Protein AF-A0A5N6X4D8-F1 (afdb_monomer)

Secondary structure (DSSP, 8-state):
---PPPEEPPHHHHHHHHHHHHHHHHH--STTTEE--HHHHHHHHHHHHHHHSTTSPPTT--SEEEEEEEEEEETTTEEEEEEEEEE-EES-S---SPPPPEEEEEPPTTS-HHHHHHHHHHS-SS-HHHHHHHHHHHHHHHHHHHHHHHHTT-SS--PPPEEEEEEES-B--HHHHHHHHHHGGGGT-EEEEE-BSSEEEEEEE-HHHHHHHHHHIIIIITTTS-GGG---EEEEEE-SS-----SSEEE-TTTSS---SSS--TT-HHHHHHHHHTTT-HHHHHHHHHHHHHHHHHS----HHHHHHHHHHHHH---HHHHHHHHHHHHHHHHHHHHHHHHHHT--EETTEE-HHHHH-HHHHHHHHHHHHHHHHHHGGGSS-THHHHHHHHHHHHHHHHHHHHHHHHHHT-PPPHHHHHHHHHHHHHHHHHHHHHHHHHTSS-----HHHHHHHHHHHHHHHHHHHHH-HHHHHHT-TTHHHHHT---HHHHHHHHHSTT--HHHHHHHHT---HHHHHHHHHHHHHTTHHHHHHHHHHHHHHHHHHHHHHHHHHHS--HHHHHHHHHHS----

Sequence (577 aa):
MAQRQPTLLPPDIMESQLSMIDLLTAMFPSPGEVEIPASTAQCVEKLRDWCQDPTVEPSGIPSSLLLAVHLPIIEGEKTIQVNISIPLQGEDSEIEQPPPLNYTLRQPDWMSKAEVAGLATAMPQDDVLEAFEYIREEALHFLETRETAASETVTGDAEPIVRVWFYFPSLSTREKRDDLVNHAPGYSLTGFVLAGKPGVLCLEGGSADIDAYMKFIKTHSWGDIPSHQKKVSERFRETEGVQRVFSGMQEITDSLGERSGQRANRGDMQALEAWLRDRGLQEAFEKILTGPLDYLRENPGKDIRGKLIDAFNEFLEVPNDKLDVIKRIIDLLHNASLLIDDIQDSSTLRRGVPVAHSIFGVAQTINSANYAYFIAQRELTLLTNPISFSIYTEELLHLHRGQGMELHWRDTLQCPSEEEYIQMALDKTGGLFRLAIRLMQAESASGIDYVPLVETLGLLFQIRDDYQNLQSDTYSTNKGFCEDIGEGKFSYPIIHSIRSRPGDLRLLSILKQRSEDITVRKYAVEYIESTGSFDYCERKIASLLQHAREQVRTIANTAHRGSQIEKILNMLEIDKK

Solvent-accessible surface area (backbone atoms only — not comparable to full-atom values): 31897 Å² total; per-residue (Å²): 132,84,84,78,77,70,40,72,51,56,52,74,45,40,50,55,58,55,48,48,55,54,49,54,49,65,76,38,73,55,94,74,27,55,46,67,45,70,71,37,53,58,47,51,53,56,49,51,57,31,54,76,52,80,82,65,86,79,82,90,70,65,66,48,46,56,37,35,38,47,44,67,65,40,89,96,78,41,61,41,42,37,41,39,35,42,62,42,47,41,88,62,98,78,73,89,67,70,76,65,59,46,72,46,78,50,84,36,99,91,53,54,74,65,58,51,48,51,52,65,71,72,46,59,70,82,42,74,65,61,26,50,52,50,52,38,54,54,56,46,50,56,50,52,54,53,50,47,66,65,53,76,70,74,83,66,80,82,60,70,38,23,39,38,33,33,44,24,74,62,35,79,60,62,70,66,49,50,51,57,34,69,51,31,58,82,50,66,27,18,29,39,36,33,41,15,74,56,9,42,36,39,42,32,26,35,64,68,38,51,53,52,48,54,48,42,46,62,55,61,79,38,44,92,54,58,75,89,74,65,59,66,42,80,49,39,76,46,70,74,92,51,71,84,84,46,98,42,47,38,78,45,49,86,73,52,70,80,99,74,68,91,74,79,68,49,60,52,62,68,49,47,45,53,60,29,45,80,64,74,40,37,66,69,54,51,40,44,53,35,33,51,55,50,60,53,58,77,57,69,74,91,56,63,64,63,54,47,54,56,29,51,37,69,72,34,63,42,52,65,78,48,45,54,49,52,51,51,32,51,51,37,45,51,52,22,48,49,52,46,48,40,60,75,53,66,50,65,35,49,84,61,36,74,31,50,40,82,75,66,31,59,72,52,26,50,51,25,24,55,50,32,50,54,53,32,57,55,54,54,74,75,48,90,46,76,62,46,59,55,48,50,53,53,27,52,51,33,25,52,50,14,48,50,51,54,52,48,28,42,75,68,70,50,80,68,55,73,69,57,47,50,55,29,32,38,19,37,54,8,16,61,53,42,38,53,51,53,48,42,46,62,61,23,88,52,86,72,84,58,58,71,50,40,40,44,48,18,39,42,52,47,53,48,49,44,49,36,39,69,72,32,69,68,42,24,64,23,53,32,75,36,43,52,47,30,56,18,51,78,37,61,42,54,40,47,26,44,67,76,39,78,90,55,58,64,63,62,56,46,26,72,62,37,51,84,50,62,69,60,52,50,52,50,51,55,51,28,51,76,59,49,13,60,64,50,49,51,53,52,46,53,53,42,53,51,51,42,50,54,50,48,51,57,52,21,72,75,67,80,47,54,73,51,47,53,52,53,55,61,72,67,58,77,84,82,126

InterPro domains:
  IPR000092 Polyprenyl synthetase-like [PF00348] (287-528)
  IPR000092 Polyprenyl synthetase-like [cd00685] (286-501)
  IPR008949 Isoprenoid synthase domain superfamily [G3DSA:1.10.600.10] (279-576)
  IPR008949 Isoprenoid synthase domain superfamily [SSF48576] (286-559)
  IPR010541 Small nuclear ribonucleoprotein Prp3, C-terminal domain [PF06544] (165-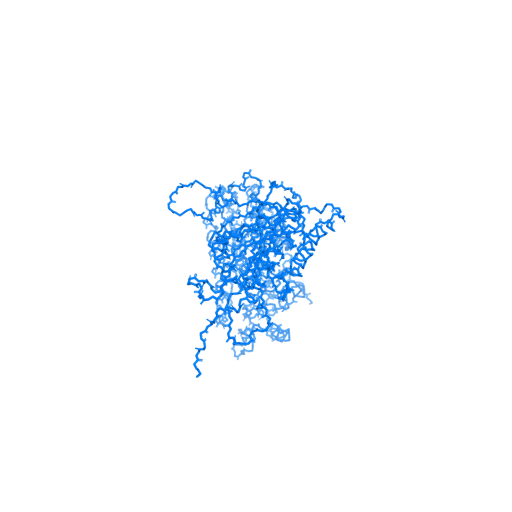239)
  IPR016135 Ubiquitin-conjugating enzyme/RWD-like [G3DSA:3.10.110.10] (12-143)
  IPR016135 Ubiquitin-conjugating enzyme/RWD-like [SSF54495] (7-146)
  IPR033749 Polyprenyl synthetase, conserved site [PS00444] (457-469)
  IPR033749 Polyprenyl synthetase, conserved site [PS00723] (338-352)
  IPR059181 RWDD2A/B, C-terminal domain [cd24163] (161-289)

Radius of gyration: 38.38 Å; Cα contacts (8 Å, |Δi|>4): 777; chains: 1; bounding box: 83×82×96 Å

Foldseek 3Di:
DDQQDWDFDDLVLLVVLLVVVVVLCVVQVDPPQKFFPPVLVVLSVVSVVCSVPVPDDDPDHDQWGKMWGWADLDPPPDTKIKIKTQGGTDRDPDDPHGDWIDIATDDDPPDDPVLSVVLVVPADGRDPVSSSVSCNVSVVVVVVVLVVVLVVPPPDDFAQKKKWKKWAQFDADPQLQCLVQVCQVSLVWAWEWFGDRTTMTMIIGHPVSVVVSLCCSLCPVPVVDPNVNSDMDTQDMGRPPDDDLGPGYYYCQVVQDDPPDDDRRSDPVVSVLVVCVVSVCNVVVVCSLQVLLVVLVVLDDPPLLLLVLVLCCQQQVFPPQLSVLLVLLLSLLVSLVVLVVCVLLVFQFAQLHGHSCVPRNPVSSNSSSVVSLVVSLVSCVSADFPCLNVLSVVLVVLQVVLVVLFSVCLVVVPQDDPVSNLSSLCSNQLSSQSSSVVSSNRRGPDPDDCSVLSSLVSSLVQLLVLLCLAPPPSNCNGGNNSQCLLSLTNHQLNSLLCVLPVPDCLSSVSSVVSDPDPVSSVVNSVSSVVSVSSVVSLVVSVVSLVVSVVVQVVSCVVRVHRPSVVVSSVVSHDPDD

Nearest PDB structures (foldseek):
  7s0l-assembly1_A  TM=9.885E-01  e=1.515E-26  Talaromyces verruculosus
  6v0k-assembly1_A  TM=9.921E-01  e=2.698E-26  Talaromyces verruculosus
  7s0m-assembly1_B  TM=9.569E-01  e=1.062E-26  Talaromyces verruculosus
  7s0h-assembly1_B  TM=9.546E-01  e=3.708E-25  Talaromyces verruculosus
  8v0f-assembly1_F  TM=9.143E-01  e=3.465E-22  Penicillium fellutanum ATCC 48694

pLDDT: mean 85.04, std 12.26, range [35.47, 97.88]

Structure (mmCIF, N/CA/C/O backbone):
data_AF-A0A5N6X4D8-F1
#
_entry.id   AF-A0A5N6X4D8-F1
#
loop_
_atom_site.group_PDB
_atom_site.id
_atom_site.type_symbol
_atom_site.label_atom_id
_atom_site.label_alt_id
_atom_site.label_comp_id
_atom_site.label_asym_id
_atom_site.label_entity_id
_atom_site.label_seq_id
_atom_site.pdbx_PDB_ins_code
_atom_site.Cartn_x
_atom_site.Cartn_y
_atom_site.Cartn_z
_atom_site.occupancy
_atom_site.B_iso_or_equiv
_atom_site.auth_seq_id
_atom_site.auth_comp_id
_atom_site.auth_asym_id
_atom_site.auth_atom_id
_atom_site.pdbx_PDB_model_num
ATOM 1 N N . MET A 1 1 ? 33.460 -55.341 -39.066 1.00 39.84 1 MET A N 1
ATOM 2 C CA . MET A 1 1 ? 33.375 -54.655 -40.370 1.00 39.84 1 MET A CA 1
ATOM 3 C C . MET A 1 1 ? 34.593 -53.760 -40.475 1.00 39.84 1 MET A C 1
ATOM 5 O O . MET A 1 1 ? 34.771 -52.927 -39.598 1.00 39.84 1 MET A O 1
ATOM 9 N N . ALA A 1 2 ? 35.488 -54.021 -41.427 1.00 40.12 2 ALA A N 1
ATOM 10 C CA . ALA A 1 2 ? 36.639 -53.154 -41.667 1.00 40.12 2 ALA A CA 1
ATOM 11 C C . ALA A 1 2 ? 36.126 -51.816 -42.224 1.00 40.12 2 ALA A C 1
ATOM 13 O O . ALA A 1 2 ? 35.367 -51.829 -43.190 1.00 40.12 2 ALA A O 1
ATOM 14 N N . GLN A 1 3 ? 36.488 -50.694 -41.596 1.00 42.09 3 GLN A N 1
ATOM 15 C CA . GLN A 1 3 ? 36.261 -49.362 -42.159 1.00 42.09 3 GLN A CA 1
ATOM 16 C C . GLN A 1 3 ? 37.064 -49.273 -43.465 1.00 42.09 3 GLN A C 1
ATOM 18 O O . GLN A 1 3 ? 38.290 -49.382 -43.436 1.00 42.09 3 GLN A O 1
ATOM 23 N N . ARG A 1 4 ? 36.374 -49.167 -44.607 1.00 54.88 4 ARG A N 1
ATOM 24 C CA . ARG A 1 4 ? 37.003 -48.872 -45.901 1.00 54.88 4 ARG A CA 1
ATOM 25 C C . ARG A 1 4 ? 37.565 -47.449 -45.827 1.00 54.88 4 ARG A C 1
ATOM 27 O O . ARG A 1 4 ? 36.890 -46.561 -45.317 1.00 54.88 4 ARG A O 1
ATOM 34 N N . GLN A 1 5 ? 38.812 -47.251 -46.250 1.00 58.81 5 GLN A N 1
ATOM 35 C CA . GLN A 1 5 ? 39.391 -45.910 -46.336 1.00 58.81 5 GLN A CA 1
ATOM 36 C C . GLN A 1 5 ? 38.791 -45.184 -47.549 1.00 58.81 5 GLN A C 1
ATOM 38 O O . GLN A 1 5 ? 38.687 -45.817 -48.601 1.00 58.81 5 GLN A O 1
ATOM 43 N N . PRO A 1 6 ? 38.406 -43.903 -47.417 1.00 66.75 6 PRO A N 1
ATOM 44 C CA . PRO A 1 6 ? 37.906 -43.119 -48.539 1.00 66.75 6 PRO A CA 1
ATOM 45 C C . PRO A 1 6 ? 39.003 -42.982 -49.600 1.00 66.75 6 PRO A C 1
ATOM 47 O O . PRO A 1 6 ? 40.142 -42.629 -49.281 1.00 66.75 6 PRO A O 1
ATOM 50 N N . THR A 1 7 ? 38.668 -43.291 -50.851 1.00 78.81 7 THR A N 1
ATOM 51 C CA . THR A 1 7 ? 39.578 -43.180 -51.999 1.00 78.81 7 THR A CA 1
ATOM 52 C C . THR A 1 7 ? 39.263 -41.927 -52.805 1.00 78.81 7 THR A C 1
ATOM 54 O O . THR A 1 7 ? 38.135 -41.428 -52.776 1.00 78.81 7 THR A O 1
ATOM 57 N N . LEU A 1 8 ? 40.268 -41.400 -53.508 1.00 84.88 8 LEU A N 1
ATOM 58 C CA . LEU A 1 8 ? 40.101 -40.267 -54.416 1.00 84.88 8 LEU A CA 1
ATOM 59 C C . LEU A 1 8 ? 39.078 -40.617 -55.511 1.00 84.88 8 LEU A C 1
ATOM 61 O O . LEU A 1 8 ? 39.004 -41.771 -55.937 1.00 84.88 8 LEU A O 1
ATOM 65 N N . LEU A 1 9 ? 38.281 -39.637 -55.945 1.00 86.19 9 LEU A N 1
ATOM 66 C CA . LEU A 1 9 ? 37.316 -39.854 -57.026 1.00 86.19 9 LEU A CA 1
ATOM 67 C C . LEU A 1 9 ? 38.023 -40.273 -58.331 1.00 86.19 9 LEU A C 1
ATOM 69 O O . LEU A 1 9 ? 39.114 -39.767 -58.613 1.00 86.19 9 LEU A O 1
ATOM 73 N N . PRO A 1 10 ? 37.399 -41.148 -59.145 1.00 86.25 10 PRO A N 1
ATOM 74 C CA . PRO A 1 10 ? 37.873 -41.475 -60.488 1.00 86.25 10 PRO A CA 1
ATOM 75 C C . PRO A 1 10 ? 38.125 -40.220 -61.351 1.00 86.25 10 PRO A C 1
ATOM 77 O O . PRO A 1 10 ? 37.412 -39.229 -61.175 1.00 86.25 10 PRO A O 1
ATOM 80 N N . PRO A 1 11 ? 39.107 -40.229 -62.278 1.00 85.12 11 PRO A N 1
ATOM 81 C CA . PRO A 1 11 ? 39.489 -39.044 -63.057 1.00 85.12 11 PRO A CA 1
ATOM 82 C C . PRO A 1 11 ? 38.342 -38.362 -63.820 1.00 85.12 11 PRO A C 1
ATOM 84 O O . PRO A 1 11 ? 38.272 -37.139 -63.857 1.00 85.12 11 PRO A O 1
ATOM 87 N N . ASP A 1 12 ? 37.415 -39.136 -64.380 1.00 83.81 12 ASP A N 1
ATOM 88 C CA . ASP A 1 12 ? 36.227 -38.656 -65.097 1.00 83.81 12 ASP A CA 1
ATOM 89 C C . ASP A 1 12 ? 35.247 -37.907 -64.178 1.00 83.81 12 ASP A C 1
ATOM 91 O O . ASP A 1 12 ? 34.689 -36.869 -64.539 1.00 83.81 12 ASP A O 1
ATOM 95 N N . ILE A 1 13 ? 35.087 -38.384 -62.946 1.00 87.81 13 ILE A N 1
ATOM 96 C CA . ILE A 1 13 ? 34.228 -37.756 -61.935 1.00 87.81 13 ILE A CA 1
ATOM 97 C C . ILE A 1 13 ? 34.928 -36.555 -61.301 1.00 87.81 13 ILE A C 1
ATOM 99 O O . ILE A 1 13 ? 34.297 -35.534 -61.021 1.00 87.81 13 ILE A O 1
ATOM 103 N N . MET A 1 14 ? 36.243 -36.652 -61.115 1.00 88.50 14 MET A N 1
ATOM 104 C CA . MET A 1 14 ? 37.084 -35.547 -60.674 1.00 88.50 14 MET A CA 1
ATOM 105 C C . MET A 1 14 ? 37.002 -34.377 -61.659 1.00 88.50 14 MET A C 1
ATOM 107 O O . MET A 1 14 ? 36.800 -33.241 -61.238 1.00 88.50 14 MET A O 1
ATOM 111 N N . GLU A 1 15 ? 37.076 -34.636 -62.966 1.00 87.25 15 GLU A N 1
ATOM 112 C CA . GLU A 1 15 ? 36.935 -33.605 -63.997 1.00 87.25 15 GLU A CA 1
ATOM 113 C C . GLU A 1 15 ? 35.563 -32.912 -63.932 1.00 87.25 15 GLU A C 1
ATOM 115 O O . GLU A 1 15 ? 35.487 -31.683 -64.031 1.00 87.25 15 GLU A O 1
ATOM 120 N N . SER A 1 16 ? 34.490 -33.662 -63.654 1.00 85.75 16 SER A N 1
ATOM 121 C CA . SER A 1 16 ? 33.158 -33.088 -63.413 1.00 85.75 16 SER A CA 1
ATOM 122 C C . SER A 1 16 ? 33.126 -32.176 -62.179 1.00 85.75 16 SER A C 1
ATOM 124 O O . SER A 1 16 ? 32.522 -31.104 -62.230 1.00 85.75 16 SER A O 1
ATOM 126 N N . GLN A 1 17 ? 33.787 -32.560 -61.081 1.00 88.94 17 GLN A N 1
ATOM 127 C CA . GLN A 1 17 ? 33.871 -31.735 -59.866 1.00 88.94 17 GLN A CA 1
ATOM 128 C C . GLN A 1 17 ? 34.695 -30.459 -60.088 1.00 88.94 17 GLN A C 1
ATOM 130 O O . GLN A 1 17 ? 34.330 -29.383 -59.614 1.00 88.94 17 GLN A O 1
ATOM 135 N N . LEU A 1 18 ? 35.796 -30.544 -60.841 1.00 89.88 18 LEU A N 1
ATOM 136 C CA . LEU A 1 18 ? 36.626 -29.383 -61.177 1.00 89.88 18 LEU A CA 1
ATOM 137 C C . LEU A 1 18 ? 35.914 -28.433 -62.150 1.00 89.88 18 LEU A C 1
ATOM 139 O O . LEU A 1 18 ? 36.029 -27.217 -62.004 1.00 89.88 18 LEU A O 1
ATOM 143 N N . SER A 1 19 ? 35.126 -28.972 -63.084 1.00 86.44 19 SER A N 1
ATOM 144 C CA . SER A 1 19 ? 34.313 -28.183 -64.020 1.00 86.44 19 SER A CA 1
ATOM 145 C C . SER A 1 19 ? 33.254 -27.336 -63.307 1.00 86.44 19 SER A C 1
ATOM 147 O O . SER A 1 19 ? 32.893 -26.266 -63.793 1.00 86.44 19 SER A O 1
ATOM 149 N N . MET A 1 20 ? 32.793 -27.754 -62.122 1.00 86.50 20 MET A N 1
ATOM 150 C CA . MET A 1 20 ? 31.891 -26.950 -61.292 1.00 86.50 20 MET A CA 1
ATOM 151 C C . MET A 1 20 ? 32.549 -25.648 -60.813 1.00 86.50 20 MET A C 1
ATOM 153 O O . MET A 1 20 ? 31.902 -24.606 -60.762 1.00 86.50 20 MET A O 1
ATOM 157 N N . ILE A 1 21 ? 33.850 -25.673 -60.509 1.00 88.50 21 ILE A N 1
ATOM 158 C CA . ILE A 1 21 ? 34.598 -24.466 -60.125 1.00 88.50 21 ILE A CA 1
ATOM 159 C C . ILE A 1 21 ? 34.669 -23.498 -61.309 1.00 88.50 21 ILE A C 1
ATOM 161 O O . ILE A 1 21 ? 34.498 -22.294 -61.120 1.00 88.50 21 ILE A O 1
ATOM 165 N N . ASP A 1 22 ? 34.875 -24.015 -62.523 1.00 87.56 22 ASP A N 1
ATOM 166 C CA . ASP A 1 22 ? 34.883 -23.205 -63.745 1.00 87.56 22 ASP A CA 1
ATOM 167 C C . ASP A 1 22 ? 33.507 -22.597 -64.019 1.00 87.56 22 ASP A C 1
ATOM 169 O O . ASP A 1 22 ? 33.414 -21.411 -64.330 1.00 87.56 22 ASP A O 1
ATOM 173 N N . LEU A 1 23 ? 32.439 -23.380 -63.838 1.00 87.12 23 LEU A N 1
ATOM 174 C CA . LEU A 1 23 ? 31.064 -22.908 -63.970 1.00 87.12 23 LEU A CA 1
ATOM 175 C C . LEU A 1 23 ? 30.766 -21.779 -62.977 1.00 87.12 23 LEU A C 1
ATOM 177 O O . LEU A 1 23 ? 30.318 -20.712 -63.387 1.00 87.12 23 LEU A O 1
ATOM 181 N N . LEU A 1 24 ? 31.073 -21.974 -61.692 1.00 87.69 24 LEU A N 1
ATOM 182 C CA . LEU A 1 24 ? 30.873 -20.955 -60.658 1.00 87.69 24 LEU A CA 1
ATOM 183 C C . LEU A 1 24 ? 31.715 -19.702 -60.937 1.00 87.69 24 LEU A C 1
ATOM 185 O O . LEU A 1 24 ? 31.215 -18.588 -60.834 1.00 87.69 24 LEU A O 1
ATOM 189 N N . THR A 1 25 ? 32.964 -19.861 -61.373 1.00 86.50 25 THR A N 1
ATOM 190 C CA . THR A 1 25 ? 33.828 -18.722 -61.728 1.00 86.50 25 THR A CA 1
ATOM 191 C C . THR A 1 25 ? 33.311 -17.971 -62.963 1.00 86.50 25 THR A C 1
ATOM 193 O O . THR A 1 25 ? 33.429 -16.752 -63.039 1.00 86.50 25 THR A O 1
ATOM 196 N N . ALA A 1 26 ? 32.709 -18.671 -63.929 1.00 85.31 26 ALA A N 1
ATOM 197 C CA . ALA A 1 26 ? 32.116 -18.060 -65.117 1.00 85.31 26 ALA A CA 1
ATOM 198 C C . ALA A 1 26 ? 30.781 -17.354 -64.826 1.00 85.31 26 ALA A C 1
ATOM 200 O O . ALA A 1 26 ? 30.482 -16.335 -65.448 1.00 85.31 26 ALA A O 1
ATOM 201 N N . MET A 1 27 ? 29.983 -17.882 -63.893 1.00 85.50 27 MET A N 1
ATOM 202 C CA . MET A 1 27 ? 28.702 -17.294 -63.482 1.00 85.50 27 MET A CA 1
ATOM 203 C C . MET A 1 27 ? 28.860 -16.024 -62.643 1.00 85.50 27 MET A C 1
ATOM 205 O O . MET A 1 27 ? 27.968 -15.179 -62.652 1.00 85.50 27 MET A O 1
ATOM 209 N N . PHE A 1 28 ? 29.994 -15.882 -61.959 1.00 88.06 28 PHE A N 1
ATOM 210 C CA . PHE A 1 28 ? 30.300 -14.776 -61.055 1.00 88.06 28 PHE A CA 1
ATOM 211 C C . PHE A 1 28 ? 31.630 -14.108 -61.459 1.00 88.06 28 PHE A C 1
ATOM 213 O O . PHE A 1 28 ? 32.659 -14.299 -60.802 1.00 88.06 28 PHE A O 1
ATOM 220 N N . PRO A 1 29 ? 31.651 -13.381 -62.596 1.00 80.50 29 PRO A N 1
ATOM 221 C CA . PRO A 1 29 ? 32.881 -12.877 -63.197 1.00 80.50 29 PRO A CA 1
ATOM 222 C C . PRO A 1 29 ? 33.450 -11.630 -62.501 1.00 80.50 29 PRO A C 1
ATOM 224 O O . PRO A 1 29 ? 34.560 -11.208 -62.848 1.00 80.50 29 PRO A O 1
ATOM 227 N N . SER A 1 30 ? 32.724 -10.990 -61.574 1.00 82.94 30 SER A N 1
ATOM 228 C CA . SER A 1 30 ? 33.188 -9.733 -60.979 1.00 82.94 30 SER A CA 1
ATOM 229 C C . SER A 1 30 ? 34.240 -9.973 -59.883 1.00 82.94 30 SER A C 1
ATOM 231 O O . SER A 1 30 ? 34.159 -10.945 -59.125 1.00 82.94 30 SER A O 1
ATOM 233 N N . PRO A 1 31 ? 35.231 -9.070 -59.725 1.00 75.44 31 PRO A N 1
ATOM 234 C CA . PRO A 1 31 ? 36.240 -9.197 -58.675 1.00 75.44 31 PRO A CA 1
ATOM 235 C C . PRO A 1 31 ? 35.611 -9.250 -57.272 1.00 75.44 31 PRO A C 1
ATOM 237 O O . PRO A 1 31 ? 34.950 -8.301 -56.856 1.00 75.44 31 PRO A O 1
ATOM 240 N N . GLY A 1 32 ? 35.859 -10.336 -56.534 1.00 79.50 32 GLY A N 1
ATOM 241 C CA . GLY A 1 32 ? 35.360 -10.541 -55.166 1.00 79.50 32 GLY A CA 1
ATOM 242 C C . GLY A 1 32 ? 34.049 -11.330 -55.054 1.00 79.50 32 GLY A C 1
ATOM 243 O O . GLY A 1 32 ? 33.664 -11.687 -53.942 1.00 79.50 32 GLY A O 1
ATOM 244 N N . GLU A 1 33 ? 33.384 -11.659 -56.169 1.00 86.31 33 GLU A N 1
ATOM 245 C CA . GLU A 1 33 ? 32.175 -12.497 -56.141 1.00 86.31 33 GLU A CA 1
ATOM 246 C C . GLU A 1 33 ? 32.492 -13.967 -55.850 1.00 86.31 33 GLU A C 1
ATOM 248 O O . GLU A 1 33 ? 31.725 -14.624 -55.152 1.00 86.31 33 GLU A O 1
ATOM 253 N N . VAL A 1 34 ? 33.641 -14.470 -56.313 1.00 90.56 34 VAL A N 1
ATOM 254 C CA . VAL A 1 34 ? 34.143 -15.808 -55.971 1.00 90.56 34 VAL A CA 1
ATOM 255 C C . VAL A 1 34 ? 35.492 -15.691 -55.280 1.00 90.56 34 VAL A C 1
ATOM 257 O O . VAL A 1 34 ? 36.456 -15.157 -55.830 1.00 90.56 34 VAL A O 1
ATOM 260 N N . GLU A 1 35 ? 35.576 -16.235 -54.073 1.00 91.69 35 GLU A N 1
ATOM 261 C CA . GLU A 1 35 ? 36.810 -16.348 -53.311 1.00 91.69 35 GLU A CA 1
ATOM 262 C C . GLU A 1 35 ? 37.301 -17.794 -53.326 1.00 91.69 35 GLU A C 1
ATOM 264 O O . GLU A 1 35 ? 36.724 -18.686 -52.697 1.00 91.69 35 GLU A O 1
ATOM 269 N N . ILE A 1 36 ? 38.411 -18.018 -54.030 1.00 90.44 36 ILE A N 1
ATOM 270 C CA . ILE A 1 36 ? 39.116 -19.299 -54.048 1.00 90.44 36 ILE A CA 1
ATOM 271 C C . ILE A 1 36 ? 40.396 -19.141 -53.217 1.00 90.44 36 ILE A C 1
ATOM 273 O O . ILE A 1 36 ? 41.302 -18.405 -53.620 1.00 90.44 36 ILE A O 1
ATOM 277 N N . PRO A 1 37 ? 40.517 -19.818 -52.061 1.00 91.12 37 PRO A N 1
ATOM 278 C CA . PRO A 1 37 ? 41.746 -19.820 -51.279 1.00 91.12 37 PRO A CA 1
ATOM 279 C C . PRO A 1 37 ? 42.945 -20.284 -52.116 1.00 91.12 37 PRO A C 1
ATOM 281 O O . PRO A 1 37 ? 42.837 -21.227 -52.900 1.00 91.12 37 PRO A O 1
ATOM 284 N N . ALA A 1 38 ? 44.124 -19.691 -51.900 1.00 86.94 38 ALA A N 1
ATOM 285 C CA . ALA A 1 38 ? 45.338 -20.044 -52.649 1.00 86.94 38 ALA A CA 1
ATOM 286 C C . ALA A 1 38 ? 45.690 -21.544 -52.561 1.00 86.94 38 ALA A C 1
ATOM 288 O O . ALA A 1 38 ? 46.175 -22.130 -53.526 1.00 86.94 38 ALA A O 1
ATOM 289 N N . SER A 1 39 ? 45.399 -22.183 -51.423 1.00 86.81 39 SER A N 1
ATOM 290 C CA . SER A 1 39 ? 45.549 -23.630 -51.231 1.00 86.81 39 SER A CA 1
ATOM 291 C C . SER A 1 39 ? 44.603 -24.449 -52.111 1.00 86.81 39 SER A C 1
ATOM 293 O O . SER A 1 39 ? 44.997 -25.496 -52.618 1.00 86.81 39 SER A O 1
ATOM 295 N N . THR A 1 40 ? 43.370 -23.972 -52.304 1.00 89.94 40 THR A N 1
ATOM 296 C CA . THR A 1 40 ? 42.375 -24.599 -53.180 1.00 89.94 40 THR A CA 1
ATOM 297 C C . THR A 1 40 ? 42.818 -24.476 -54.635 1.00 89.94 40 THR A C 1
ATOM 299 O O . THR A 1 40 ? 42.858 -25.483 -55.332 1.00 89.94 40 THR A O 1
ATOM 302 N N . ALA A 1 41 ? 43.247 -23.287 -55.074 1.00 87.75 41 ALA A N 1
ATOM 303 C CA . ALA A 1 41 ? 43.727 -23.056 -56.440 1.00 87.75 41 ALA A CA 1
ATOM 304 C C . ALA A 1 41 ? 44.930 -23.950 -56.802 1.00 87.75 41 ALA A C 1
ATOM 306 O O . ALA A 1 41 ? 44.910 -24.639 -57.819 1.00 87.75 41 ALA A O 1
ATOM 307 N N . GLN A 1 42 ? 45.931 -24.035 -55.916 1.00 87.56 42 GLN A N 1
ATOM 308 C CA . GLN A 1 42 ? 47.086 -24.928 -56.096 1.00 87.56 42 GLN A CA 1
ATOM 309 C C . GLN A 1 42 ? 46.693 -26.410 -56.143 1.00 87.56 42 GLN A C 1
ATOM 311 O O . GLN A 1 42 ? 47.353 -27.217 -56.796 1.00 87.56 42 GLN A O 1
ATOM 316 N N . CYS A 1 43 ? 45.649 -26.796 -55.408 1.00 90.06 43 CYS A N 1
ATOM 317 C CA . CYS A 1 43 ? 45.155 -28.165 -55.415 1.00 90.06 43 CYS A CA 1
ATOM 318 C C . CYS A 1 43 ? 44.385 -28.483 -56.703 1.00 90.06 43 CYS A C 1
ATOM 320 O O . CYS A 1 43 ? 44.560 -29.568 -57.249 1.00 90.06 43 CYS A O 1
ATOM 322 N N . VAL A 1 44 ? 43.586 -27.536 -57.204 1.00 89.88 44 VAL A N 1
ATOM 323 C CA . VAL A 1 44 ? 42.869 -27.637 -58.484 1.00 89.88 44 VAL A CA 1
ATOM 324 C C . VAL A 1 44 ? 43.845 -27.837 -59.641 1.00 89.88 44 VAL A C 1
ATOM 326 O O . VAL A 1 44 ? 43.624 -28.730 -60.449 1.00 89.88 44 VAL A O 1
ATOM 329 N N . GLU A 1 45 ? 44.941 -27.075 -59.700 1.00 88.19 45 GLU A N 1
ATOM 330 C CA . GLU A 1 45 ? 45.975 -27.244 -60.736 1.00 88.19 45 GLU A CA 1
ATOM 331 C C . GLU A 1 45 ? 46.561 -28.663 -60.727 1.00 88.19 45 GLU A C 1
ATOM 333 O O . GLU A 1 45 ? 46.551 -29.346 -61.749 1.00 88.19 45 GLU A O 1
ATOM 338 N N . LYS A 1 46 ? 46.962 -29.162 -59.549 1.00 88.38 46 LYS A N 1
ATOM 339 C CA . LYS A 1 46 ? 47.486 -30.531 -59.397 1.00 88.38 46 LYS A CA 1
ATOM 340 C C . LYS A 1 46 ? 46.486 -31.607 -59.821 1.00 88.38 46 LYS A C 1
ATOM 342 O O . LYS A 1 46 ? 46.887 -32.623 -60.382 1.00 88.38 46 LYS A O 1
ATOM 347 N N . LEU A 1 47 ? 45.204 -31.415 -59.510 1.00 90.00 47 LEU A N 1
ATOM 348 C CA . LEU A 1 47 ? 44.152 -32.363 -59.875 1.00 90.00 47 LEU A CA 1
ATOM 349 C C . LEU A 1 47 ? 43.857 -32.325 -61.378 1.00 90.00 47 LEU A C 1
ATOM 351 O O . LEU A 1 47 ? 43.638 -33.384 -61.957 1.00 90.00 47 LEU A O 1
ATOM 355 N N . ARG A 1 48 ? 43.914 -31.152 -62.027 1.00 89.31 48 ARG A N 1
ATOM 356 C CA . ARG A 1 48 ? 43.784 -31.039 -63.491 1.00 89.31 48 ARG A CA 1
ATOM 357 C C . ARG A 1 48 ? 44.917 -31.753 -64.217 1.00 89.31 48 ARG A C 1
ATOM 359 O O . ARG A 1 48 ? 44.639 -32.517 -65.136 1.00 89.31 48 ARG A O 1
ATOM 366 N N . ASP A 1 49 ? 46.158 -31.547 -63.778 1.00 86.81 49 ASP A N 1
ATOM 367 C CA . ASP A 1 49 ? 47.325 -32.231 -64.349 1.00 86.81 49 ASP A CA 1
ATOM 368 C C . ASP A 1 49 ? 47.180 -33.757 -64.228 1.00 86.81 49 ASP A C 1
ATOM 370 O O . ASP A 1 49 ? 47.432 -34.493 -65.180 1.00 86.81 49 ASP A O 1
ATOM 374 N N . TRP A 1 50 ? 46.696 -34.237 -63.077 1.00 89.62 50 TRP A N 1
ATOM 375 C CA . TRP A 1 50 ? 46.438 -35.660 -62.855 1.00 89.62 50 TRP A CA 1
ATOM 376 C C . TRP A 1 50 ? 45.289 -36.216 -63.709 1.00 89.62 50 TRP A C 1
ATOM 378 O O . TRP A 1 50 ? 45.400 -37.329 -64.215 1.00 89.62 50 TRP A O 1
ATOM 388 N N . CYS A 1 51 ? 44.206 -35.462 -63.921 1.00 87.25 51 CYS A N 1
ATOM 389 C CA . CYS A 1 51 ? 43.109 -35.911 -64.788 1.00 87.25 51 CYS A CA 1
ATOM 390 C C . CYS A 1 51 ? 43.560 -36.081 -66.252 1.00 87.25 51 CYS A C 1
ATOM 392 O O . CYS A 1 51 ? 43.023 -36.928 -66.961 1.00 87.25 51 CYS A O 1
ATOM 394 N N . GLN A 1 52 ? 44.565 -35.317 -66.700 1.00 85.44 52 GLN A N 1
ATOM 395 C CA . GLN A 1 52 ? 45.138 -35.429 -68.048 1.00 85.44 52 GLN A CA 1
ATOM 396 C C . GLN A 1 52 ? 46.102 -36.620 -68.204 1.00 85.44 52 GLN A C 1
ATOM 398 O O . GLN A 1 52 ? 46.192 -37.185 -69.295 1.00 85.44 52 GLN A O 1
ATOM 403 N N . ASP A 1 53 ? 46.807 -37.008 -67.134 1.00 85.12 53 ASP A N 1
ATOM 404 C CA . ASP A 1 53 ? 47.722 -38.160 -67.088 1.00 85.12 53 ASP A CA 1
ATOM 405 C C . ASP A 1 53 ? 47.578 -38.932 -65.753 1.00 85.12 53 ASP A C 1
ATOM 407 O O . ASP A 1 53 ? 48.357 -38.730 -64.812 1.00 85.12 53 ASP A O 1
ATOM 411 N N . PRO A 1 54 ? 46.582 -39.836 -65.636 1.00 80.06 54 PRO A N 1
ATOM 412 C CA . PRO A 1 54 ? 46.248 -40.513 -64.383 1.00 80.06 54 PRO A CA 1
ATOM 413 C C . PRO A 1 54 ? 47.152 -41.729 -64.118 1.00 80.06 54 PRO A C 1
ATOM 415 O O . PRO A 1 54 ? 46.684 -42.849 -63.911 1.00 80.06 54 PRO A O 1
ATOM 418 N N . THR A 1 55 ? 48.472 -41.538 -64.144 1.00 77.69 55 THR A N 1
ATOM 419 C CA . THR A 1 55 ? 49.457 -42.613 -63.919 1.00 77.69 55 THR A CA 1
ATOM 420 C C . THR A 1 55 ? 49.930 -42.719 -62.468 1.00 77.69 55 THR A C 1
ATOM 422 O O . THR A 1 55 ? 50.252 -43.819 -62.013 1.00 77.69 55 THR A O 1
ATOM 425 N N . VAL A 1 56 ? 49.956 -41.608 -61.719 1.00 79.50 56 VAL A N 1
ATOM 426 C CA . VAL A 1 56 ? 50.328 -41.563 -60.292 1.00 79.50 56 VAL A CA 1
ATOM 427 C C . VAL A 1 56 ? 49.393 -40.616 -59.543 1.00 79.50 56 VAL A C 1
ATOM 429 O O . VAL A 1 56 ? 49.299 -39.444 -59.896 1.00 79.50 56 VAL A O 1
ATOM 432 N N . GLU A 1 57 ? 48.727 -41.102 -58.491 1.00 79.06 57 GLU A N 1
ATOM 433 C CA . GLU A 1 57 ? 47.844 -40.268 -57.667 1.00 79.06 57 GLU A CA 1
ATOM 434 C C . GLU A 1 57 ? 48.615 -39.140 -56.951 1.00 79.06 57 GLU A C 1
ATOM 436 O O . GLU A 1 57 ? 49.669 -39.387 -56.348 1.00 79.06 57 GLU A O 1
ATOM 441 N N . PRO A 1 58 ? 48.100 -37.898 -56.971 1.00 82.06 58 PRO A N 1
ATOM 442 C CA . PRO A 1 58 ? 48.751 -36.772 -56.322 1.00 82.06 58 PRO A CA 1
ATOM 443 C C . PRO A 1 58 ? 48.686 -36.894 -54.793 1.00 82.06 58 PRO A C 1
ATOM 445 O O . PRO A 1 58 ? 47.640 -37.139 -54.196 1.00 82.06 58 PRO A O 1
ATOM 448 N N . SER A 1 59 ? 49.820 -36.667 -54.124 1.00 80.31 59 SER A N 1
ATOM 449 C CA . SER A 1 59 ? 49.895 -36.677 -52.658 1.00 80.31 59 SER A CA 1
ATOM 450 C C . SER A 1 59 ? 49.441 -35.349 -52.043 1.00 80.31 59 SER A C 1
ATOM 452 O O . SER A 1 59 ? 49.784 -34.279 -52.554 1.00 80.31 59 SER A O 1
ATOM 454 N N . GLY A 1 60 ? 48.788 -35.405 -50.878 1.00 80.88 60 GLY A N 1
ATOM 455 C CA . GLY A 1 60 ? 48.423 -34.213 -50.099 1.00 80.88 60 GLY A CA 1
ATOM 456 C C . GLY A 1 60 ? 47.134 -33.524 -50.555 1.00 80.88 60 GLY A C 1
ATOM 457 O O . GLY A 1 60 ? 46.974 -32.329 -50.320 1.00 80.88 60 GLY A O 1
ATOM 458 N N . ILE A 1 61 ? 46.237 -34.265 -51.208 1.00 86.12 61 ILE A N 1
ATOM 459 C CA . ILE A 1 61 ? 44.907 -33.790 -51.596 1.00 86.12 61 ILE A CA 1
ATOM 460 C C . ILE A 1 61 ? 43.969 -33.809 -50.372 1.00 86.12 61 ILE A C 1
ATOM 462 O O . ILE A 1 61 ? 43.924 -34.821 -49.665 1.00 86.12 61 ILE A O 1
ATOM 466 N N . PRO A 1 62 ? 43.243 -32.713 -50.079 1.00 86.75 62 PRO A N 1
ATOM 467 C CA . PRO A 1 62 ? 42.256 -32.676 -49.003 1.00 86.75 62 PRO A CA 1
ATOM 468 C C . PRO A 1 62 ? 41.020 -33.522 -49.345 1.00 86.75 62 PRO A C 1
ATOM 470 O O . PRO A 1 62 ? 40.785 -33.874 -50.495 1.00 86.75 62 PRO A O 1
ATOM 473 N N . SER A 1 63 ? 40.179 -33.806 -48.352 1.00 86.19 63 SER A N 1
ATOM 474 C CA . SER A 1 63 ? 38.908 -34.513 -48.575 1.00 86.19 63 SER A CA 1
ATOM 475 C C . SER A 1 63 ? 37.891 -33.695 -49.382 1.00 86.19 63 SER A C 1
ATOM 477 O O . SER A 1 63 ? 37.001 -34.266 -50.008 1.00 86.19 63 SER A O 1
ATOM 479 N N . SER A 1 64 ? 38.018 -32.365 -49.380 1.00 90.56 64 SER A N 1
ATOM 480 C CA . SER A 1 64 ? 37.159 -31.449 -50.133 1.00 90.56 64 SER A CA 1
ATOM 481 C C . SER A 1 64 ? 37.886 -30.160 -50.519 1.00 90.56 64 SER A C 1
ATOM 483 O O . SER A 1 64 ? 38.710 -29.667 -49.742 1.00 90.56 64 SER A O 1
ATOM 485 N N . LEU A 1 65 ? 37.521 -29.563 -51.652 1.00 91.50 65 LEU A N 1
ATOM 486 C CA . LEU A 1 65 ? 37.903 -28.197 -52.023 1.00 91.50 65 LEU A CA 1
ATOM 487 C C . LEU A 1 65 ? 36.917 -27.199 -51.421 1.00 91.50 65 LEU A C 1
ATOM 489 O O . LEU A 1 65 ? 35.717 -27.449 -51.417 1.00 91.50 65 LEU A O 1
ATOM 493 N N . LEU A 1 66 ? 37.419 -26.072 -50.919 1.00 92.31 66 LEU A N 1
ATOM 494 C CA . LEU A 1 66 ? 36.599 -25.017 -50.322 1.00 92.31 66 LEU A CA 1
ATOM 495 C C . LEU A 1 66 ? 36.695 -23.744 -51.159 1.00 92.31 66 LEU A C 1
ATOM 497 O O . LEU A 1 66 ? 37.806 -23.327 -51.499 1.00 92.31 66 LEU A O 1
ATOM 501 N N . LEU A 1 67 ? 35.552 -23.122 -51.431 1.00 93.56 67 LEU A N 1
ATOM 502 C CA . LEU A 1 67 ? 35.428 -21.799 -52.042 1.00 93.56 67 LEU A CA 1
ATOM 503 C C . LEU A 1 67 ? 34.238 -21.047 -51.432 1.00 93.56 67 LEU A C 1
ATOM 505 O O . LEU A 1 67 ? 33.363 -21.664 -50.824 1.00 93.56 67 LEU A O 1
ATOM 509 N N . ALA A 1 68 ? 34.197 -19.727 -51.585 1.00 93.00 68 ALA A N 1
ATOM 510 C CA . ALA A 1 68 ? 33.054 -18.918 -51.176 1.00 93.00 68 ALA A CA 1
ATOM 511 C C . ALA A 1 68 ? 32.512 -18.107 -52.355 1.00 93.00 68 ALA A C 1
ATOM 513 O O . ALA A 1 68 ? 33.284 -17.569 -53.143 1.00 93.00 68 ALA A O 1
ATOM 514 N N . VAL A 1 69 ? 31.188 -18.018 -52.456 1.00 93.50 69 VAL A N 1
ATOM 515 C CA . VAL A 1 69 ? 30.480 -17.195 -53.441 1.00 93.50 69 VAL A CA 1
ATOM 516 C C . VAL A 1 69 ? 29.696 -16.115 -52.700 1.00 93.50 69 VAL A C 1
ATOM 518 O O . VAL A 1 69 ? 28.931 -16.417 -51.784 1.00 93.50 69 VAL A O 1
ATOM 521 N N . HIS A 1 70 ? 29.885 -14.854 -53.075 1.00 91.81 70 HIS A N 1
ATOM 522 C CA . HIS A 1 70 ? 29.127 -13.716 -52.566 1.00 91.81 70 HIS A CA 1
ATOM 523 C C . HIS A 1 70 ? 27.931 -13.455 -53.478 1.00 91.81 70 HIS A C 1
ATOM 525 O O . HIS A 1 70 ? 28.061 -12.834 -54.530 1.00 91.81 70 HIS A O 1
ATOM 531 N N . LEU A 1 71 ? 26.754 -13.919 -53.063 1.00 90.19 71 LEU A N 1
ATOM 532 C CA . LEU A 1 71 ? 25.517 -13.722 -53.808 1.00 90.19 71 LEU A CA 1
ATOM 533 C C . LEU A 1 71 ? 24.973 -12.305 -53.574 1.00 90.19 71 LEU A C 1
ATOM 535 O O . LEU A 1 71 ? 24.679 -11.963 -52.422 1.00 90.19 71 LEU A O 1
ATOM 539 N N . PRO A 1 72 ? 24.799 -11.480 -54.621 1.00 87.31 72 PRO A N 1
ATOM 540 C CA . PRO A 1 72 ? 24.075 -10.222 -54.502 1.00 87.31 72 PRO A CA 1
ATOM 541 C C . PRO A 1 72 ? 22.573 -10.498 -54.363 1.00 87.31 72 PRO A C 1
ATOM 543 O O . PRO A 1 72 ? 21.993 -11.208 -55.185 1.00 87.31 72 PRO A O 1
ATOM 546 N N . ILE A 1 73 ? 21.965 -9.938 -53.315 1.00 88.31 73 ILE A N 1
ATOM 547 C CA . ILE A 1 73 ? 20.510 -9.943 -53.086 1.00 88.31 73 ILE A CA 1
ATOM 548 C C . ILE A 1 73 ? 19.910 -8.630 -53.590 1.00 88.31 73 ILE A C 1
ATOM 550 O O . ILE A 1 73 ? 18.919 -8.628 -54.308 1.00 88.31 73 ILE A O 1
ATOM 554 N N . ILE A 1 74 ? 20.562 -7.513 -53.257 1.00 83.12 74 ILE A N 1
ATOM 555 C CA . ILE A 1 74 ? 20.311 -6.195 -53.847 1.00 83.12 74 ILE A CA 1
ATOM 556 C C . ILE A 1 74 ? 21.646 -5.707 -54.398 1.00 83.12 74 ILE A C 1
ATOM 558 O O . ILE A 1 74 ? 22.619 -5.608 -53.640 1.00 83.12 74 ILE A O 1
ATOM 562 N N . GLU A 1 75 ? 21.703 -5.433 -55.704 1.00 72.38 75 GLU A N 1
ATOM 563 C CA . GLU A 1 75 ? 22.925 -4.988 -56.382 1.00 72.38 75 GLU A CA 1
ATOM 564 C C . GLU A 1 75 ? 23.567 -3.802 -55.645 1.00 72.38 75 GLU A C 1
ATOM 566 O O . GLU A 1 75 ? 22.968 -2.742 -55.490 1.00 72.38 75 GLU A O 1
ATOM 571 N N . GLY A 1 76 ? 24.802 -3.992 -55.170 1.00 62.69 76 GLY A N 1
ATOM 572 C CA . GLY A 1 76 ? 25.590 -2.948 -54.507 1.00 62.69 76 GLY A CA 1
ATOM 573 C C . GLY A 1 76 ? 25.247 -2.659 -53.039 1.00 62.69 76 GLY A C 1
ATOM 574 O O . GLY A 1 76 ? 25.977 -1.889 -52.417 1.00 62.69 76 GLY A O 1
ATOM 575 N N . GLU A 1 77 ? 24.212 -3.278 -52.461 1.00 75.44 77 GLU A N 1
ATOM 576 C CA . GLU A 1 77 ? 23.786 -2.994 -51.079 1.00 75.44 77 GLU A CA 1
ATOM 577 C C . GLU A 1 77 ? 23.869 -4.197 -50.139 1.00 75.44 77 GLU A C 1
ATOM 579 O O . GLU A 1 77 ? 24.375 -4.077 -49.021 1.00 75.44 77 GLU A O 1
ATOM 584 N N . LYS A 1 78 ? 23.349 -5.357 -50.559 1.00 85.75 78 LYS A N 1
ATOM 585 C CA . LYS A 1 78 ? 23.182 -6.519 -49.677 1.00 85.75 78 LYS A CA 1
ATOM 586 C C . LYS A 1 78 ? 23.662 -7.788 -50.351 1.00 85.75 78 LYS A C 1
ATOM 588 O O . LYS A 1 78 ? 23.146 -8.177 -51.398 1.00 85.75 78 LYS A O 1
ATOM 593 N N . THR A 1 79 ? 24.618 -8.451 -49.712 1.00 89.81 79 THR A N 1
ATOM 594 C CA . THR A 1 79 ? 25.176 -9.726 -50.164 1.00 89.81 79 THR A CA 1
ATOM 595 C C . THR A 1 79 ? 25.039 -10.799 -49.087 1.00 89.81 79 THR A C 1
ATOM 597 O O . THR A 1 79 ? 24.958 -10.493 -47.891 1.00 89.81 79 THR A O 1
ATOM 600 N N . ILE A 1 80 ? 25.002 -12.062 -49.517 1.00 92.50 80 ILE A N 1
ATOM 601 C CA . ILE A 1 80 ? 25.081 -13.248 -48.656 1.00 92.50 80 ILE A CA 1
ATOM 602 C C . ILE A 1 80 ? 26.262 -14.094 -49.122 1.00 92.50 80 ILE A C 1
ATOM 604 O O . ILE A 1 80 ? 26.362 -14.438 -50.297 1.00 92.50 80 ILE A O 1
ATOM 608 N N . GLN A 1 81 ? 27.159 -14.440 -48.200 1.00 93.25 81 GLN A N 1
ATOM 609 C CA . GLN A 1 81 ? 28.283 -15.325 -48.495 1.00 93.25 81 GLN A CA 1
ATOM 610 C C . GLN A 1 81 ? 27.855 -16.792 -48.331 1.00 93.25 81 GLN A C 1
ATOM 612 O O . GLN A 1 81 ? 27.451 -17.209 -47.241 1.00 93.25 81 GLN A O 1
ATOM 617 N N . VAL A 1 82 ? 28.004 -17.575 -49.398 1.00 93.19 82 VAL A N 1
ATOM 618 C CA . VAL A 1 82 ? 27.778 -19.024 -49.433 1.00 93.19 82 VAL A CA 1
ATOM 619 C C . VAL A 1 82 ? 29.123 -19.734 -49.497 1.00 93.19 82 VAL A C 1
ATOM 621 O O . VAL A 1 82 ? 29.869 -19.585 -50.461 1.00 93.19 82 VAL A O 1
ATOM 624 N N . ASN A 1 83 ? 29.451 -20.509 -48.467 1.00 92.69 83 ASN A N 1
ATOM 625 C CA . ASN A 1 83 ? 30.656 -21.336 -48.453 1.00 92.69 83 ASN A CA 1
ATOM 626 C C . ASN A 1 83 ? 30.332 -22.694 -49.066 1.00 92.69 83 ASN A C 1
ATOM 628 O O . ASN A 1 83 ? 29.435 -23.372 -48.569 1.00 92.69 83 ASN A O 1
ATOM 632 N N . ILE A 1 84 ? 31.079 -23.098 -50.088 1.00 92.06 84 ILE A N 1
ATOM 633 C CA . ILE A 1 84 ? 30.879 -24.326 -50.859 1.00 92.06 84 ILE A CA 1
ATOM 634 C C . ILE A 1 84 ? 32.049 -25.274 -50.597 1.00 92.06 84 ILE A C 1
ATOM 636 O O . ILE A 1 84 ? 33.216 -24.877 -50.609 1.00 92.06 84 ILE A O 1
ATOM 640 N N . SER A 1 85 ? 31.722 -26.539 -50.371 1.00 92.19 85 SER A N 1
ATOM 641 C CA . SER A 1 85 ? 32.637 -27.649 -50.160 1.00 92.19 85 SER A CA 1
ATOM 642 C C . SER A 1 85 ? 32.390 -28.711 -51.228 1.00 92.19 85 SER A C 1
ATOM 644 O O . SER A 1 85 ? 31.324 -29.324 -51.284 1.00 92.19 85 SER A O 1
ATOM 646 N N . ILE A 1 86 ? 33.392 -28.898 -52.086 1.00 91.25 86 ILE A N 1
ATOM 647 C CA . ILE A 1 86 ? 33.377 -29.836 -53.208 1.00 91.25 86 ILE A CA 1
ATOM 648 C C . ILE A 1 86 ? 34.089 -31.118 -52.771 1.00 91.25 86 ILE A C 1
ATOM 650 O O . ILE A 1 86 ? 35.305 -31.076 -52.558 1.00 91.25 86 ILE A O 1
ATOM 654 N N . PRO A 1 87 ? 33.381 -32.242 -52.588 1.00 89.88 87 PRO A N 1
ATOM 655 C CA . PRO A 1 87 ? 33.990 -33.490 -52.141 1.00 89.88 87 PRO A CA 1
ATOM 656 C C . PRO A 1 87 ? 34.931 -34.071 -53.205 1.00 89.88 87 PRO A C 1
ATOM 658 O O . PRO A 1 87 ? 34.591 -34.143 -54.383 1.00 89.88 87 PRO A O 1
ATOM 661 N N . LEU A 1 88 ? 36.115 -34.512 -52.773 1.00 88.00 88 LEU A N 1
ATOM 662 C CA . LEU A 1 88 ? 37.143 -35.120 -53.632 1.00 88.00 88 LEU A CA 1
ATOM 663 C C . LEU A 1 88 ? 37.330 -36.621 -53.392 1.00 88.00 88 LEU A C 1
ATOM 665 O O . LEU A 1 88 ? 38.129 -37.264 -54.072 1.00 88.00 88 LEU A O 1
ATOM 669 N N . GLN A 1 89 ? 36.632 -37.175 -52.404 1.00 86.62 89 GLN A N 1
ATOM 670 C CA . GLN A 1 89 ? 36.750 -38.566 -51.981 1.00 86.62 89 GLN A CA 1
ATOM 671 C C . GLN A 1 89 ? 35.365 -39.205 -51.890 1.00 86.62 89 GLN A C 1
ATOM 673 O O . GLN A 1 89 ? 34.391 -38.520 -51.576 1.00 86.62 89 GLN A O 1
ATOM 678 N N . GLY A 1 90 ? 35.286 -40.514 -52.127 1.00 75.25 90 GLY A N 1
ATOM 679 C CA . GLY A 1 90 ? 34.052 -41.286 -51.982 1.00 75.25 90 GLY A CA 1
ATOM 680 C C . GLY A 1 90 ? 34.267 -42.621 -51.269 1.00 75.25 90 GLY A C 1
ATOM 681 O O . GLY A 1 90 ? 35.396 -43.093 -51.124 1.00 75.25 90 GLY A O 1
ATOM 682 N N . GLU A 1 91 ? 33.172 -43.203 -50.774 1.00 65.94 91 GLU A N 1
ATOM 683 C CA . GLU A 1 91 ? 33.192 -44.418 -49.940 1.00 65.94 91 GLU A CA 1
ATOM 684 C C . GLU A 1 91 ? 33.026 -45.729 -50.740 1.00 65.94 91 GLU A C 1
ATOM 686 O O . GLU A 1 91 ? 33.287 -46.808 -50.198 1.00 65.94 91 GLU A O 1
ATOM 691 N N . ASP A 1 92 ? 32.670 -45.651 -52.031 1.00 60.09 92 ASP A N 1
ATOM 692 C CA . ASP A 1 92 ? 32.406 -46.809 -52.895 1.00 60.09 92 ASP A CA 1
ATOM 693 C C . ASP A 1 92 ? 33.318 -46.883 -54.128 1.00 60.09 92 ASP A C 1
ATOM 695 O O . ASP A 1 92 ? 33.788 -45.885 -54.661 1.00 60.09 92 ASP A O 1
ATOM 699 N N . SER A 1 93 ? 33.578 -48.111 -54.581 1.00 55.62 93 SER A N 1
ATOM 700 C CA . SER A 1 93 ? 34.446 -48.418 -55.731 1.00 55.62 93 SER A CA 1
ATOM 701 C C . SER A 1 93 ? 33.747 -48.250 -57.091 1.00 55.62 93 SER A C 1
ATOM 703 O O . SER A 1 93 ? 34.396 -48.390 -58.121 1.00 55.62 93 SER A O 1
ATOM 705 N N . GLU A 1 94 ? 32.440 -47.972 -57.089 1.00 60.12 94 GLU A N 1
ATOM 706 C CA . GLU A 1 94 ? 31.568 -47.823 -58.265 1.00 60.12 94 GLU A CA 1
ATOM 707 C C . GLU A 1 94 ? 30.748 -46.527 -58.136 1.00 60.12 94 GLU A C 1
ATOM 709 O O . GLU A 1 94 ? 29.524 -46.536 -58.042 1.00 60.12 94 GLU A O 1
ATOM 714 N N . ILE A 1 95 ? 31.432 -45.387 -58.043 1.00 69.62 95 ILE A N 1
ATOM 715 C CA . ILE A 1 95 ? 30.768 -44.080 -58.091 1.00 69.62 95 ILE A CA 1
ATOM 716 C C . ILE A 1 95 ? 30.426 -43.829 -59.561 1.00 69.62 95 ILE A C 1
ATOM 718 O O . ILE A 1 95 ? 31.332 -43.747 -60.377 1.00 69.62 95 ILE A O 1
ATOM 722 N N . GLU A 1 96 ? 29.142 -43.755 -59.910 1.00 67.38 96 GLU A N 1
ATOM 723 C CA . GLU A 1 96 ? 28.685 -43.442 -61.280 1.00 67.38 96 GLU A CA 1
ATOM 724 C C . GLU A 1 96 ? 28.315 -41.957 -61.457 1.00 67.38 96 GLU A C 1
ATOM 726 O O . GLU A 1 96 ? 28.179 -41.480 -62.582 1.00 67.38 96 GLU A O 1
ATOM 731 N N . GLN A 1 97 ? 28.139 -41.215 -60.356 1.00 75.06 97 GLN A N 1
ATOM 732 C CA . GLN A 1 97 ? 27.741 -39.803 -60.357 1.00 75.06 97 GLN A CA 1
ATOM 733 C C . GLN A 1 97 ? 28.605 -38.979 -59.395 1.00 75.06 97 GLN A C 1
ATOM 735 O O . GLN A 1 97 ? 28.982 -39.484 -58.334 1.00 75.06 97 GLN A O 1
ATOM 740 N N . PRO A 1 98 ? 28.916 -37.712 -59.726 1.00 79.88 98 PRO A N 1
ATOM 741 C CA . PRO A 1 98 ? 29.682 -36.846 -58.840 1.00 79.88 98 PRO A CA 1
ATOM 742 C C . PRO A 1 98 ? 28.950 -36.654 -57.502 1.00 79.88 98 PRO A C 1
ATOM 744 O O . PRO A 1 98 ? 27.753 -36.366 -57.506 1.00 79.88 98 PRO A O 1
ATOM 747 N N . PRO A 1 99 ? 29.638 -36.804 -56.352 1.00 83.56 99 PRO A N 1
ATOM 748 C CA . PRO A 1 99 ? 29.005 -36.571 -55.061 1.00 83.56 99 PRO A CA 1
ATOM 749 C C . PRO A 1 99 ? 28.498 -35.124 -54.925 1.00 83.56 99 PRO A C 1
ATOM 751 O O . PRO A 1 99 ? 29.143 -34.204 -55.441 1.00 83.56 99 PRO A O 1
ATOM 754 N N . PRO A 1 100 ? 27.368 -34.912 -54.226 1.00 82.88 100 PRO A N 1
ATOM 755 C CA . PRO A 1 100 ? 26.740 -33.603 -54.126 1.00 82.88 100 PRO A CA 1
ATOM 756 C C . PRO A 1 100 ? 27.633 -32.604 -53.390 1.00 82.88 100 PRO A C 1
ATOM 758 O O . PRO A 1 100 ? 28.420 -32.948 -52.501 1.00 82.88 100 PRO A O 1
ATOM 761 N N . LEU A 1 101 ? 27.494 -31.340 -53.774 1.00 85.81 101 LEU A N 1
ATOM 762 C CA . LEU A 1 101 ? 28.182 -30.220 -53.147 1.00 85.81 101 LEU A CA 1
ATOM 763 C C . LEU A 1 101 ? 27.575 -29.967 -51.767 1.00 85.81 101 LEU A C 1
ATOM 765 O O . LEU A 1 101 ? 26.361 -29.984 -51.605 1.00 85.81 101 LEU A O 1
ATOM 769 N N . ASN A 1 102 ? 28.411 -29.649 -50.783 1.00 86.12 102 ASN A N 1
ATOM 770 C CA . ASN A 1 102 ? 27.925 -29.159 -49.496 1.00 86.12 102 ASN A CA 1
ATOM 771 C C . ASN A 1 102 ? 28.065 -27.643 -49.456 1.00 86.12 102 ASN A C 1
ATOM 773 O O . ASN A 1 102 ? 29.144 -27.123 -49.732 1.00 86.12 102 ASN A O 1
ATOM 777 N N . TYR A 1 103 ? 27.021 -26.922 -49.063 1.00 88.00 103 TYR A N 1
ATOM 778 C CA . TYR A 1 103 ? 27.084 -25.468 -48.940 1.00 88.00 103 TYR A CA 1
ATOM 779 C C . TYR A 1 103 ? 26.442 -24.965 -47.653 1.00 88.00 103 TYR A C 1
ATOM 781 O O . TYR A 1 103 ? 25.498 -25.542 -47.120 1.00 88.00 103 TYR A O 1
ATOM 789 N N . THR A 1 104 ? 27.008 -23.884 -47.116 1.00 89.00 104 THR A N 1
ATOM 790 C CA . THR A 1 104 ? 26.579 -23.264 -45.858 1.00 89.00 104 THR A CA 1
ATOM 791 C C . THR A 1 104 ? 26.531 -21.751 -45.993 1.00 89.00 104 THR A C 1
ATOM 793 O O . THR A 1 104 ? 27.392 -21.143 -46.629 1.00 89.00 104 THR A O 1
ATOM 796 N N . LEU A 1 105 ? 25.533 -21.134 -45.365 1.00 90.31 105 LEU A N 1
ATOM 797 C CA . LEU A 1 105 ? 25.371 -19.684 -45.359 1.00 90.31 105 LEU A CA 1
ATOM 798 C C . LEU A 1 105 ? 26.168 -19.066 -44.211 1.00 90.31 105 LEU A C 1
ATOM 800 O O . LEU A 1 105 ? 26.088 -19.516 -43.065 1.00 90.31 105 LEU A O 1
ATOM 804 N N . ARG A 1 106 ? 26.903 -17.993 -44.496 1.00 87.75 106 ARG A N 1
ATOM 805 C CA . ARG A 1 106 ? 27.423 -17.101 -43.459 1.00 87.75 106 ARG A CA 1
ATOM 806 C C . ARG A 1 106 ? 26.356 -16.060 -43.144 1.00 87.75 106 ARG A C 1
ATOM 808 O O . ARG A 1 106 ? 25.860 -15.408 -44.057 1.00 87.75 106 ARG A O 1
ATOM 815 N N . GLN A 1 107 ? 26.032 -15.887 -41.862 1.00 85.31 107 GLN A N 1
ATOM 816 C CA . GLN A 1 107 ? 25.065 -14.874 -41.439 1.00 85.31 107 GLN A CA 1
ATOM 817 C C . GLN A 1 107 ? 25.534 -13.475 -41.882 1.00 85.31 107 GLN A C 1
ATOM 819 O O . GLN A 1 107 ? 26.610 -13.055 -41.447 1.00 85.31 107 GLN A O 1
ATOM 824 N N . PRO A 1 108 ? 24.757 -12.762 -42.719 1.00 85.44 108 PRO A N 1
ATOM 825 C CA . PRO A 1 108 ? 25.045 -11.379 -43.066 1.00 85.44 108 PRO A CA 1
ATOM 826 C C . PRO A 1 108 ? 24.550 -10.426 -41.966 1.00 85.44 108 PRO A C 1
ATOM 828 O O . PRO A 1 108 ? 23.601 -10.733 -41.244 1.00 85.44 108 PRO A O 1
ATOM 831 N N . ASP A 1 109 ? 25.138 -9.231 -41.882 1.00 82.50 109 ASP A N 1
ATOM 832 C CA . ASP A 1 109 ? 24.843 -8.248 -40.821 1.00 82.50 109 ASP A CA 1
ATOM 833 C C . ASP A 1 109 ? 23.394 -7.722 -40.842 1.00 82.50 109 ASP A C 1
ATOM 835 O O . ASP A 1 109 ? 22.916 -7.138 -39.870 1.00 82.50 109 ASP A O 1
ATOM 839 N N . TRP A 1 110 ? 22.680 -7.928 -41.952 1.00 82.94 110 TRP A N 1
ATOM 840 C CA . TRP A 1 110 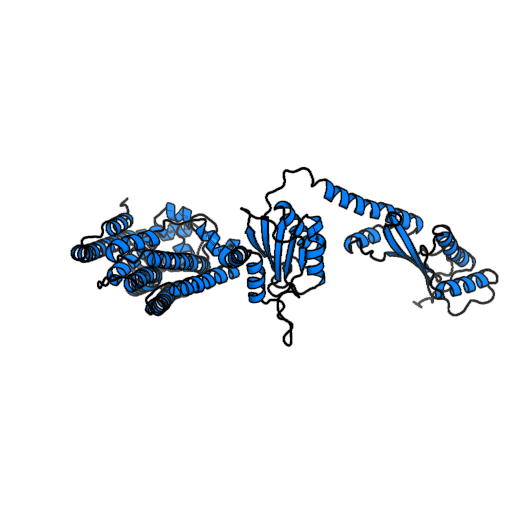? 21.309 -7.465 -42.160 1.00 82.94 110 TRP A CA 1
ATOM 841 C C . TRP A 1 110 ? 20.237 -8.550 -41.941 1.00 82.94 110 TRP A C 1
ATOM 843 O O . TRP A 1 110 ? 19.049 -8.221 -42.009 1.00 82.94 110 TRP A O 1
ATOM 853 N N . MET A 1 111 ? 20.625 -9.799 -41.630 1.00 81.25 111 MET A N 1
ATOM 854 C CA . MET A 1 111 ? 19.704 -10.899 -41.294 1.00 81.25 111 MET A CA 1
ATOM 855 C C . MET A 1 111 ? 19.942 -11.448 -39.885 1.00 81.25 111 MET A C 1
ATOM 857 O O . MET A 1 111 ? 21.072 -11.593 -39.411 1.00 81.25 111 MET A O 1
ATOM 861 N N . SER A 1 112 ? 18.855 -11.816 -39.212 1.00 78.56 112 SER A N 1
ATOM 862 C CA . SER A 1 112 ? 18.892 -12.519 -37.935 1.00 78.56 112 SER A CA 1
ATOM 863 C C . SER A 1 112 ? 19.319 -13.978 -38.104 1.00 78.56 112 SER A C 1
ATOM 865 O O . SER A 1 112 ? 19.164 -14.600 -39.156 1.00 78.56 112 SER A O 1
ATOM 867 N N . LYS A 1 113 ? 19.802 -14.575 -37.011 1.00 72.50 113 LYS A N 1
ATOM 868 C CA . LYS A 1 113 ? 20.188 -15.990 -36.980 1.00 72.50 113 LYS A CA 1
ATOM 869 C C . LYS A 1 113 ? 19.017 -16.931 -37.300 1.00 72.50 113 LYS A C 1
ATOM 871 O O . LYS A 1 113 ? 19.242 -17.996 -37.863 1.00 72.50 113 LYS A O 1
ATOM 876 N N . ALA A 1 114 ? 17.786 -16.544 -36.954 1.00 71.25 114 ALA A N 1
ATOM 877 C CA . ALA A 1 114 ? 16.584 -17.326 -37.234 1.00 71.25 114 ALA A CA 1
ATOM 878 C C . ALA A 1 114 ? 16.198 -17.285 -38.720 1.00 71.25 114 ALA A C 1
ATOM 880 O O . ALA A 1 114 ? 15.880 -18.326 -39.281 1.00 71.25 114 ALA A O 1
ATOM 881 N N . GLU A 1 115 ? 16.286 -16.119 -39.366 1.00 81.00 115 GLU A N 1
ATOM 882 C CA . GLU A 1 115 ? 16.032 -15.982 -40.810 1.00 81.00 115 GLU A CA 1
ATOM 883 C C . GLU A 1 115 ? 17.070 -16.770 -41.621 1.00 81.00 115 GLU A C 1
ATOM 885 O O . GLU A 1 115 ? 16.707 -17.523 -42.520 1.00 81.00 115 GLU A O 1
ATOM 890 N N . VAL A 1 116 ? 18.352 -16.697 -41.240 1.00 84.56 116 VAL A N 1
ATOM 891 C CA . VAL A 1 116 ? 19.421 -17.490 -41.876 1.00 84.56 116 VAL A CA 1
ATOM 892 C C . VAL A 1 116 ? 19.227 -18.989 -41.642 1.00 84.56 116 VAL A C 1
ATOM 894 O O . VAL A 1 116 ? 19.454 -19.782 -42.552 1.00 84.56 116 VAL A O 1
ATOM 897 N N . ALA A 1 117 ? 18.786 -19.399 -40.449 1.00 77.19 117 ALA A N 1
ATOM 898 C CA . ALA A 1 117 ? 18.455 -20.796 -40.177 1.00 77.19 117 ALA A CA 1
ATOM 899 C C . ALA A 1 117 ? 17.232 -21.267 -40.983 1.00 77.19 117 ALA A C 1
ATOM 901 O O . ALA A 1 117 ? 17.224 -22.403 -41.450 1.00 77.19 117 ALA A O 1
ATOM 902 N N . GLY A 1 118 ? 16.230 -20.404 -41.175 1.00 81.19 118 GLY A N 1
ATOM 903 C CA . GLY A 1 118 ? 15.072 -20.664 -42.031 1.00 81.19 118 GLY A CA 1
ATOM 904 C C . GLY A 1 118 ? 15.488 -20.902 -43.481 1.00 81.19 118 GLY A C 1
ATOM 905 O O . GLY A 1 118 ? 15.209 -21.971 -44.020 1.00 81.19 118 GLY A O 1
ATOM 906 N N . LEU A 1 119 ? 16.260 -19.967 -44.046 1.00 84.94 119 LEU A N 1
ATOM 907 C CA . LEU A 1 119 ? 16.877 -20.089 -45.371 1.00 84.94 119 LEU A CA 1
ATOM 908 C C . LEU A 1 119 ? 17.676 -21.388 -45.507 1.00 84.94 119 LEU A C 1
ATOM 910 O O . LEU A 1 119 ? 17.453 -22.156 -46.433 1.00 84.94 119 LEU A O 1
ATOM 914 N N . ALA A 1 120 ? 18.568 -21.675 -44.558 1.00 83.56 120 ALA A N 1
ATOM 915 C CA . ALA A 1 120 ? 19.419 -22.861 -44.613 1.00 83.56 120 ALA A CA 1
ATOM 916 C C . ALA A 1 120 ? 18.642 -24.185 -44.489 1.00 83.56 120 ALA A C 1
ATOM 918 O O . ALA A 1 120 ? 19.112 -25.206 -44.980 1.00 83.56 120 ALA A O 1
ATOM 919 N N . THR A 1 121 ? 17.477 -24.191 -43.829 1.00 82.62 121 THR A N 1
ATOM 920 C CA . THR A 1 121 ? 16.675 -25.410 -43.617 1.00 82.62 121 THR A CA 1
ATOM 921 C C . THR A 1 121 ? 15.885 -25.807 -44.862 1.00 82.62 121 THR A C 1
ATOM 923 O O . THR A 1 121 ? 15.706 -26.996 -45.112 1.00 82.62 121 THR A O 1
ATOM 926 N N . ALA A 1 122 ? 15.394 -24.826 -45.619 1.00 79.38 122 ALA A N 1
ATOM 927 C CA . ALA A 1 122 ? 14.556 -25.043 -46.799 1.00 79.38 122 ALA A CA 1
ATOM 928 C C . ALA A 1 122 ? 15.332 -24.985 -48.126 1.00 79.38 122 ALA A C 1
ATOM 930 O O . ALA A 1 122 ? 14.761 -25.236 -49.184 1.00 79.38 122 ALA A O 1
ATOM 931 N N . MET A 1 123 ? 16.631 -24.687 -48.066 1.00 84.50 123 MET A N 1
ATOM 932 C CA . MET A 1 123 ? 17.511 -24.653 -49.226 1.00 84.50 123 MET A CA 1
ATOM 933 C C . MET A 1 123 ? 17.582 -26.036 -49.905 1.00 84.50 123 MET A C 1
ATOM 935 O O . MET A 1 123 ? 17.809 -27.033 -49.207 1.00 84.50 123 MET A O 1
ATOM 939 N N . PRO A 1 124 ? 17.435 -26.113 -51.244 1.00 85.19 124 PRO A N 1
ATOM 940 C CA . PRO A 1 124 ? 17.718 -27.327 -52.014 1.00 85.19 124 PRO A CA 1
ATOM 941 C C . PRO A 1 124 ? 19.089 -27.894 -51.636 1.00 85.19 124 PRO A C 1
ATOM 943 O O . PRO A 1 124 ? 19.969 -27.106 -51.300 1.00 85.19 124 PRO A O 1
ATOM 946 N N . GLN A 1 125 ? 19.283 -29.219 -51.664 1.00 76.69 125 GLN A N 1
ATOM 947 C CA . GLN A 1 125 ? 20.564 -29.873 -51.311 1.00 76.69 125 GLN A CA 1
ATOM 948 C C . GLN A 1 125 ? 21.300 -30.498 -52.507 1.00 76.69 125 GLN A C 1
ATOM 950 O O . GLN A 1 125 ? 22.491 -30.781 -52.403 1.00 76.69 125 GLN A O 1
ATOM 955 N N . ASP A 1 126 ? 20.608 -30.695 -53.632 1.00 73.12 126 ASP A N 1
ATOM 956 C CA . ASP A 1 126 ? 21.127 -31.468 -54.766 1.00 73.12 126 ASP A CA 1
ATOM 957 C C . ASP A 1 126 ? 21.676 -30.589 -55.907 1.00 73.12 126 ASP A C 1
ATOM 959 O O . ASP A 1 126 ? 22.515 -31.048 -56.681 1.00 73.12 126 ASP A O 1
ATOM 963 N N . ASP A 1 127 ? 21.253 -29.322 -55.996 1.00 82.12 127 ASP A N 1
ATOM 964 C CA . ASP A 1 127 ? 21.669 -28.378 -57.039 1.00 82.12 127 ASP A CA 1
ATOM 965 C C . ASP A 1 127 ? 22.037 -27.012 -56.435 1.00 82.12 127 ASP A C 1
ATOM 967 O O . ASP A 1 127 ? 21.218 -26.310 -55.835 1.00 82.12 127 ASP A O 1
ATOM 971 N N . VAL A 1 128 ? 23.303 -26.625 -56.614 1.00 83.69 128 VAL A N 1
ATOM 972 C CA . VAL A 1 128 ? 23.859 -25.366 -56.101 1.00 83.69 128 VAL A CA 1
ATOM 973 C C . VAL A 1 128 ? 23.259 -24.133 -56.786 1.00 83.69 128 VAL A C 1
ATOM 975 O O . VAL A 1 128 ? 23.164 -23.077 -56.163 1.00 83.69 128 VAL A O 1
ATOM 978 N N . LEU A 1 129 ? 22.830 -24.245 -58.045 1.00 84.19 129 LEU A N 1
ATOM 979 C CA . LEU A 1 129 ? 22.224 -23.139 -58.785 1.00 84.19 129 LEU A CA 1
ATOM 980 C C . LEU A 1 129 ? 20.781 -22.914 -58.345 1.00 84.19 129 LEU A C 1
ATOM 982 O O . LEU A 1 129 ? 20.396 -21.771 -58.107 1.00 84.19 129 LEU A O 1
ATOM 986 N N . GLU A 1 130 ? 20.013 -23.990 -58.151 1.00 85.75 130 GLU A N 1
ATOM 987 C CA . GLU A 1 130 ? 18.682 -23.891 -57.539 1.00 85.75 130 GLU A CA 1
ATOM 988 C C . GLU A 1 130 ? 18.773 -23.329 -56.117 1.00 85.75 130 GLU A C 1
ATOM 990 O O . GLU A 1 130 ? 17.960 -22.492 -55.725 1.00 85.75 130 GLU A O 1
ATOM 995 N N . ALA A 1 131 ? 19.800 -23.723 -55.356 1.00 86.31 131 ALA A N 1
ATOM 996 C CA . ALA A 1 131 ? 20.055 -23.150 -54.042 1.00 86.31 131 ALA A CA 1
ATOM 997 C C . ALA A 1 131 ? 20.334 -21.640 -54.107 1.00 86.31 131 ALA A C 1
ATOM 999 O O . ALA A 1 131 ? 19.824 -20.898 -53.271 1.00 86.31 131 ALA A O 1
ATOM 1000 N N . PHE A 1 132 ? 21.096 -21.157 -55.092 1.00 90.88 132 PHE A N 1
ATOM 1001 C CA . PHE A 1 132 ? 21.364 -19.723 -55.252 1.00 90.88 132 PHE A CA 1
ATOM 1002 C C . PHE A 1 132 ? 20.118 -18.915 -55.605 1.00 90.88 132 PHE A C 1
ATOM 1004 O O . PHE A 1 132 ? 19.918 -17.843 -55.030 1.00 90.88 132 PHE A O 1
ATOM 1011 N N . GLU A 1 133 ? 19.279 -19.421 -56.507 1.00 87.50 133 GLU A N 1
ATOM 1012 C CA . GLU A 1 133 ? 18.020 -18.762 -56.863 1.00 87.50 133 GLU A CA 1
ATOM 1013 C C . GLU A 1 133 ? 17.051 -18.748 -55.676 1.00 87.50 133 GLU A C 1
ATOM 1015 O O . GLU A 1 133 ? 16.528 -17.689 -55.333 1.00 87.50 133 GLU A O 1
ATOM 1020 N N . TYR A 1 134 ? 16.924 -19.866 -54.952 1.00 90.75 134 TYR A N 1
ATOM 1021 C CA . TYR A 1 134 ? 16.134 -19.922 -53.721 1.00 90.75 134 TYR A CA 1
ATOM 1022 C C . TYR A 1 134 ? 16.606 -18.896 -52.680 1.00 90.75 134 TYR A C 1
ATOM 1024 O O . TYR A 1 134 ? 15.798 -18.163 -52.109 1.00 90.75 134 TYR A O 1
ATOM 1032 N N . ILE A 1 135 ? 17.923 -18.804 -52.452 1.00 89.62 135 ILE A N 1
ATOM 1033 C CA . ILE A 1 135 ? 18.492 -17.824 -51.520 1.00 89.62 135 ILE A CA 1
ATOM 1034 C C . ILE A 1 135 ? 18.135 -16.400 -51.954 1.00 89.62 135 ILE A C 1
ATOM 1036 O O . ILE A 1 135 ? 17.787 -15.591 -51.099 1.00 89.62 135 ILE A O 1
ATOM 1040 N N . ARG A 1 136 ? 18.220 -16.079 -53.251 1.00 89.12 136 ARG A N 1
ATOM 1041 C CA . ARG A 1 136 ? 17.877 -14.748 -53.773 1.00 89.12 136 ARG A CA 1
ATOM 1042 C C . ARG A 1 136 ? 16.409 -14.411 -53.544 1.00 89.12 136 ARG A C 1
ATOM 1044 O O . ARG A 1 136 ? 16.128 -13.360 -52.972 1.00 89.12 136 ARG A O 1
ATOM 1051 N N . GLU A 1 137 ? 15.503 -15.293 -53.954 1.00 86.00 137 GLU A N 1
ATOM 1052 C CA . GLU A 1 137 ? 14.057 -15.073 -53.858 1.00 86.00 137 GLU A CA 1
ATOM 1053 C C . GLU A 1 137 ? 13.594 -14.940 -52.404 1.00 86.00 137 GLU A C 1
ATOM 1055 O O . GLU A 1 137 ? 12.938 -13.962 -52.043 1.00 86.00 137 GLU A O 1
ATOM 1060 N N . GLU A 1 138 ? 13.984 -15.876 -51.539 1.00 86.88 138 GLU A N 1
ATOM 1061 C CA . GLU A 1 138 ? 13.534 -15.886 -50.147 1.00 86.88 138 GLU A CA 1
ATOM 1062 C C . GLU A 1 138 ? 14.145 -14.719 -49.354 1.00 86.88 138 GLU A C 1
ATOM 1064 O O . GLU A 1 138 ? 13.482 -14.081 -48.532 1.00 86.88 138 GLU A O 1
ATOM 1069 N N . ALA A 1 139 ? 15.406 -14.372 -49.628 1.00 85.88 139 ALA A N 1
ATOM 1070 C CA . ALA A 1 139 ? 16.044 -13.221 -49.004 1.00 85.88 139 ALA A CA 1
ATOM 1071 C C . ALA A 1 139 ? 15.420 -11.884 -49.442 1.00 85.88 139 ALA A C 1
ATOM 1073 O O . ALA A 1 139 ? 15.279 -10.988 -48.607 1.00 85.88 139 ALA A O 1
ATOM 1074 N N . LEU A 1 140 ? 15.015 -11.752 -50.710 1.00 85.19 140 LEU A N 1
ATOM 1075 C CA . LEU A 1 140 ? 14.230 -10.612 -51.198 1.00 85.19 140 LEU A CA 1
ATOM 1076 C C . LEU A 1 140 ? 12.862 -10.551 -50.511 1.00 85.19 140 LEU A C 1
ATOM 1078 O O . LEU A 1 140 ? 12.479 -9.494 -50.013 1.00 85.19 140 LEU A O 1
ATOM 1082 N N . HIS A 1 141 ? 12.177 -11.685 -50.375 1.00 81.56 141 HIS A N 1
ATOM 1083 C CA . HIS A 1 141 ? 10.886 -11.762 -49.694 1.00 81.56 141 HIS A CA 1
ATOM 1084 C C . HIS A 1 141 ? 10.966 -11.308 -48.223 1.00 81.56 141 HIS A C 1
ATOM 1086 O O . HIS A 1 141 ? 10.100 -10.565 -47.748 1.00 81.56 141 HIS A O 1
ATOM 1092 N N . PHE A 1 142 ? 12.032 -11.666 -47.494 1.00 78.62 142 PHE A N 1
ATOM 1093 C CA . PHE A 1 142 ? 12.264 -11.148 -46.138 1.00 78.62 142 PHE A CA 1
ATOM 1094 C C . PHE A 1 142 ? 12.424 -9.622 -46.102 1.00 78.62 142 PHE A C 1
ATOM 1096 O O . PHE A 1 142 ? 11.977 -8.972 -45.152 1.00 78.62 142 PHE A O 1
ATOM 1103 N N . LEU A 1 143 ? 13.056 -9.036 -47.121 1.00 79.75 143 LEU A N 1
ATOM 1104 C CA . LEU A 1 143 ? 13.236 -7.589 -47.227 1.00 79.75 143 LEU A CA 1
ATOM 1105 C C . LEU A 1 143 ? 11.916 -6.880 -47.558 1.00 79.75 143 LEU A C 1
ATOM 1107 O O . LEU A 1 143 ? 11.565 -5.920 -46.873 1.00 79.75 143 LEU A O 1
ATOM 1111 N N . GLU A 1 144 ? 11.145 -7.402 -48.511 1.00 74.75 144 GLU A N 1
ATOM 1112 C CA . GLU A 1 144 ? 9.834 -6.862 -48.896 1.00 74.75 144 GLU A CA 1
ATOM 1113 C C . GLU A 1 144 ? 8.810 -6.958 -47.759 1.00 74.75 144 GLU A C 1
ATOM 1115 O O . GLU A 1 144 ? 8.071 -6.006 -47.501 1.00 74.75 144 GLU A O 1
ATOM 1120 N N . THR A 1 145 ? 8.807 -8.066 -47.010 1.00 69.75 145 THR A N 1
ATOM 1121 C CA . THR A 1 145 ? 7.939 -8.253 -45.833 1.00 69.75 145 THR A CA 1
ATOM 1122 C C . THR A 1 145 ? 8.263 -7.237 -44.731 1.00 69.75 145 THR A C 1
ATOM 1124 O O . THR A 1 145 ? 7.371 -6.748 -44.037 1.00 69.75 145 THR A O 1
ATOM 1127 N N . ARG A 1 146 ? 9.542 -6.867 -44.569 1.00 66.50 146 ARG A N 1
ATOM 1128 C CA . ARG A 1 146 ? 9.962 -5.829 -43.613 1.00 66.50 146 ARG A CA 1
ATOM 1129 C C . ARG A 1 146 ? 9.545 -4.431 -44.055 1.00 66.50 146 ARG A C 1
ATOM 1131 O O . ARG A 1 146 ? 9.173 -3.631 -43.201 1.00 66.50 146 ARG A O 1
ATOM 1138 N N . GLU A 1 147 ? 9.593 -4.135 -45.350 1.00 57.19 147 GLU A N 1
ATOM 1139 C CA . GLU A 1 147 ? 9.149 -2.843 -45.885 1.00 57.19 147 GLU A CA 1
ATOM 1140 C C . GLU A 1 147 ? 7.622 -2.698 -45.868 1.00 57.19 147 GLU A C 1
ATOM 1142 O O . GLU A 1 147 ? 7.115 -1.644 -45.493 1.00 57.19 147 GLU A O 1
ATOM 1147 N N . THR A 1 148 ? 6.873 -3.760 -46.172 1.00 50.03 148 THR A N 1
ATOM 1148 C CA . THR A 1 148 ? 5.400 -3.759 -46.083 1.00 50.03 148 THR A CA 1
ATOM 1149 C C . THR A 1 148 ? 4.913 -3.675 -44.638 1.00 50.03 148 THR A C 1
ATOM 1151 O O . THR A 1 148 ? 4.046 -2.853 -44.348 1.00 50.03 148 THR A O 1
ATOM 1154 N N . ALA A 1 149 ? 5.540 -4.389 -43.696 1.00 50.44 149 ALA A N 1
ATOM 1155 C CA . ALA A 1 149 ? 5.251 -4.240 -42.265 1.00 50.44 149 ALA A CA 1
ATOM 1156 C C . ALA A 1 149 ? 5.584 -2.835 -41.716 1.00 50.44 149 ALA A C 1
ATOM 1158 O O . ALA A 1 149 ? 4.969 -2.391 -40.746 1.00 50.44 149 ALA A O 1
ATOM 1159 N N . ALA A 1 150 ? 6.534 -2.124 -42.335 1.00 46.31 150 ALA A N 1
ATOM 1160 C CA . ALA A 1 150 ? 6.859 -0.734 -42.010 1.00 46.31 150 ALA A CA 1
ATOM 1161 C C . ALA A 1 150 ? 5.948 0.294 -42.716 1.00 46.31 150 ALA A C 1
ATOM 1163 O O . ALA A 1 150 ? 5.877 1.440 -42.277 1.00 46.31 150 ALA A O 1
ATOM 1164 N N . SER A 1 151 ? 5.261 -0.090 -43.800 1.00 38.69 151 SER A N 1
ATOM 1165 C CA . SER A 1 151 ? 4.386 0.793 -44.587 1.00 38.69 151 SER A CA 1
ATOM 1166 C C . SER A 1 151 ? 2.903 0.676 -44.195 1.00 38.69 151 SER A C 1
ATOM 1168 O O . SER A 1 151 ? 2.184 1.674 -44.219 1.00 38.69 151 SER A O 1
ATOM 1170 N N . GLU A 1 152 ? 2.442 -0.497 -43.741 1.00 40.09 152 GLU A N 1
ATOM 1171 C CA . GLU A 1 152 ? 1.058 -0.713 -43.273 1.00 40.09 152 GLU A CA 1
ATOM 1172 C C . GLU A 1 152 ? 0.732 -0.036 -41.924 1.00 40.09 152 GLU A C 1
ATOM 1174 O O . GLU A 1 152 ? -0.432 0.043 -41.533 1.00 40.09 152 GLU A O 1
ATOM 1179 N N . THR A 1 153 ? 1.722 0.528 -41.226 1.00 40.47 153 THR A N 1
ATOM 1180 C CA . THR A 1 153 ? 1.545 1.304 -39.983 1.00 40.47 153 THR A CA 1
ATOM 1181 C C . THR A 1 153 ? 1.379 2.814 -40.198 1.00 40.47 153 THR A C 1
ATOM 1183 O O . THR A 1 153 ? 1.179 3.545 -39.230 1.00 40.47 153 THR A O 1
ATOM 1186 N N . VAL A 1 154 ? 1.384 3.315 -41.442 1.00 40.31 154 VAL A N 1
ATOM 1187 C CA . VAL A 1 154 ? 1.315 4.764 -41.734 1.00 40.31 154 VAL A CA 1
ATOM 1188 C C . VAL A 1 154 ? -0.026 5.177 -42.348 1.00 40.31 154 VAL A C 1
ATOM 1190 O O . VAL A 1 154 ? -0.075 5.864 -43.360 1.00 40.31 154 VAL A O 1
ATOM 1193 N N . THR A 1 155 ? -1.141 4.811 -41.716 1.00 37.22 155 THR A N 1
ATOM 1194 C CA . THR A 1 155 ? -2.400 5.573 -41.835 1.00 37.22 155 THR A CA 1
ATOM 1195 C C . THR A 1 155 ? -3.207 5.468 -40.541 1.00 37.22 155 THR A C 1
ATOM 1197 O O . THR A 1 155 ? -4.178 4.721 -40.449 1.00 37.22 155 THR A O 1
ATOM 1200 N N . GLY A 1 156 ? -2.807 6.227 -39.527 1.00 35.47 156 GLY A N 1
ATOM 1201 C CA . GLY A 1 156 ? -3.593 6.476 -38.323 1.00 35.47 156 GLY A CA 1
ATOM 1202 C C . GLY A 1 156 ? -3.194 7.834 -37.765 1.00 35.47 156 GLY A C 1
ATOM 1203 O O . GLY A 1 156 ? -2.013 8.176 -37.810 1.00 35.47 156 GLY A O 1
ATOM 1204 N N . ASP A 1 157 ? -4.164 8.632 -37.316 1.00 40.66 157 ASP A N 1
ATOM 1205 C CA . ASP A 1 157 ? -3.907 9.864 -36.560 1.00 40.66 157 ASP A CA 1
ATOM 1206 C C . ASP A 1 157 ? -2.790 9.619 -35.537 1.00 40.66 157 ASP A C 1
ATOM 1208 O O . ASP A 1 157 ? -2.808 8.592 -34.860 1.00 40.66 157 ASP A O 1
ATOM 1212 N N . ALA A 1 158 ? -1.809 10.525 -35.454 1.00 55.16 158 ALA A N 1
ATOM 1213 C CA . ALA A 1 158 ? -0.653 10.359 -34.578 1.00 55.16 158 ALA A CA 1
ATOM 1214 C C . ALA A 1 158 ? -1.125 10.053 -33.150 1.00 55.16 158 ALA A C 1
ATOM 1216 O O . ALA A 1 158 ? -1.671 10.933 -32.477 1.00 55.16 158 ALA A O 1
ATOM 1217 N N . GLU A 1 159 ? -0.948 8.799 -32.715 1.00 64.06 159 GLU A N 1
ATOM 1218 C CA . GLU A 1 159 ? -1.306 8.388 -31.364 1.00 64.06 159 GLU A CA 1
ATOM 1219 C C . GLU A 1 159 ? -0.630 9.333 -30.362 1.00 64.06 159 GLU A C 1
ATOM 1221 O O . GLU A 1 159 ? 0.525 9.738 -30.566 1.00 64.06 159 GLU A O 1
ATOM 1226 N N . PRO A 1 160 ? -1.328 9.709 -29.276 1.00 83.62 160 PRO A N 1
ATOM 1227 C CA . PRO A 1 160 ? -0.705 10.478 -28.215 1.00 83.62 160 PRO A CA 1
ATOM 1228 C C . PRO A 1 160 ? 0.527 9.721 -27.719 1.00 83.62 160 PRO A C 1
ATOM 1230 O O . PRO A 1 160 ? 0.467 8.530 -27.411 1.00 83.62 160 PRO A O 1
ATOM 1233 N N . ILE A 1 161 ? 1.658 10.423 -27.671 1.00 89.88 161 ILE A N 1
ATOM 1234 C CA . ILE A 1 161 ? 2.914 9.853 -27.193 1.00 89.88 161 ILE A CA 1
ATOM 1235 C C . ILE A 1 161 ? 2.717 9.452 -25.733 1.00 89.88 161 ILE A C 1
ATOM 1237 O O . ILE A 1 161 ? 2.199 10.233 -24.940 1.00 89.88 161 ILE A O 1
ATOM 1241 N N . VAL A 1 162 ? 3.155 8.249 -25.378 1.00 93.00 162 VAL A N 1
ATOM 1242 C CA . VAL A 1 162 ? 3.203 7.759 -24.000 1.00 93.00 162 VAL A CA 1
ATOM 1243 C C . VAL A 1 162 ? 4.652 7.496 -23.600 1.00 93.00 162 VAL A C 1
ATOM 1245 O O . VAL A 1 162 ? 5.515 7.281 -24.457 1.00 93.00 162 VAL A O 1
ATOM 1248 N N . ARG A 1 163 ? 4.934 7.509 -22.294 1.00 93.69 163 ARG A N 1
ATOM 1249 C CA . ARG A 1 163 ? 6.243 7.138 -21.737 1.00 93.69 163 ARG A CA 1
ATOM 1250 C C . ARG A 1 163 ? 6.098 5.931 -20.830 1.00 93.69 163 ARG A C 1
ATOM 1252 O O . ARG A 1 163 ? 5.346 5.975 -19.863 1.00 93.69 163 ARG A O 1
ATOM 1259 N N . VAL A 1 164 ? 6.840 4.865 -21.108 1.00 92.44 164 VAL A N 1
ATOM 1260 C CA . VAL A 1 164 ? 6.728 3.596 -20.382 1.00 92.44 164 VAL A CA 1
ATOM 1261 C C . VAL A 1 164 ? 8.066 3.191 -19.787 1.00 92.44 164 VAL A C 1
ATOM 1263 O O . VAL A 1 164 ? 9.099 3.209 -20.456 1.00 92.44 164 VAL A O 1
ATOM 1266 N N . TRP A 1 165 ? 8.033 2.789 -18.521 1.00 90.75 165 TRP A N 1
ATOM 1267 C CA . TRP A 1 165 ? 9.196 2.390 -17.743 1.00 90.75 165 TRP A CA 1
ATOM 1268 C C . TRP A 1 165 ? 9.156 0.895 -17.450 1.00 90.75 165 TRP A C 1
ATOM 1270 O O . TRP A 1 165 ? 8.181 0.390 -16.897 1.00 90.75 165 TRP A O 1
ATOM 1280 N N . PHE A 1 166 ? 10.240 0.185 -17.747 1.00 88.25 166 PHE A N 1
ATOM 1281 C CA . PHE A 1 166 ? 10.386 -1.245 -17.493 1.00 88.25 166 PHE A CA 1
ATOM 1282 C C . PHE A 1 166 ? 11.594 -1.526 -16.610 1.00 88.25 166 PHE A C 1
ATOM 1284 O O . PHE A 1 166 ? 12.679 -0.981 -16.820 1.00 88.25 166 PHE A O 1
ATOM 1291 N N . TYR A 1 167 ? 11.418 -2.437 -15.652 1.00 85.12 167 TYR A N 1
ATOM 1292 C CA . TYR A 1 167 ? 12.510 -2.985 -14.848 1.00 85.12 167 TYR A CA 1
ATOM 1293 C C . TYR A 1 167 ? 12.805 -4.430 -15.244 1.00 85.12 167 TYR A C 1
ATOM 1295 O O . TYR A 1 167 ? 11.905 -5.265 -15.381 1.00 85.12 167 TYR A O 1
ATOM 1303 N N . PHE A 1 168 ? 14.095 -4.728 -15.338 1.00 81.88 168 PHE A N 1
ATOM 1304 C CA . PHE A 1 168 ? 14.635 -6.066 -15.533 1.00 81.88 168 PHE A CA 1
ATOM 1305 C C . PHE A 1 168 ? 15.310 -6.510 -14.234 1.00 81.88 168 PHE A C 1
ATOM 1307 O O . PHE A 1 168 ? 16.148 -5.767 -13.721 1.00 81.88 168 PHE A O 1
ATOM 1314 N N . PRO A 1 169 ? 15.046 -7.720 -13.706 1.00 73.69 169 PRO A N 1
ATOM 1315 C CA . PRO A 1 169 ? 15.761 -8.249 -12.542 1.00 73.69 169 PRO A CA 1
ATOM 1316 C C . PRO A 1 169 ? 17.280 -8.235 -12.735 1.00 73.69 169 PRO A C 1
ATOM 1318 O O . PRO A 1 169 ? 18.039 -8.013 -11.795 1.00 73.69 169 PRO A O 1
ATOM 1321 N N . SER A 1 170 ? 17.721 -8.456 -13.974 1.00 79.19 170 SER A N 1
ATOM 1322 C CA . SER A 1 170 ? 19.098 -8.260 -14.395 1.00 79.19 170 SER A CA 1
ATOM 1323 C C . SER A 1 170 ? 19.148 -7.963 -15.888 1.00 79.19 170 SER A C 1
ATOM 1325 O O . SER A 1 170 ? 18.583 -8.711 -16.681 1.00 79.19 170 SER A O 1
ATOM 1327 N N . LEU A 1 171 ? 19.903 -6.936 -16.269 1.00 82.00 171 LEU A N 1
ATOM 1328 C CA . LEU A 1 171 ? 20.208 -6.611 -17.662 1.00 82.00 171 LEU A CA 1
ATOM 1329 C C . LEU A 1 171 ? 21.712 -6.369 -17.824 1.00 82.00 171 LEU A C 1
ATOM 1331 O O . LEU A 1 171 ? 22.174 -5.244 -17.974 1.00 82.00 171 LEU A O 1
ATOM 1335 N N . SER A 1 172 ? 22.501 -7.439 -17.714 1.00 77.31 172 SER A N 1
ATOM 1336 C CA . SER A 1 172 ? 23.970 -7.366 -17.753 1.00 77.31 172 SER A CA 1
ATOM 1337 C C . SER A 1 172 ? 24.576 -7.725 -19.110 1.00 77.31 172 SER A C 1
ATOM 1339 O O . SER A 1 172 ? 25.702 -7.322 -19.395 1.00 77.31 172 SER A O 1
ATOM 1341 N N . THR A 1 173 ? 23.855 -8.480 -19.940 1.00 82.81 173 THR A N 1
ATOM 1342 C CA . THR A 1 173 ? 24.324 -8.919 -21.262 1.00 82.81 173 THR A CA 1
ATOM 1343 C C . THR A 1 173 ? 24.317 -7.746 -22.232 1.00 82.81 173 THR A C 1
ATOM 1345 O O . THR A 1 173 ? 23.310 -7.049 -22.319 1.00 82.81 173 THR A O 1
ATOM 1348 N N . ARG A 1 174 ? 25.430 -7.524 -22.937 1.00 82.06 174 ARG A N 1
ATOM 1349 C CA . ARG A 1 174 ? 25.565 -6.423 -23.898 1.00 82.06 174 ARG A CA 1
ATOM 1350 C C . ARG A 1 174 ? 24.681 -6.626 -25.127 1.00 82.06 174 ARG A C 1
ATOM 1352 O O . ARG A 1 174 ? 23.888 -5.746 -25.409 1.00 82.06 174 ARG A O 1
ATOM 1359 N N . GLU A 1 175 ? 24.710 -7.819 -25.718 1.00 81.75 175 GLU A N 1
ATOM 1360 C CA . GLU A 1 175 ? 23.875 -8.195 -26.875 1.00 81.75 175 GLU A CA 1
ATOM 1361 C C . GLU A 1 175 ? 22.395 -7.849 -26.649 1.00 81.75 175 GLU A C 1
ATOM 1363 O O . GLU A 1 175 ? 21.774 -7.174 -27.453 1.00 81.75 175 GLU A O 1
ATOM 1368 N N . LYS A 1 176 ? 21.846 -8.188 -25.475 1.00 83.31 176 LYS A N 1
ATOM 1369 C CA . LYS A 1 176 ? 20.445 -7.882 -25.139 1.00 83.31 176 LYS A CA 1
ATOM 1370 C C . LYS A 1 176 ? 20.135 -6.390 -25.060 1.00 83.31 176 LYS A C 1
ATOM 1372 O O . LYS A 1 176 ? 18.983 -6.005 -25.225 1.00 83.31 176 LYS A O 1
ATOM 1377 N N . ARG A 1 177 ? 21.115 -5.564 -24.699 1.00 88.12 177 ARG A N 1
ATOM 1378 C CA . ARG A 1 177 ? 20.945 -4.107 -24.656 1.00 88.12 177 ARG A CA 1
ATOM 1379 C C . ARG A 1 177 ? 21.106 -3.503 -26.037 1.00 88.12 177 ARG A C 1
ATOM 1381 O O . ARG A 1 177 ? 20.336 -2.611 -26.365 1.00 88.12 177 ARG A O 1
ATOM 1388 N N . ASP A 1 178 ? 22.029 -4.034 -26.832 1.00 86.19 178 ASP A N 1
ATOM 1389 C CA . ASP A 1 178 ? 22.178 -3.666 -28.236 1.00 86.19 178 ASP A CA 1
ATOM 1390 C C . ASP A 1 178 ? 20.872 -3.966 -28.990 1.00 86.19 178 ASP A C 1
ATOM 1392 O O . ASP A 1 178 ? 20.371 -3.090 -29.683 1.00 86.19 178 ASP A O 1
ATOM 1396 N N . ASP A 1 179 ? 20.230 -5.116 -28.752 1.00 86.31 179 ASP A N 1
ATOM 1397 C CA . ASP A 1 179 ? 18.896 -5.423 -29.292 1.00 86.31 179 ASP A CA 1
ATOM 1398 C C . ASP A 1 179 ? 17.853 -4.368 -28.894 1.00 86.31 179 ASP A C 1
ATOM 1400 O O . ASP A 1 179 ? 17.101 -3.871 -29.735 1.00 86.31 179 ASP A O 1
ATOM 1404 N N . LEU A 1 180 ? 17.813 -3.994 -27.607 1.00 89.81 180 LEU A N 1
ATOM 1405 C CA . LEU A 1 180 ? 16.876 -2.980 -27.122 1.00 89.81 180 LEU A CA 1
ATOM 1406 C C . LEU A 1 180 ? 17.108 -1.627 -27.817 1.00 89.81 180 LEU A C 1
ATOM 1408 O O . LEU A 1 180 ? 16.152 -0.943 -28.181 1.00 89.81 180 LEU A O 1
ATOM 1412 N N . VAL A 1 181 ? 18.365 -1.246 -28.036 1.00 91.25 181 VAL A N 1
ATOM 1413 C CA . VAL A 1 181 ? 18.714 0.024 -28.682 1.00 91.25 181 VAL A CA 1
ATOM 1414 C C . VAL A 1 181 ? 18.454 -0.007 -30.188 1.00 91.25 181 VAL A C 1
ATOM 1416 O O . VAL A 1 181 ? 17.838 0.915 -30.715 1.00 91.25 181 VAL A O 1
ATOM 1419 N N . ASN A 1 182 ? 18.875 -1.066 -30.875 1.00 87.81 182 ASN A N 1
ATOM 1420 C CA . ASN A 1 182 ? 18.884 -1.143 -32.335 1.00 87.81 182 ASN A CA 1
ATOM 1421 C C . ASN A 1 182 ? 17.489 -1.358 -32.933 1.00 87.81 182 ASN A C 1
ATOM 1423 O O . ASN A 1 182 ? 17.221 -0.890 -34.037 1.00 87.81 182 ASN A O 1
ATOM 1427 N N . HIS A 1 183 ? 16.589 -2.043 -32.219 1.00 87.94 183 HIS A N 1
ATOM 1428 C CA . HIS A 1 183 ? 15.242 -2.314 -32.728 1.00 87.94 183 HIS A CA 1
ATOM 1429 C C . HIS A 1 183 ? 14.233 -1.198 -32.435 1.00 87.94 183 HIS A C 1
ATOM 1431 O O . HIS A 1 183 ? 13.263 -1.066 -33.175 1.00 87.94 183 HIS A O 1
ATOM 1437 N N . ALA A 1 184 ? 14.445 -0.383 -31.397 1.00 87.44 184 ALA A N 1
ATOM 1438 C CA . ALA A 1 184 ? 13.498 0.661 -30.993 1.00 87.44 184 ALA A CA 1
ATOM 1439 C C . ALA A 1 184 ? 13.183 1.693 -32.105 1.00 87.44 184 ALA A C 1
ATOM 1441 O O . ALA A 1 184 ? 12.001 1.993 -32.297 1.00 87.44 184 ALA A O 1
ATOM 1442 N N . PRO A 1 185 ? 14.159 2.178 -32.907 1.00 88.12 185 PRO A N 1
ATOM 1443 C CA . PRO A 1 185 ? 13.879 3.097 -34.012 1.00 88.12 185 PRO A CA 1
ATOM 1444 C C . PRO A 1 185 ? 12.931 2.531 -35.075 1.00 88.12 185 PRO A C 1
ATOM 1446 O O . PRO A 1 185 ? 12.160 3.289 -35.654 1.00 88.12 185 PRO A O 1
ATOM 1449 N N . GLY A 1 186 ? 12.937 1.210 -35.299 1.00 85.12 186 GLY A N 1
ATOM 1450 C CA . GLY A 1 186 ? 12.029 0.551 -36.248 1.00 85.12 186 GLY A CA 1
ATOM 1451 C C . GLY A 1 186 ? 10.552 0.615 -35.841 1.00 85.12 186 GLY A C 1
ATOM 1452 O O . GLY A 1 186 ? 9.684 0.443 -36.686 1.00 85.12 186 GLY A O 1
ATOM 1453 N N . TYR A 1 187 ? 10.276 0.908 -34.569 1.00 89.12 187 TYR A N 1
ATOM 1454 C CA . TYR A 1 187 ? 8.936 1.121 -34.011 1.00 89.12 187 TYR A CA 1
ATOM 1455 C C . TYR A 1 187 ? 8.682 2.607 -33.699 1.00 89.12 187 TYR A C 1
ATOM 1457 O O . TYR A 1 187 ? 7.798 2.941 -32.919 1.00 89.12 187 TYR A O 1
ATOM 1465 N N . SER A 1 188 ? 9.496 3.523 -34.242 1.00 89.62 188 SER A N 1
ATOM 1466 C CA . SER A 1 188 ? 9.439 4.959 -33.923 1.00 89.62 188 SER A CA 1
ATOM 1467 C C . SER A 1 188 ? 9.566 5.266 -32.419 1.00 89.62 188 SER A C 1
ATOM 1469 O O . SER A 1 188 ? 9.010 6.253 -31.920 1.00 89.62 188 SER A O 1
ATOM 1471 N N . LEU A 1 189 ? 10.305 4.435 -31.675 1.00 92.56 189 LEU A N 1
ATOM 1472 C CA . LEU A 1 189 ? 10.506 4.592 -30.235 1.00 92.56 189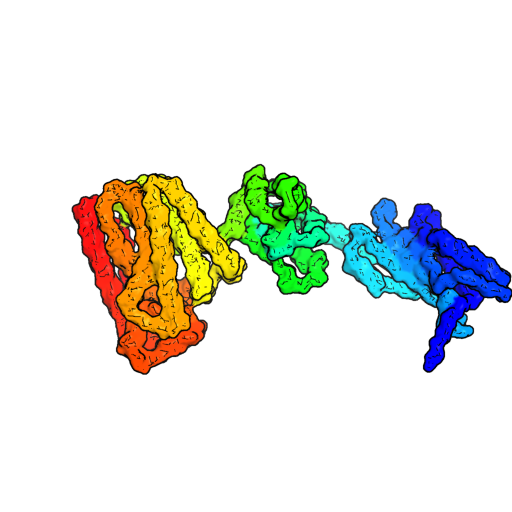 LEU A CA 1
ATOM 1473 C C . LEU A 1 189 ? 11.827 5.303 -29.926 1.00 92.56 189 LEU A C 1
ATOM 1475 O O . LEU A 1 189 ? 12.867 5.031 -30.526 1.00 92.56 189 LEU A O 1
ATOM 1479 N 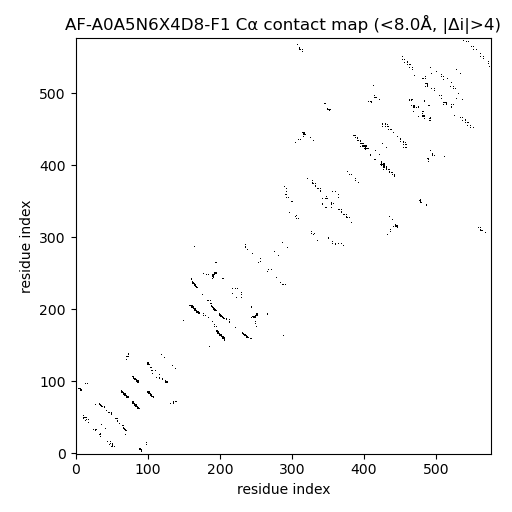N . THR A 1 190 ? 11.788 6.192 -28.936 1.00 95.19 190 THR A N 1
ATOM 1480 C CA . THR A 1 190 ? 12.964 6.861 -28.358 1.00 95.19 190 THR A CA 1
ATOM 1481 C C . THR A 1 190 ? 13.064 6.521 -26.879 1.00 95.19 190 THR A C 1
ATOM 1483 O O . THR A 1 190 ? 12.105 6.016 -26.300 1.00 95.19 190 THR A O 1
ATOM 1486 N N . GLY A 1 191 ? 14.211 6.756 -26.241 1.00 94.62 191 GLY A N 1
ATOM 1487 C CA . GLY A 1 191 ? 14.355 6.389 -24.838 1.00 94.62 191 GLY A CA 1
ATOM 1488 C C . GLY A 1 191 ? 15.776 6.090 -24.404 1.00 94.62 191 GLY A C 1
ATOM 1489 O O . GLY A 1 191 ? 16.754 6.532 -25.011 1.00 94.62 191 GLY A O 1
ATOM 1490 N N . PHE A 1 192 ? 15.891 5.297 -23.344 1.00 94.19 192 PHE A N 1
ATOM 1491 C CA . PHE A 1 192 ? 17.183 4.797 -22.907 1.00 94.19 192 PHE A CA 1
ATOM 1492 C C . PHE A 1 192 ? 17.109 3.416 -22.271 1.00 94.19 192 PHE A C 1
ATOM 1494 O O . PHE A 1 192 ? 16.083 3.007 -21.727 1.00 94.19 192 PHE A O 1
ATOM 1501 N N . VAL A 1 193 ? 18.253 2.738 -22.267 1.00 92.88 193 VAL A N 1
ATOM 1502 C CA . VAL A 1 193 ? 18.496 1.529 -21.486 1.00 92.88 193 VAL A CA 1
ATOM 1503 C C . VAL A 1 193 ? 19.671 1.736 -20.528 1.00 92.88 193 VAL A C 1
ATOM 1505 O O . VAL A 1 193 ? 20.726 2.250 -20.899 1.00 92.88 193 VAL A O 1
ATOM 1508 N N . LEU A 1 194 ? 19.489 1.324 -19.277 1.00 89.69 194 LEU A N 1
ATOM 1509 C CA . LEU A 1 194 ? 20.515 1.269 -18.243 1.00 89.69 194 LEU A CA 1
ATOM 1510 C C . LEU A 1 194 ? 20.748 -0.192 -17.852 1.00 89.69 194 LEU A C 1
ATOM 1512 O O . LEU A 1 194 ? 19.835 -0.879 -17.381 1.00 89.69 194 LEU A O 1
ATOM 1516 N N . ALA A 1 195 ? 21.979 -0.673 -18.030 1.00 87.06 195 ALA A N 1
ATOM 1517 C CA . ALA A 1 195 ? 22.375 -1.984 -17.533 1.00 87.06 195 ALA A CA 1
ATOM 1518 C C . ALA A 1 195 ? 22.367 -2.000 -16.000 1.00 87.06 195 ALA A C 1
ATOM 1520 O O . ALA A 1 195 ? 22.731 -1.009 -15.376 1.00 87.06 195 ALA A O 1
ATOM 1521 N N . GLY A 1 196 ? 22.028 -3.144 -15.401 1.00 80.56 196 GLY A N 1
ATOM 1522 C CA . GLY A 1 196 ? 22.110 -3.294 -13.950 1.00 80.56 196 GLY A CA 1
ATOM 1523 C C . GLY A 1 196 ? 21.297 -4.435 -13.360 1.00 80.56 196 GLY A C 1
ATOM 1524 O O . GLY A 1 196 ? 20.835 -5.339 -14.066 1.00 80.56 196 GLY A O 1
ATOM 1525 N N . LYS A 1 197 ? 21.167 -4.389 -12.033 1.00 77.69 197 LYS A N 1
ATOM 1526 C CA . LYS A 1 197 ? 20.307 -5.240 -11.198 1.00 77.69 197 LYS A CA 1
ATOM 1527 C C . LYS A 1 197 ? 19.607 -4.346 -10.152 1.00 77.69 197 LYS A C 1
ATOM 1529 O O . LYS A 1 197 ? 20.113 -4.246 -9.038 1.00 77.69 197 LYS A O 1
ATOM 1534 N N . PRO A 1 198 ? 18.491 -3.679 -10.499 1.00 77.25 198 PRO A N 1
ATOM 1535 C CA . PRO A 1 198 ? 17.724 -3.864 -11.729 1.00 77.25 198 PRO A CA 1
ATOM 1536 C C . PRO A 1 198 ? 18.344 -3.157 -12.944 1.00 77.25 198 PRO A C 1
ATOM 1538 O O . PRO A 1 198 ? 19.079 -2.184 -12.807 1.00 77.25 198 PRO A O 1
ATOM 1541 N N . GLY A 1 199 ? 18.055 -3.668 -14.140 1.00 84.94 199 GLY A N 1
ATOM 1542 C CA . GLY A 1 199 ? 18.199 -2.897 -15.375 1.00 84.94 199 GLY A CA 1
ATOM 1543 C C . GLY A 1 199 ? 16.955 -2.043 -15.595 1.00 84.94 199 GLY A C 1
ATOM 1544 O O . GLY A 1 199 ? 15.860 -2.471 -15.224 1.00 84.94 199 GLY A O 1
ATOM 1545 N N . VAL A 1 200 ? 17.109 -0.871 -16.206 1.00 89.12 200 VAL A N 1
ATOM 1546 C CA . VAL A 1 200 ? 16.013 0.083 -16.438 1.00 89.12 200 VAL A CA 1
ATOM 1547 C C . VAL A 1 200 ? 15.893 0.366 -17.930 1.00 89.12 200 VAL A C 1
ATOM 1549 O O . VAL A 1 200 ? 16.899 0.573 -18.601 1.00 89.12 200 VAL A O 1
ATOM 1552 N N . LEU A 1 201 ? 14.671 0.376 -18.447 1.00 92.88 201 LEU A N 1
ATOM 1553 C CA . LEU A 1 201 ? 14.345 0.792 -19.808 1.00 92.88 201 LEU A CA 1
ATOM 1554 C C . LEU A 1 201 ? 13.238 1.833 -19.737 1.00 92.88 201 LEU A C 1
ATOM 1556 O O . LEU A 1 201 ? 12.228 1.607 -19.076 1.00 92.88 201 LEU A O 1
ATOM 1560 N N . CYS A 1 202 ? 13.432 2.949 -20.420 1.00 93.88 202 CYS A N 1
ATOM 1561 C CA . CYS A 1 202 ? 12.413 3.964 -20.633 1.00 93.88 202 CYS A CA 1
ATOM 1562 C C . CYS A 1 202 ? 12.171 4.066 -22.136 1.00 93.88 202 CYS A C 1
ATOM 1564 O O . CYS A 1 202 ? 13.141 4.175 -22.886 1.00 93.88 202 CYS A O 1
ATOM 1566 N N . LEU A 1 203 ? 10.910 3.999 -22.558 1.00 95.62 203 LEU A N 1
ATOM 1567 C CA . LEU A 1 203 ? 10.482 4.117 -23.952 1.00 95.62 203 LEU A CA 1
ATOM 1568 C C . LEU A 1 203 ? 9.472 5.253 -24.093 1.00 95.62 203 LEU A C 1
ATOM 1570 O O . LEU A 1 203 ? 8.586 5.398 -23.257 1.00 95.62 203 LEU A O 1
ATOM 1574 N N . GLU A 1 204 ? 9.583 6.014 -25.174 1.00 95.38 204 GLU A N 1
ATOM 1575 C CA . GLU A 1 204 ? 8.673 7.085 -25.570 1.00 95.38 204 GLU A CA 1
ATOM 1576 C C . GLU A 1 204 ? 8.193 6.825 -27.004 1.00 95.38 204 GLU A C 1
ATOM 1578 O O . GLU A 1 204 ? 9.010 6.637 -27.913 1.00 95.38 204 GLU A O 1
ATOM 1583 N N . GLY A 1 205 ? 6.881 6.820 -27.231 1.00 93.31 205 GLY A N 1
ATOM 1584 C CA . GLY A 1 205 ? 6.289 6.553 -28.547 1.00 93.31 205 GLY A CA 1
ATOM 1585 C C . GLY A 1 205 ? 4.791 6.269 -28.484 1.00 93.31 205 GLY A C 1
ATOM 1586 O O . GLY A 1 205 ? 4.162 6.585 -27.475 1.00 93.31 205 GLY A O 1
ATOM 1587 N N . GLY A 1 206 ? 4.225 5.700 -29.552 1.00 90.88 206 GLY A N 1
ATOM 1588 C CA . GLY A 1 206 ? 2.837 5.231 -29.561 1.00 90.88 206 GLY A CA 1
ATOM 1589 C C . GLY A 1 206 ? 2.634 4.084 -28.570 1.00 90.88 206 GLY A C 1
ATOM 1590 O O . GLY A 1 206 ? 3.544 3.282 -28.332 1.00 90.88 206 GLY A O 1
ATOM 1591 N N . SER A 1 207 ? 1.451 3.998 -27.955 1.00 89.06 207 SER A N 1
ATOM 1592 C CA . SER A 1 207 ? 1.194 2.961 -26.946 1.00 89.06 207 SER A CA 1
ATOM 1593 C C . SER A 1 207 ? 1.192 1.574 -27.586 1.00 89.06 207 SER A C 1
ATOM 1595 O O . SER A 1 207 ? 1.770 0.641 -27.021 1.00 89.06 207 SER A O 1
ATOM 1597 N N . ALA A 1 208 ? 0.594 1.453 -28.776 1.00 87.25 208 ALA A N 1
ATOM 1598 C CA . ALA A 1 208 ? 0.583 0.213 -29.545 1.00 87.25 208 ALA A CA 1
ATOM 1599 C C . ALA A 1 208 ? 1.994 -0.187 -30.012 1.00 87.25 208 ALA A C 1
ATOM 1601 O O . ALA A 1 208 ? 2.358 -1.364 -29.933 1.00 87.25 208 ALA A O 1
ATOM 1602 N N . ASP A 1 209 ? 2.812 0.789 -30.417 1.00 90.81 209 ASP A N 1
ATOM 1603 C CA . ASP A 1 209 ? 4.192 0.563 -30.865 1.00 90.81 209 ASP A CA 1
ATOM 1604 C C . ASP A 1 209 ? 5.073 0.013 -29.743 1.00 90.81 209 ASP A C 1
ATOM 1606 O O . ASP A 1 209 ? 5.853 -0.916 -29.957 1.00 90.81 209 ASP A O 1
ATOM 1610 N N . ILE A 1 210 ? 4.923 0.542 -28.524 1.00 91.25 210 ILE A N 1
ATOM 1611 C CA . ILE A 1 210 ? 5.653 0.055 -27.348 1.00 91.25 210 ILE A CA 1
ATOM 1612 C C . ILE A 1 210 ? 5.265 -1.388 -27.025 1.00 91.25 210 ILE A C 1
ATOM 1614 O O . ILE A 1 210 ? 6.141 -2.218 -26.759 1.00 91.25 210 ILE A O 1
ATOM 1618 N N . ASP A 1 211 ? 3.974 -1.715 -27.069 1.00 87.94 211 ASP A N 1
ATOM 1619 C CA . ASP A 1 211 ? 3.495 -3.066 -26.772 1.00 87.94 211 ASP A CA 1
ATOM 1620 C C . ASP A 1 211 ? 3.962 -4.068 -27.841 1.00 87.94 211 ASP A C 1
ATOM 1622 O O . ASP A 1 211 ? 4.423 -5.169 -27.510 1.00 87.94 211 ASP A O 1
ATOM 1626 N N . ALA A 1 212 ? 3.924 -3.670 -29.118 1.00 85.25 212 ALA A N 1
ATOM 1627 C CA . ALA A 1 212 ? 4.436 -4.452 -30.239 1.00 85.25 212 ALA A CA 1
ATOM 1628 C C . ALA A 1 212 ? 5.954 -4.673 -30.134 1.00 85.25 212 ALA A C 1
ATOM 1630 O O . ALA A 1 212 ? 6.418 -5.815 -30.216 1.00 85.25 212 ALA A O 1
ATOM 1631 N N . TYR A 1 213 ? 6.719 -3.618 -29.847 1.00 91.19 213 TYR A N 1
ATOM 1632 C CA . TYR A 1 213 ? 8.162 -3.681 -29.624 1.00 91.19 213 TYR A CA 1
ATOM 1633 C C . TYR A 1 213 ? 8.515 -4.608 -28.455 1.00 91.19 213 TYR A C 1
ATOM 1635 O O . TYR A 1 213 ? 9.343 -5.511 -28.592 1.00 91.19 213 TYR A O 1
ATOM 1643 N N . MET A 1 214 ? 7.849 -4.466 -27.305 1.00 88.69 214 MET A N 1
ATOM 1644 C CA . MET A 1 214 ? 8.119 -5.313 -26.142 1.00 88.69 214 MET A CA 1
ATOM 1645 C C . MET A 1 214 ? 7.722 -6.770 -26.381 1.00 88.69 214 MET A C 1
ATOM 1647 O O . MET A 1 214 ? 8.394 -7.680 -25.879 1.00 88.69 214 MET A O 1
ATOM 1651 N N . LYS A 1 215 ? 6.662 -7.020 -27.160 1.00 83.88 215 LYS A N 1
ATOM 1652 C CA . LYS A 1 215 ? 6.311 -8.365 -27.623 1.00 83.88 215 LYS A CA 1
ATOM 1653 C C . LYS A 1 215 ? 7.420 -8.924 -28.508 1.00 83.88 215 LYS A C 1
ATOM 1655 O O . LYS A 1 215 ? 7.867 -10.037 -28.234 1.00 83.88 215 LYS A O 1
ATOM 1660 N N . PHE A 1 216 ? 7.907 -8.171 -29.495 1.00 85.81 216 PHE A N 1
ATOM 1661 C CA . PHE A 1 216 ? 9.009 -8.571 -30.375 1.00 85.81 216 PHE A CA 1
ATOM 1662 C C . PHE A 1 216 ? 10.280 -8.911 -29.588 1.00 85.81 216 PHE A C 1
ATOM 1664 O O . PHE A 1 216 ? 10.800 -10.018 -29.732 1.00 85.81 216 PHE A O 1
ATOM 1671 N N . ILE A 1 217 ? 10.721 -8.036 -28.677 1.00 85.69 217 ILE A N 1
ATOM 1672 C CA . ILE A 1 217 ? 11.900 -8.279 -27.832 1.00 85.69 217 ILE A CA 1
ATOM 1673 C C . ILE A 1 217 ? 11.744 -9.581 -27.040 1.00 85.69 217 ILE A C 1
ATOM 1675 O O . ILE A 1 217 ? 12.636 -10.425 -27.034 1.00 85.69 217 ILE A O 1
ATOM 1679 N N . LYS A 1 218 ? 10.587 -9.805 -26.406 1.00 79.81 218 LYS A N 1
ATOM 1680 C CA . LYS A 1 218 ? 10.348 -11.009 -25.591 1.00 79.81 218 LYS A CA 1
ATOM 1681 C C . LYS A 1 218 ? 10.223 -12.293 -26.415 1.00 79.81 218 LYS A C 1
ATOM 1683 O O . LYS A 1 218 ? 10.528 -13.368 -25.894 1.00 79.81 218 LYS A O 1
ATOM 1688 N N . THR A 1 219 ? 9.723 -12.218 -27.643 1.00 73.75 219 THR A N 1
ATOM 1689 C CA . THR A 1 219 ? 9.360 -13.403 -28.439 1.00 73.75 219 THR A CA 1
ATOM 1690 C C . THR A 1 219 ? 10.408 -13.767 -29.479 1.00 73.75 219 THR A C 1
ATOM 1692 O O . THR A 1 219 ? 10.755 -14.938 -29.565 1.00 73.75 219 THR A O 1
ATOM 1695 N N . HIS A 1 220 ? 10.938 -12.785 -30.203 1.00 72.06 220 HIS A N 1
ATOM 1696 C CA . HIS A 1 220 ? 11.831 -12.992 -31.339 1.00 72.06 220 HIS A CA 1
ATOM 1697 C C . HIS A 1 220 ? 13.289 -12.730 -30.951 1.00 72.06 220 HIS A C 1
ATOM 1699 O O . HIS A 1 220 ? 14.087 -13.660 -30.977 1.00 72.06 220 HIS A O 1
ATOM 1705 N N . SER A 1 221 ? 13.634 -11.519 -30.492 1.00 73.81 221 SER A N 1
ATOM 1706 C CA . SER A 1 221 ? 15.032 -11.189 -30.139 1.00 73.81 221 SER A CA 1
ATOM 1707 C C . SER A 1 221 ? 15.532 -12.025 -28.954 1.00 73.81 221 SER A C 1
ATOM 1709 O O . SER A 1 221 ? 16.627 -12.579 -28.987 1.00 73.81 221 SER A O 1
ATOM 1711 N N . TRP A 1 222 ? 14.708 -12.222 -27.921 1.00 76.19 222 TRP A N 1
ATOM 1712 C CA . TRP A 1 222 ? 15.059 -13.075 -26.781 1.00 76.19 222 TRP A CA 1
ATOM 1713 C C . TRP A 1 222 ? 14.491 -14.492 -26.895 1.00 76.19 222 TRP A C 1
ATOM 1715 O O . TRP A 1 222 ? 14.378 -15.171 -25.874 1.00 76.19 222 TRP A O 1
ATOM 1725 N N . GLY A 1 223 ? 14.096 -14.946 -28.090 1.00 62.72 223 GLY A N 1
ATOM 1726 C CA . GLY A 1 223 ? 13.414 -16.226 -28.338 1.00 62.72 223 GLY A CA 1
ATOM 1727 C C . GLY A 1 223 ? 14.013 -17.416 -27.585 1.00 62.72 223 GLY A C 1
ATOM 1728 O O . GLY A 1 223 ? 13.279 -18.123 -26.896 1.00 62.72 223 GLY A O 1
ATOM 1729 N N . ASP A 1 224 ? 15.343 -17.507 -27.569 1.00 63.16 224 ASP A N 1
ATOM 1730 C CA . ASP A 1 224 ? 16.131 -18.588 -26.958 1.00 63.16 224 ASP A CA 1
ATOM 1731 C C . ASP A 1 224 ? 16.098 -18.632 -25.417 1.00 63.16 224 ASP A C 1
ATOM 1733 O O . ASP A 1 224 ? 16.590 -19.575 -24.795 1.00 63.16 224 ASP A O 1
ATOM 1737 N N . ILE A 1 225 ? 15.529 -17.615 -24.761 1.00 62.06 225 ILE A N 1
ATOM 1738 C CA . ILE A 1 225 ? 15.434 -17.557 -23.300 1.00 62.06 225 ILE A CA 1
ATOM 1739 C C . ILE A 1 225 ? 14.127 -18.227 -22.837 1.00 62.06 225 ILE A C 1
ATOM 1741 O O . ILE A 1 225 ? 13.040 -17.852 -23.291 1.00 62.06 225 ILE A O 1
ATOM 1745 N N . PRO A 1 226 ? 14.171 -19.148 -21.858 1.00 55.31 226 PRO A N 1
ATOM 1746 C CA . PRO A 1 226 ? 12.960 -19.689 -21.254 1.00 55.31 226 PRO A CA 1
ATOM 1747 C C . PRO A 1 226 ? 12.051 -18.583 -20.697 1.00 55.31 226 PRO A C 1
ATOM 1749 O O . PRO A 1 226 ? 12.520 -17.655 -20.033 1.00 55.31 226 PRO A O 1
ATOM 1752 N N . SER A 1 227 ? 10.737 -18.693 -20.906 1.00 57.56 227 SER A N 1
ATOM 1753 C CA . SER A 1 227 ? 9.745 -17.677 -20.502 1.00 57.56 227 SER A CA 1
ATOM 1754 C C . SER A 1 227 ? 9.854 -17.256 -19.028 1.00 57.56 227 SER A C 1
ATOM 1756 O O . SER A 1 227 ? 9.738 -16.074 -18.713 1.00 57.56 227 SER A O 1
ATOM 1758 N N . HIS A 1 228 ? 10.189 -18.187 -18.128 1.00 53.25 228 HIS A N 1
ATOM 1759 C CA . HIS A 1 228 ? 10.377 -17.920 -16.696 1.00 53.25 228 HIS A CA 1
ATOM 1760 C C . HIS A 1 228 ? 11.595 -17.030 -16.362 1.00 53.25 228 HIS A C 1
ATOM 1762 O O . HIS A 1 228 ? 11.658 -16.479 -15.260 1.00 53.25 228 HIS A O 1
ATOM 1768 N N . GLN A 1 229 ? 12.550 -16.876 -17.287 1.00 55.41 229 GLN A N 1
ATOM 1769 C CA . GLN A 1 229 ? 13.734 -16.013 -17.155 1.00 55.41 229 GLN A CA 1
ATOM 1770 C C . GLN A 1 229 ? 13.567 -14.664 -17.875 1.00 55.41 229 GLN A C 1
ATOM 1772 O O . GLN A 1 229 ? 14.308 -13.726 -17.586 1.00 55.41 229 GLN A O 1
ATOM 1777 N N . LYS A 1 230 ? 12.552 -14.518 -18.740 1.00 63.28 230 LYS A N 1
ATOM 1778 C CA . LYS A 1 230 ? 12.162 -13.262 -19.416 1.00 63.28 230 LYS A CA 1
ATOM 1779 C C . LYS A 1 230 ? 11.330 -12.345 -18.512 1.00 63.28 230 LYS A C 1
ATOM 1781 O O . LYS A 1 230 ? 10.362 -11.726 -18.952 1.00 63.28 230 LYS A O 1
ATOM 1786 N N . LYS A 1 231 ? 11.662 -12.278 -17.221 1.00 66.94 231 LYS A N 1
ATOM 1787 C CA . LYS A 1 231 ? 10.931 -11.432 -16.274 1.00 66.94 231 LYS A CA 1
ATOM 1788 C C . LYS A 1 231 ? 11.212 -9.969 -16.609 1.00 66.94 231 LYS A C 1
ATOM 1790 O O . LYS A 1 231 ? 12.288 -9.465 -16.317 1.00 66.94 231 LYS A O 1
ATOM 1795 N N . VAL A 1 232 ? 10.242 -9.312 -17.231 1.00 76.50 232 VAL A N 1
ATOM 1796 C CA . VAL A 1 232 ? 10.239 -7.872 -17.491 1.00 76.50 232 VAL A CA 1
ATOM 1797 C C . VAL A 1 232 ? 8.938 -7.333 -16.942 1.00 76.50 232 VAL A C 1
ATOM 1799 O O . VAL A 1 232 ? 7.867 -7.773 -17.361 1.00 76.50 232 VAL A O 1
ATOM 1802 N N . SER A 1 233 ? 9.039 -6.406 -16.003 1.00 73.94 233 SER A N 1
ATOM 1803 C CA . SER A 1 233 ? 7.885 -5.752 -15.398 1.00 73.94 233 SER A CA 1
ATOM 1804 C C . SER A 1 233 ? 7.793 -4.332 -15.926 1.00 73.94 233 SER A C 1
ATOM 1806 O O . SER A 1 233 ? 8.718 -3.548 -15.697 1.00 73.94 233 SER A O 1
ATOM 1808 N N . GLU A 1 234 ? 6.689 -4.013 -16.593 1.00 84.38 234 GLU A N 1
ATOM 1809 C CA . GLU A 1 234 ? 6.257 -2.626 -16.744 1.00 84.38 234 GLU A CA 1
ATOM 1810 C C . GLU A 1 234 ? 6.000 -2.055 -15.347 1.00 84.38 234 GLU A C 1
ATOM 1812 O O . GLU A 1 234 ? 5.426 -2.727 -14.487 1.00 84.38 234 GLU A O 1
ATOM 1817 N N . ARG A 1 235 ? 6.529 -0.866 -15.082 1.00 80.06 235 ARG A N 1
ATOM 1818 C CA . ARG A 1 235 ? 6.487 -0.225 -13.768 1.00 80.06 235 ARG A CA 1
ATOM 1819 C C . ARG A 1 235 ? 5.585 0.986 -13.738 1.00 80.06 235 ARG A C 1
ATOM 1821 O O . ARG A 1 235 ? 4.909 1.198 -12.740 1.00 80.06 235 ARG A O 1
ATOM 1828 N N . PHE A 1 236 ? 5.605 1.764 -14.808 1.00 83.00 236 PHE A N 1
ATOM 1829 C CA . PHE A 1 236 ? 4.823 2.977 -14.917 1.00 83.00 236 PHE A CA 1
ATOM 1830 C C . PHE A 1 236 ? 4.623 3.310 -16.394 1.00 83.00 236 PHE A C 1
ATOM 1832 O O . PHE A 1 236 ? 5.572 3.213 -17.175 1.00 83.00 236 PHE A O 1
ATOM 1839 N N . ARG A 1 237 ? 3.400 3.698 -16.755 1.00 87.62 237 ARG A N 1
ATOM 1840 C CA . ARG A 1 237 ? 3.027 4.184 -18.082 1.00 87.62 237 ARG A CA 1
ATOM 1841 C C . ARG A 1 237 ? 2.359 5.538 -17.923 1.00 87.62 237 ARG A C 1
ATOM 1843 O O . ARG A 1 237 ? 1.296 5.648 -17.326 1.00 87.62 237 ARG A O 1
ATOM 1850 N N . GLU A 1 238 ? 3.014 6.560 -18.444 1.00 86.44 238 GLU A N 1
ATOM 1851 C CA . GLU A 1 238 ? 2.541 7.934 -18.457 1.00 86.44 238 GLU A CA 1
ATOM 1852 C C . GLU A 1 238 ? 1.825 8.202 -19.780 1.00 86.44 238 GLU A C 1
ATOM 1854 O O . GLU A 1 238 ? 2.417 8.020 -20.845 1.00 86.44 238 GLU A O 1
ATOM 1859 N N . THR A 1 239 ? 0.557 8.608 -19.718 1.00 85.56 239 THR A N 1
ATOM 1860 C CA . THR A 1 239 ? -0.304 8.785 -20.901 1.00 85.56 239 THR A CA 1
ATOM 1861 C C . THR A 1 239 ? -0.728 10.229 -21.150 1.00 85.56 239 THR A C 1
ATOM 1863 O O . THR A 1 239 ? -1.187 10.550 -22.241 1.00 85.56 239 THR A O 1
ATOM 1866 N N . GLU A 1 240 ? -0.593 11.113 -20.161 1.00 79.75 240 GLU A N 1
ATOM 1867 C CA . GLU A 1 240 ? -1.067 12.496 -20.239 1.00 79.75 240 GLU A CA 1
ATOM 1868 C C . GLU A 1 240 ? 0.097 13.485 -20.305 1.00 79.75 240 GLU A C 1
ATOM 1870 O O . GLU A 1 240 ? 1.036 13.409 -19.517 1.00 79.75 240 GLU A O 1
ATOM 1875 N N . GLY A 1 241 ? 0.033 14.438 -21.242 1.00 79.31 241 GLY A N 1
ATOM 1876 C CA . GLY A 1 241 ? 0.996 15.545 -21.327 1.00 79.31 241 GLY A CA 1
ATOM 1877 C C . GLY A 1 241 ? 2.432 15.141 -21.684 1.00 79.31 241 GLY A C 1
ATOM 1878 O O . GLY A 1 241 ? 3.348 15.947 -21.522 1.00 79.31 241 GLY A O 1
ATOM 1879 N N . VAL A 1 242 ? 2.648 13.918 -22.172 1.00 85.69 242 VAL A N 1
ATOM 1880 C CA . VAL A 1 242 ? 3.985 13.407 -22.483 1.00 85.69 242 VAL A CA 1
ATOM 1881 C C . VAL A 1 242 ? 4.525 14.039 -23.763 1.00 85.69 242 VAL A C 1
ATOM 1883 O O . VAL A 1 242 ? 3.906 14.003 -24.825 1.00 85.69 242 VAL A O 1
ATOM 1886 N N . GLN A 1 243 ? 5.737 14.576 -23.667 1.00 85.81 243 GLN A N 1
ATOM 1887 C CA . GLN A 1 243 ? 6.542 15.003 -24.808 1.00 85.81 243 GLN A CA 1
ATOM 1888 C C . GLN A 1 243 ? 7.821 14.175 -24.869 1.00 85.81 243 GLN A C 1
ATOM 1890 O O . GLN A 1 243 ? 8.337 13.775 -23.825 1.00 85.81 243 GLN A O 1
ATOM 1895 N N . ARG A 1 244 ? 8.347 13.934 -26.077 1.00 88.94 244 ARG A N 1
ATOM 1896 C CA . ARG A 1 244 ? 9.635 13.245 -26.236 1.00 88.94 244 ARG A CA 1
ATOM 1897 C C . ARG A 1 244 ? 10.742 14.055 -25.575 1.00 88.94 244 ARG A C 1
ATOM 1899 O O . ARG A 1 244 ? 10.935 15.225 -25.898 1.00 88.94 244 ARG A O 1
ATOM 1906 N N . VAL A 1 245 ? 11.484 13.407 -24.689 1.00 90.44 245 VAL A N 1
ATOM 1907 C CA . VAL A 1 245 ? 12.693 13.956 -24.067 1.00 90.44 245 VAL A CA 1
ATOM 1908 C C . VAL A 1 245 ? 13.935 13.434 -24.781 1.00 90.44 245 VAL A C 1
ATOM 1910 O O . VAL A 1 245 ? 14.953 14.123 -24.851 1.00 90.44 245 VAL A O 1
ATOM 1913 N N . PHE A 1 246 ? 13.853 12.233 -25.354 1.00 90.12 246 PHE A N 1
ATOM 1914 C CA . PHE A 1 246 ? 14.961 11.608 -26.064 1.00 90.12 246 PHE A CA 1
ATOM 1915 C C . PHE A 1 246 ? 14.790 11.746 -27.576 1.00 90.12 246 PHE A C 1
ATOM 1917 O O . PHE A 1 246 ? 13.728 11.462 -28.123 1.00 90.12 246 PHE A O 1
ATOM 1924 N N . SER A 1 247 ? 15.858 12.151 -28.265 1.00 85.62 247 SER A N 1
ATOM 1925 C CA . SER A 1 247 ? 15.894 12.231 -29.732 1.00 85.62 247 SER A CA 1
ATOM 1926 C C . SER A 1 247 ? 16.072 10.868 -30.411 1.00 85.62 247 SER A C 1
ATOM 1928 O O . SER A 1 247 ? 15.854 10.750 -31.612 1.00 85.62 247 SER A O 1
ATOM 1930 N N . GLY A 1 248 ? 16.471 9.847 -29.653 1.00 90.38 248 GLY A N 1
ATOM 1931 C CA . GLY A 1 248 ? 16.733 8.489 -30.119 1.00 90.38 248 GLY A CA 1
ATOM 1932 C C . GLY A 1 248 ? 16.729 7.501 -28.956 1.00 90.38 248 GLY A C 1
ATOM 1933 O O . GLY A 1 248 ? 16.488 7.885 -27.810 1.00 90.38 248 GLY A O 1
ATOM 1934 N N . MET A 1 249 ? 16.993 6.232 -29.249 1.00 92.12 249 MET A N 1
ATOM 1935 C CA . MET A 1 249 ? 17.214 5.201 -28.237 1.00 92.12 249 MET A CA 1
ATOM 1936 C C . MET A 1 249 ? 18.714 5.085 -27.935 1.00 92.12 249 MET A C 1
ATOM 1938 O O . MET A 1 249 ? 19.520 5.049 -28.862 1.00 92.12 249 MET A O 1
ATOM 1942 N N . GLN A 1 250 ? 19.108 5.037 -26.659 1.00 92.06 250 GLN A N 1
ATOM 1943 C CA . GLN A 1 250 ? 20.528 5.003 -26.265 1.00 92.06 250 GLN A CA 1
ATOM 1944 C C . GLN A 1 250 ? 20.804 4.133 -25.031 1.00 92.06 250 GLN A C 1
ATOM 1946 O O . GLN A 1 250 ? 19.993 4.061 -24.110 1.00 92.06 250 GLN A O 1
ATOM 1951 N N . GLU A 1 251 ? 21.983 3.510 -24.966 1.00 90.44 251 GLU A N 1
ATOM 1952 C CA . GLU A 1 251 ? 22.493 2.924 -23.721 1.00 90.44 251 GLU A CA 1
ATOM 1953 C C . GLU A 1 251 ? 23.213 3.999 -22.895 1.00 90.44 251 GLU A C 1
ATOM 1955 O O . GLU A 1 251 ? 24.161 4.619 -23.369 1.00 90.44 251 GLU A O 1
ATOM 1960 N N . ILE A 1 252 ? 22.798 4.187 -21.640 1.00 88.88 252 ILE A N 1
ATOM 1961 C CA . ILE A 1 252 ? 23.353 5.226 -20.753 1.00 88.88 252 ILE A CA 1
ATOM 1962 C C . ILE A 1 252 ? 24.289 4.677 -19.670 1.00 88.88 252 ILE A C 1
ATOM 1964 O O . ILE A 1 252 ? 24.812 5.450 -18.868 1.00 88.88 252 ILE A O 1
ATOM 1968 N N . THR A 1 253 ? 24.537 3.364 -19.646 1.00 83.25 253 THR A N 1
ATOM 1969 C CA . THR A 1 253 ? 25.324 2.679 -18.603 1.00 83.25 253 THR A CA 1
ATOM 1970 C C . THR A 1 253 ? 26.684 3.322 -18.341 1.00 83.25 253 THR A C 1
ATOM 1972 O O . THR A 1 253 ? 27.069 3.476 -17.187 1.00 83.25 253 THR A O 1
ATOM 1975 N N . ASP A 1 254 ? 27.399 3.716 -19.396 1.00 77.50 254 ASP A N 1
ATOM 1976 C CA . ASP A 1 254 ? 28.740 4.306 -19.287 1.00 77.50 254 ASP A CA 1
ATOM 1977 C C . ASP A 1 254 ? 28.720 5.843 -19.178 1.00 77.50 254 ASP A C 1
ATOM 1979 O O . ASP A 1 254 ? 29.774 6.466 -19.060 1.00 77.50 254 ASP A O 1
ATOM 1983 N N . SER A 1 255 ? 27.533 6.457 -19.228 1.00 73.38 255 SER A N 1
ATOM 1984 C CA . SER A 1 255 ? 27.341 7.913 -19.149 1.00 73.38 255 SER A CA 1
ATOM 1985 C C . SER A 1 255 ? 26.970 8.414 -17.747 1.00 73.38 255 SER A C 1
ATOM 1987 O O . SER A 1 255 ? 27.004 9.618 -17.498 1.00 73.38 255 SER A O 1
ATOM 1989 N N . LEU A 1 256 ? 26.635 7.502 -16.826 1.00 68.06 256 LEU A N 1
ATOM 1990 C CA . LEU A 1 256 ? 26.299 7.810 -15.436 1.00 68.06 256 LEU A CA 1
ATOM 1991 C C . LEU A 1 256 ? 27.533 7.617 -14.532 1.00 68.06 256 LEU A C 1
ATOM 1993 O O . LEU A 1 256 ? 27.889 6.489 -14.195 1.00 68.06 256 LEU A O 1
ATOM 1997 N N . GLY A 1 257 ? 28.166 8.724 -14.123 1.00 55.03 257 GLY A N 1
ATOM 1998 C CA . GLY A 1 257 ? 29.222 8.766 -13.096 1.00 55.03 257 GLY A CA 1
ATOM 1999 C C . GLY A 1 257 ? 30.670 8.855 -13.609 1.00 55.03 257 GLY A C 1
ATOM 2000 O O . GLY A 1 257 ? 31.009 8.400 -14.701 1.00 55.03 257 GLY A O 1
ATOM 2001 N N . GLU A 1 258 ? 31.557 9.455 -12.804 1.00 46.31 258 GLU A N 1
ATOM 2002 C CA . GLU A 1 258 ? 32.999 9.505 -13.081 1.00 46.31 258 GLU A CA 1
ATOM 2003 C C . GLU A 1 258 ? 33.665 8.136 -12.858 1.00 46.31 258 GLU A C 1
ATOM 2005 O O . GLU A 1 258 ? 33.361 7.416 -11.904 1.00 46.31 258 GLU A O 1
ATOM 2010 N N . ARG A 1 259 ? 34.638 7.787 -13.715 1.00 47.59 259 ARG A N 1
ATOM 2011 C CA . ARG A 1 259 ? 35.482 6.581 -13.597 1.00 47.59 259 ARG A CA 1
ATOM 2012 C C . ARG A 1 259 ? 36.456 6.696 -12.416 1.00 47.59 259 ARG A C 1
ATOM 2014 O O . ARG A 1 259 ? 37.665 6.798 -12.603 1.00 47.59 259 ARG A O 1
ATOM 2021 N N . SER A 1 260 ? 35.939 6.662 -11.197 1.00 37.47 260 SER A N 1
ATOM 2022 C CA . SER A 1 260 ? 36.724 6.688 -9.966 1.00 37.47 260 SER A CA 1
ATOM 2023 C C . SER A 1 260 ? 36.591 5.350 -9.227 1.00 37.47 260 SER A C 1
ATOM 2025 O O . SER A 1 260 ? 35.632 5.121 -8.497 1.00 37.47 260 SER A O 1
ATOM 2027 N N . GLY A 1 261 ? 37.593 4.477 -9.384 1.00 38.47 261 GLY A N 1
ATOM 2028 C CA . GLY A 1 261 ? 37.815 3.315 -8.510 1.00 38.47 261 GLY A CA 1
ATOM 2029 C C . GLY A 1 261 ? 37.174 1.991 -8.951 1.00 38.47 261 GLY A C 1
ATOM 2030 O O . GLY A 1 261 ? 36.219 1.946 -9.713 1.00 38.47 261 GLY A O 1
ATOM 2031 N N . GLN A 1 262 ? 37.775 0.881 -8.515 1.00 44.56 262 GLN A N 1
ATOM 2032 C CA . GLN A 1 262 ? 37.533 -0.494 -8.973 1.00 44.56 262 GLN A CA 1
ATOM 2033 C C . GLN A 1 262 ? 36.046 -0.915 -8.977 1.00 44.56 262 GLN A C 1
ATOM 2035 O O . GLN A 1 262 ? 35.386 -0.887 -7.946 1.00 44.56 262 GLN A O 1
ATOM 2040 N N . ARG A 1 263 ? 35.594 -1.413 -10.144 1.00 45.56 263 ARG A N 1
ATOM 2041 C CA . ARG A 1 263 ? 34.216 -1.795 -10.535 1.00 45.56 263 ARG A CA 1
ATOM 2042 C C . ARG A 1 263 ? 33.248 -0.606 -10.603 1.00 45.56 263 ARG A C 1
ATOM 2044 O O . ARG A 1 263 ? 32.623 -0.248 -9.617 1.00 45.56 263 ARG A O 1
ATOM 2051 N N . ALA A 1 264 ? 33.061 -0.075 -11.815 1.00 51.03 264 ALA A N 1
ATOM 2052 C CA . ALA A 1 264 ? 31.959 0.832 -12.128 1.00 51.03 264 ALA A CA 1
ATOM 2053 C C . ALA A 1 264 ? 30.632 0.227 -11.633 1.00 51.03 264 ALA A C 1
ATOM 2055 O O . ALA A 1 264 ? 30.262 -0.878 -12.047 1.00 51.03 264 ALA A O 1
ATOM 2056 N N . ASN A 1 265 ? 29.943 0.924 -10.728 1.00 53.72 265 ASN A N 1
ATOM 2057 C CA . ASN A 1 265 ? 28.614 0.542 -10.264 1.00 53.72 265 ASN A CA 1
ATOM 2058 C C . ASN A 1 265 ? 27.629 0.723 -11.425 1.00 53.72 265 ASN A C 1
ATOM 2060 O O . ASN A 1 265 ? 27.068 1.795 -11.621 1.00 53.72 265 ASN A O 1
ATOM 2064 N N . ARG A 1 266 ? 27.433 -0.340 -12.215 1.00 56.09 266 ARG A N 1
ATOM 2065 C CA . ARG A 1 266 ? 26.472 -0.428 -13.333 1.00 56.09 266 ARG A CA 1
ATOM 2066 C C . ARG A 1 266 ? 25.020 -0.441 -12.827 1.00 56.09 266 ARG A C 1
ATOM 2068 O O . ARG A 1 266 ? 24.302 -1.402 -13.057 1.00 56.09 266 ARG A O 1
ATOM 2075 N N . GLY A 1 267 ? 24.634 0.536 -12.021 1.00 59.28 267 GLY A N 1
ATOM 2076 C CA . GLY A 1 267 ? 23.350 0.575 -11.319 1.00 59.28 267 GLY A CA 1
ATOM 2077 C C . GLY A 1 267 ? 23.277 1.680 -10.271 1.00 59.28 267 GLY A C 1
ATOM 2078 O O . GLY A 1 267 ? 22.571 1.524 -9.278 1.00 59.28 267 GLY A O 1
ATOM 2079 N N . ASP A 1 268 ? 24.045 2.758 -10.446 1.00 72.75 268 ASP A N 1
ATOM 2080 C CA . ASP A 1 268 ? 23.975 3.921 -9.570 1.00 72.75 268 ASP A CA 1
ATOM 2081 C C . ASP A 1 268 ? 22.648 4.663 -9.798 1.00 72.75 268 ASP A C 1
ATOM 2083 O O . ASP A 1 268 ? 22.500 5.484 -10.704 1.00 72.75 268 ASP A O 1
ATOM 2087 N N . MET A 1 269 ? 21.655 4.319 -8.976 1.00 73.69 269 MET A N 1
ATOM 2088 C CA . MET A 1 269 ? 20.318 4.909 -9.025 1.00 73.69 269 MET A CA 1
ATOM 2089 C C . MET A 1 269 ? 20.329 6.390 -8.641 1.00 73.69 269 MET A C 1
ATOM 2091 O O . MET A 1 269 ? 19.473 7.129 -9.113 1.00 73.69 269 MET A O 1
ATOM 2095 N N . GLN A 1 270 ? 21.302 6.836 -7.839 1.00 74.44 270 GLN A N 1
ATOM 2096 C CA . GLN A 1 270 ? 21.443 8.244 -7.475 1.00 74.44 270 GLN A CA 1
ATOM 2097 C C . GLN A 1 270 ? 21.964 9.055 -8.666 1.00 74.44 270 GLN A C 1
ATOM 2099 O O . GLN A 1 270 ? 21.443 10.131 -8.959 1.00 74.44 270 GLN A O 1
ATOM 2104 N N . ALA A 1 271 ? 22.950 8.523 -9.393 1.00 80.50 271 ALA A N 1
ATOM 2105 C CA . ALA A 1 271 ? 23.415 9.123 -10.640 1.00 80.50 271 ALA A CA 1
ATOM 2106 C C . ALA A 1 271 ? 22.314 9.127 -11.714 1.00 80.50 271 ALA A C 1
ATOM 2108 O O . ALA A 1 271 ? 22.159 10.123 -12.419 1.00 80.50 271 ALA A O 1
ATOM 2109 N N . LEU A 1 272 ? 21.519 8.051 -11.811 1.00 82.81 272 LEU A N 1
ATOM 2110 C CA . LEU A 1 272 ? 20.356 8.001 -12.701 1.00 82.81 272 LEU A CA 1
ATOM 2111 C C . LEU A 1 272 ?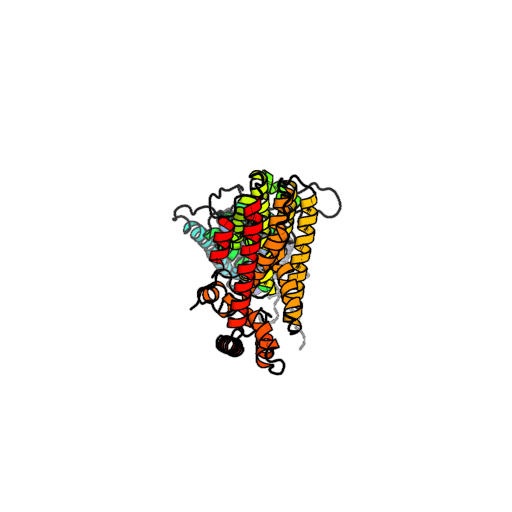 19.318 9.070 -12.333 1.00 82.81 272 LEU A C 1
ATOM 2113 O O . LEU A 1 272 ? 18.857 9.787 -13.214 1.00 82.81 272 LEU A O 1
ATOM 2117 N N . GLU A 1 273 ? 18.964 9.200 -11.053 1.00 80.94 273 GLU A N 1
ATOM 2118 C CA . GLU A 1 273 ? 18.000 10.202 -10.589 1.00 80.94 273 GLU A CA 1
ATOM 2119 C C . GLU A 1 273 ? 18.473 11.624 -10.924 1.00 80.94 273 GLU A C 1
ATOM 2121 O O . GLU A 1 273 ? 17.702 12.415 -11.467 1.00 80.94 273 GLU A O 1
ATOM 2126 N N . ALA A 1 274 ? 19.752 11.936 -10.686 1.00 82.25 274 ALA A N 1
ATOM 2127 C CA . ALA A 1 274 ? 20.336 13.224 -11.055 1.00 82.25 274 ALA A CA 1
ATOM 2128 C C . ALA A 1 274 ? 20.290 13.463 -12.577 1.00 82.25 274 ALA A C 1
ATOM 2130 O O . ALA A 1 274 ? 19.858 14.520 -13.032 1.00 82.25 274 ALA A O 1
ATOM 2131 N N . TRP A 1 275 ? 20.651 12.457 -13.377 1.00 86.56 275 TRP A N 1
ATOM 2132 C CA . TRP A 1 275 ? 20.630 12.544 -14.840 1.00 86.56 275 TRP A CA 1
ATOM 2133 C C . TRP A 1 275 ? 19.218 12.718 -15.421 1.00 86.56 275 TRP A C 1
ATOM 2135 O O . TRP A 1 275 ? 19.045 13.391 -16.446 1.00 86.56 275 TRP A O 1
ATOM 2145 N N . LEU A 1 276 ? 18.211 12.123 -14.773 1.00 87.44 276 LEU A N 1
ATOM 2146 C CA . LEU A 1 276 ? 16.795 12.284 -15.110 1.00 87.44 276 LEU A CA 1
ATOM 2147 C C . LEU A 1 276 ? 16.254 13.643 -14.662 1.00 87.44 276 LEU A C 1
ATOM 2149 O O . LEU A 1 276 ? 15.470 14.247 -15.393 1.00 87.44 276 LEU A O 1
ATOM 2153 N N . ARG A 1 277 ? 16.696 14.158 -13.509 1.00 85.38 277 ARG A N 1
ATOM 2154 C CA . ARG A 1 277 ? 16.351 15.501 -13.022 1.00 85.38 277 ARG A CA 1
ATOM 2155 C C . ARG A 1 277 ? 16.764 16.586 -14.007 1.00 85.38 277 ARG A C 1
ATOM 2157 O O . ARG A 1 277 ? 15.935 17.425 -14.346 1.00 85.38 277 ARG A O 1
ATOM 2164 N N . ASP A 1 278 ? 17.978 16.506 -14.548 1.00 85.81 278 ASP A N 1
ATOM 2165 C CA . ASP A 1 278 ? 18.478 17.447 -15.565 1.00 85.81 278 ASP A CA 1
ATOM 2166 C C . ASP A 1 278 ? 17.648 17.438 -16.864 1.00 85.81 278 ASP A C 1
ATOM 2168 O O . ASP A 1 278 ? 17.755 18.341 -17.692 1.00 85.81 278 ASP A O 1
ATOM 2172 N N . ARG A 1 279 ? 16.806 16.415 -17.048 1.00 87.56 279 ARG A N 1
ATOM 2173 C CA . ARG A 1 279 ? 15.914 16.222 -18.198 1.00 87.56 279 ARG A CA 1
ATOM 2174 C C . ARG A 1 279 ? 14.434 16.401 -17.856 1.00 87.56 279 ARG A C 1
ATOM 2176 O O . ARG A 1 279 ? 13.587 16.115 -18.694 1.00 87.56 279 ARG A O 1
ATOM 2183 N N . GLY A 1 280 ? 14.115 16.837 -16.636 1.00 84.38 280 GLY A N 1
ATOM 2184 C CA . GLY A 1 280 ? 12.735 17.008 -16.172 1.00 84.38 280 GLY A CA 1
ATOM 2185 C C . GLY A 1 280 ? 11.968 15.697 -15.961 1.00 84.38 280 GLY A C 1
ATOM 2186 O O . GLY A 1 280 ? 10.748 15.719 -15.865 1.00 84.38 280 GLY A O 1
ATOM 2187 N N . LEU A 1 281 ? 12.657 14.553 -15.880 1.00 85.00 281 LEU A N 1
ATOM 2188 C CA . LEU A 1 281 ? 12.052 13.221 -15.731 1.00 85.00 281 LEU A CA 1
ATOM 2189 C C . LEU A 1 281 ? 12.099 12.671 -14.299 1.00 85.00 281 LEU A C 1
ATOM 2191 O O . LEU A 1 281 ? 11.767 11.506 -14.083 1.00 85.00 281 LEU A O 1
ATOM 2195 N N . GLN A 1 282 ? 12.511 13.478 -13.317 1.00 80.19 282 GLN A N 1
ATOM 2196 C CA . GLN A 1 282 ? 12.591 13.041 -11.920 1.00 80.19 282 GLN A CA 1
ATOM 2197 C C . GLN A 1 282 ? 11.231 12.569 -11.391 1.00 80.19 282 GLN A C 1
ATOM 2199 O O . GLN A 1 282 ? 11.141 11.471 -10.855 1.00 80.19 282 GLN A O 1
ATOM 2204 N N . GLU A 1 283 ? 10.171 13.356 -11.585 1.00 76.88 283 GLU A N 1
ATOM 2205 C CA . GLU A 1 283 ? 8.834 13.001 -11.094 1.00 76.88 283 GLU A CA 1
ATOM 2206 C C . GLU A 1 283 ? 8.318 11.709 -11.743 1.00 76.88 283 GLU A C 1
ATOM 2208 O O . GLU A 1 283 ? 7.806 10.828 -11.058 1.00 76.88 283 GLU A O 1
ATOM 2213 N N . ALA A 1 284 ? 8.517 11.543 -13.055 1.00 75.88 284 ALA A N 1
ATOM 2214 C CA . ALA A 1 284 ? 8.139 10.323 -13.771 1.00 75.88 284 ALA A CA 1
ATOM 2215 C C . ALA A 1 284 ? 8.900 9.082 -13.264 1.00 75.88 284 ALA A C 1
ATOM 2217 O O . ALA A 1 284 ? 8.357 7.978 -13.250 1.00 75.88 284 ALA A O 1
ATOM 2218 N N . PHE A 1 285 ? 10.146 9.256 -12.823 1.00 78.56 285 PHE A N 1
ATOM 2219 C CA . PHE A 1 285 ? 10.938 8.188 -12.224 1.00 78.56 285 PHE A CA 1
ATOM 2220 C C . PHE A 1 285 ? 10.521 7.882 -10.783 1.00 78.56 285 PHE A C 1
ATOM 2222 O O . PHE A 1 285 ? 10.434 6.715 -10.407 1.00 78.56 285 PHE A O 1
ATOM 2229 N N . GLU A 1 286 ? 10.196 8.901 -9.987 1.00 76.94 286 GLU A N 1
ATOM 2230 C CA . GLU A 1 286 ? 9.634 8.725 -8.643 1.00 76.94 286 GLU A CA 1
ATOM 2231 C C . GLU A 1 286 ? 8.290 7.978 -8.694 1.00 76.94 286 GLU A C 1
ATOM 2233 O O . GLU A 1 286 ? 8.066 7.083 -7.875 1.00 76.94 286 GLU A O 1
ATOM 2238 N N . LYS A 1 287 ? 7.465 8.220 -9.726 1.00 78.62 287 LYS A N 1
ATOM 2239 C CA . LYS A 1 287 ? 6.209 7.484 -9.976 1.00 78.62 287 LYS A CA 1
ATOM 2240 C C . LYS A 1 287 ? 6.387 5.972 -10.135 1.00 78.62 287 LYS A C 1
ATOM 2242 O O . LYS A 1 287 ? 5.480 5.207 -9.825 1.00 78.62 287 LYS A O 1
ATOM 2247 N N . ILE A 1 288 ? 7.568 5.493 -10.536 1.00 77.12 288 ILE A N 1
ATOM 2248 C CA . ILE A 1 288 ? 7.869 4.049 -10.542 1.00 77.12 288 ILE A CA 1
ATOM 2249 C C . ILE A 1 288 ? 7.873 3.489 -9.115 1.00 77.12 288 ILE A C 1
ATOM 2251 O O . ILE A 1 288 ? 7.387 2.383 -8.864 1.00 77.12 288 ILE A O 1
ATOM 2255 N N . LEU A 1 289 ? 8.444 4.241 -8.173 1.00 77.06 289 LEU A N 1
ATOM 2256 C CA . LEU A 1 289 ? 8.510 3.846 -6.771 1.00 77.06 289 LEU A CA 1
ATOM 2257 C C . LEU A 1 289 ? 7.164 4.034 -6.080 1.00 77.06 289 LEU A C 1
ATOM 2259 O O . LEU A 1 289 ? 6.852 3.245 -5.192 1.00 77.06 289 LEU A O 1
ATOM 2263 N N . THR A 1 290 ? 6.358 5.014 -6.484 1.00 83.81 290 THR A N 1
ATOM 2264 C CA . THR A 1 290 ? 5.045 5.284 -5.880 1.00 83.81 290 THR A CA 1
ATOM 2265 C C . THR A 1 290 ? 3.873 4.625 -6.603 1.00 83.81 290 THR A C 1
ATOM 2267 O O . THR A 1 290 ? 2.774 4.683 -6.073 1.00 83.81 290 THR A O 1
ATOM 2270 N N . GLY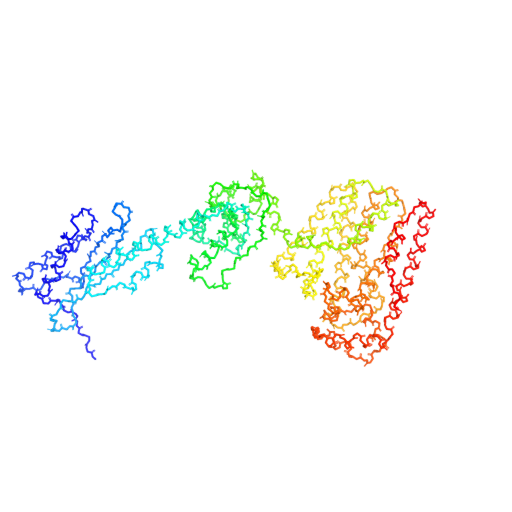 A 1 291 ? 4.073 3.901 -7.710 1.00 83.50 291 GLY A N 1
ATOM 2271 C CA . GLY A 1 291 ? 2.991 3.285 -8.500 1.00 83.50 291 GLY A CA 1
ATOM 2272 C C . GLY A 1 291 ? 1.886 2.577 -7.688 1.00 83.50 291 GLY A C 1
ATOM 2273 O O . GLY A 1 291 ? 0.719 2.932 -7.837 1.00 83.50 291 GLY A O 1
ATOM 2274 N N . PRO A 1 292 ? 2.208 1.642 -6.767 1.00 87.12 292 PRO A N 1
ATOM 2275 C CA . PRO A 1 292 ? 1.214 1.035 -5.873 1.00 87.12 292 PRO A CA 1
ATOM 2276 C C . PRO A 1 292 ? 0.451 2.034 -4.988 1.00 87.12 292 PRO A C 1
ATOM 2278 O O . PRO A 1 292 ? -0.732 1.842 -4.717 1.00 87.12 292 PRO A O 1
ATOM 2281 N N . LEU A 1 293 ? 1.127 3.086 -4.520 1.00 86.94 293 LEU A N 1
ATOM 2282 C CA . LEU A 1 293 ? 0.546 4.146 -3.695 1.00 86.94 293 LEU A CA 1
ATOM 2283 C C . LEU A 1 293 ? -0.402 5.025 -4.517 1.00 86.94 293 LEU A C 1
ATOM 2285 O O . LEU A 1 293 ? -1.502 5.331 -4.060 1.00 86.94 293 LEU A O 1
ATOM 2289 N N . ASP A 1 294 ? 0.012 5.393 -5.726 1.00 85.12 294 ASP A N 1
ATOM 2290 C CA . ASP A 1 294 ? -0.760 6.241 -6.631 1.00 85.12 294 ASP A CA 1
ATOM 2291 C C . ASP A 1 294 ? -2.018 5.512 -7.119 1.00 85.12 294 ASP A C 1
ATOM 2293 O O . ASP A 1 294 ? -3.113 6.060 -7.022 1.00 85.12 294 ASP A O 1
ATOM 2297 N N . TYR A 1 295 ? -1.902 4.227 -7.467 1.00 85.31 295 TYR A N 1
ATOM 2298 C CA . TYR A 1 295 ? -3.048 3.368 -7.789 1.00 85.31 295 TYR A CA 1
ATOM 2299 C C . TYR A 1 295 ? -4.111 3.344 -6.674 1.00 85.31 295 TYR A C 1
ATOM 2301 O O . TYR A 1 295 ? -5.319 3.408 -6.926 1.00 85.31 295 TYR A O 1
ATOM 2309 N N . LEU A 1 296 ? -3.678 3.279 -5.409 1.00 85.38 296 LEU A N 1
ATOM 2310 C CA . LEU A 1 296 ? -4.600 3.306 -4.274 1.00 85.38 296 LEU A CA 1
ATOM 2311 C C . LEU A 1 296 ? -5.240 4.693 -4.079 1.00 85.38 296 LEU A C 1
ATOM 2313 O O . LEU A 1 296 ? -6.388 4.788 -3.631 1.00 85.38 296 LEU A O 1
ATOM 2317 N N . ARG A 1 297 ? -4.516 5.769 -4.408 1.00 84.25 297 ARG A N 1
ATOM 2318 C CA . ARG A 1 297 ? -4.996 7.158 -4.324 1.00 84.25 297 ARG A CA 1
ATOM 2319 C C . ARG A 1 297 ? -5.998 7.512 -5.419 1.00 84.25 297 ARG A C 1
ATOM 2321 O O . ARG A 1 297 ? -6.933 8.256 -5.135 1.00 84.25 297 ARG A O 1
ATOM 2328 N N . GLU A 1 298 ? -5.859 6.942 -6.614 1.00 81.56 298 GLU A N 1
ATOM 2329 C CA . GLU A 1 298 ? -6.819 7.089 -7.722 1.00 81.56 298 GLU A CA 1
ATOM 2330 C C . GLU A 1 298 ? -8.217 6.557 -7.375 1.00 81.56 298 GLU A C 1
ATOM 2332 O O . GLU A 1 298 ? -9.215 6.989 -7.949 1.00 81.56 298 GLU A O 1
ATOM 2337 N N . ASN A 1 299 ? -8.306 5.672 -6.380 1.00 76.44 299 ASN A N 1
ATOM 2338 C CA . ASN A 1 299 ? -9.554 5.106 -5.885 1.00 76.44 299 ASN A CA 1
ATOM 2339 C C . ASN A 1 299 ? -9.841 5.615 -4.464 1.00 76.44 299 ASN A C 1
ATOM 2341 O O . ASN A 1 299 ? -9.690 4.847 -3.513 1.00 76.44 299 ASN A O 1
ATOM 2345 N N . PRO A 1 300 ? -10.202 6.896 -4.254 1.00 74.69 300 PRO A N 1
ATOM 2346 C CA . PRO A 1 300 ? -10.262 7.497 -2.925 1.00 74.69 300 PRO A CA 1
ATOM 2347 C C . PRO A 1 300 ? -11.352 6.886 -2.032 1.00 74.69 300 PRO A C 1
ATOM 2349 O O . PRO A 1 300 ? -12.439 6.511 -2.467 1.00 74.69 300 PRO A O 1
ATOM 2352 N N . GLY A 1 301 ? -11.053 6.798 -0.734 1.00 72.12 301 GLY A N 1
ATOM 2353 C CA . GLY A 1 301 ? -12.016 6.395 0.292 1.00 72.12 301 GLY A CA 1
ATOM 2354 C C . GLY A 1 301 ? -12.886 7.561 0.780 1.00 72.12 301 GLY A C 1
ATOM 2355 O O . GLY A 1 301 ? -12.848 8.666 0.254 1.00 72.12 301 GLY A O 1
ATOM 2356 N N . LYS A 1 302 ? -13.627 7.351 1.876 1.00 72.12 302 LYS A N 1
ATOM 2357 C CA . LYS A 1 302 ? -14.514 8.369 2.492 1.00 72.12 302 LYS A CA 1
ATOM 2358 C C . LYS A 1 302 ? -13.791 9.566 3.150 1.00 72.12 302 LYS A C 1
ATOM 2360 O O . LYS A 1 302 ? -14.469 10.427 3.723 1.00 72.12 302 LYS A O 1
ATOM 2365 N N . ASP A 1 303 ? -12.457 9.562 3.115 1.00 80.69 303 ASP A N 1
ATOM 2366 C CA . ASP A 1 303 ? -11.529 10.491 3.773 1.00 80.69 303 ASP A CA 1
ATOM 2367 C C . ASP A 1 303 ? -11.982 10.946 5.171 1.00 80.69 303 ASP A C 1
ATOM 2369 O O . ASP A 1 303 ? -12.238 12.114 5.459 1.00 80.69 303 ASP A O 1
ATOM 2373 N N . ILE A 1 304 ? -12.153 9.974 6.065 1.00 82.94 304 ILE A N 1
ATOM 2374 C CA . ILE A 1 304 ? -12.582 10.260 7.436 1.00 82.94 304 ILE A CA 1
ATOM 2375 C C . ILE A 1 304 ? -11.450 10.923 8.237 1.00 82.94 304 ILE A C 1
ATOM 2377 O O . ILE A 1 304 ? -11.714 11.736 9.117 1.00 82.94 304 ILE A O 1
ATOM 2381 N N . ARG A 1 305 ? -10.189 10.610 7.912 1.00 85.62 305 ARG A N 1
ATOM 2382 C CA . ARG A 1 305 ? -9.003 11.141 8.598 1.00 85.62 305 ARG A CA 1
ATOM 2383 C C . ARG A 1 305 ? -8.799 12.624 8.300 1.00 85.62 305 ARG A C 1
ATOM 2385 O O . ARG A 1 305 ? -8.622 13.377 9.251 1.00 85.62 305 ARG A O 1
ATOM 2392 N N . GLY A 1 306 ? -8.904 13.050 7.037 1.00 87.50 306 GLY A N 1
ATOM 2393 C CA . GLY A 1 306 ? -8.854 14.468 6.674 1.00 87.50 306 GLY A CA 1
ATOM 2394 C C . GLY A 1 306 ? -9.951 15.274 7.370 1.00 87.50 306 GLY A C 1
ATOM 2395 O O . GLY A 1 306 ? -9.663 16.269 8.031 1.00 87.50 306 GLY A O 1
ATOM 2396 N N . LYS A 1 307 ? -11.193 14.769 7.351 1.00 89.56 307 LYS A N 1
ATOM 2397 C CA . LYS A 1 307 ? -12.327 15.386 8.067 1.00 89.56 307 LYS A CA 1
ATOM 2398 C C . LYS A 1 307 ? -12.100 15.487 9.572 1.00 89.56 307 LYS A C 1
ATOM 2400 O O . LYS A 1 307 ? -12.493 16.477 10.181 1.00 89.56 307 LYS A O 1
ATOM 2405 N N . LEU A 1 308 ? -11.492 14.468 10.177 1.00 90.06 308 LEU A N 1
ATOM 2406 C CA . LEU A 1 308 ? -11.179 14.468 11.601 1.00 90.06 308 LEU A CA 1
ATOM 2407 C C . LEU A 1 308 ? -10.093 15.498 11.922 1.00 90.06 308 LEU A C 1
ATOM 2409 O O . LEU A 1 308 ? -10.283 16.283 12.843 1.00 90.06 308 LEU A O 1
ATOM 2413 N N . ILE A 1 309 ? -9.023 15.568 11.127 1.00 93.69 309 ILE A N 1
ATOM 2414 C CA . ILE A 1 309 ? -8.001 16.620 11.243 1.00 93.69 309 ILE A CA 1
ATOM 2415 C C . ILE A 1 309 ? -8.653 18.008 11.177 1.00 93.69 309 ILE A C 1
ATOM 2417 O O . ILE A 1 309 ? -8.417 18.835 12.054 1.00 93.69 309 ILE A O 1
ATOM 2421 N N . ASP A 1 310 ? -9.534 18.246 10.204 1.00 92.50 310 ASP A N 1
ATOM 2422 C CA . ASP A 1 310 ? -10.249 19.522 10.071 1.00 92.50 310 ASP A CA 1
ATOM 2423 C C . ASP A 1 310 ? -11.145 19.827 11.275 1.00 92.50 310 ASP A C 1
ATOM 2425 O O . ASP A 1 310 ? -11.180 20.958 11.761 1.00 92.50 310 ASP A O 1
ATOM 2429 N N . ALA A 1 311 ? -11.838 18.816 11.799 1.00 91.88 311 ALA A N 1
ATOM 2430 C CA . ALA A 1 311 ? -12.703 18.972 12.958 1.00 91.88 311 ALA A CA 1
ATOM 2431 C C . ALA A 1 311 ? -11.918 19.289 14.242 1.00 91.88 311 ALA A C 1
ATOM 2433 O O . ALA A 1 311 ? -12.349 20.130 15.030 1.00 91.88 311 ALA A O 1
ATOM 2434 N N . PHE A 1 312 ? -10.753 18.667 14.446 1.00 92.50 312 PHE A N 1
ATOM 2435 C CA . PHE A 1 312 ? -9.859 19.009 15.555 1.00 92.50 312 PHE A CA 1
ATOM 2436 C C . PHE A 1 312 ? -9.195 20.376 15.364 1.00 92.50 312 PHE A C 1
ATOM 2438 O O . PHE A 1 312 ? -8.916 21.065 16.347 1.00 92.50 312 PHE A O 1
ATOM 2445 N N . ASN A 1 313 ? -8.994 20.817 14.120 1.00 93.69 313 ASN A N 1
ATOM 2446 C CA . ASN A 1 313 ? -8.412 22.125 13.845 1.00 93.69 313 ASN A CA 1
ATOM 2447 C C . ASN A 1 313 ? -9.329 23.295 14.248 1.00 93.69 313 ASN A C 1
ATOM 2449 O O . ASN A 1 313 ? -8.823 24.390 14.478 1.00 93.69 313 ASN A O 1
ATOM 2453 N N . GLU A 1 314 ? -10.642 23.074 14.434 1.00 90.75 314 GLU A N 1
ATOM 2454 C CA . GLU A 1 314 ? -11.523 24.076 15.067 1.00 90.75 314 GLU A CA 1
ATOM 2455 C C . GLU A 1 314 ? -11.022 24.479 16.464 1.00 90.75 314 GLU A C 1
ATOM 2457 O O . GLU A 1 314 ? -11.215 25.626 16.875 1.00 90.75 314 GLU A O 1
ATOM 2462 N N . PHE A 1 315 ? -10.383 23.544 17.175 1.00 89.31 315 PHE A N 1
ATOM 2463 C CA . PHE A 1 315 ? -9.861 23.719 18.530 1.00 89.31 315 PHE A CA 1
ATOM 2464 C C . PHE A 1 315 ? -8.366 24.034 18.567 1.00 89.31 315 PHE A C 1
ATOM 2466 O O . PHE A 1 315 ? -7.923 24.831 19.390 1.00 89.31 315 PHE A O 1
ATOM 2473 N N . LEU A 1 316 ? -7.591 23.369 17.708 1.00 91.69 316 LEU A N 1
ATOM 2474 C CA . LEU A 1 316 ? -6.132 23.456 17.711 1.00 91.69 316 LEU A CA 1
ATOM 2475 C C . LEU A 1 316 ? -5.611 24.669 16.932 1.00 91.69 316 LEU A C 1
ATOM 2477 O O . LEU A 1 316 ? -4.508 25.115 17.225 1.00 91.69 316 LEU A O 1
ATOM 2481 N N . GLU A 1 317 ? -6.377 25.221 15.986 1.00 93.00 317 GLU A N 1
ATOM 2482 C CA . GLU A 1 317 ? -6.002 26.421 15.217 1.00 93.00 317 GLU A CA 1
ATOM 2483 C C . GLU A 1 317 ? -4.552 26.377 14.690 1.00 93.00 317 GLU A C 1
ATOM 2485 O O . GLU A 1 317 ? -3.796 27.345 14.794 1.00 93.00 317 GLU A O 1
ATOM 2490 N N . VAL A 1 318 ? -4.143 25.226 14.151 1.00 95.88 318 VAL A N 1
ATOM 2491 C CA . VAL A 1 318 ? -2.796 25.024 13.609 1.00 95.88 318 VAL A CA 1
ATOM 2492 C C . VAL A 1 318 ? -2.606 25.933 12.387 1.00 95.88 318 VAL A C 1
ATOM 2494 O O . VAL A 1 318 ? -3.527 26.032 11.566 1.00 95.88 318 VAL A O 1
ATOM 2497 N N . PRO A 1 319 ? -1.435 26.579 12.209 1.00 95.94 319 PRO A N 1
ATOM 2498 C CA . PRO A 1 319 ? -1.144 27.349 11.003 1.00 95.94 319 PRO A CA 1
ATOM 2499 C C . PRO A 1 319 ? -1.356 26.518 9.730 1.00 95.94 319 PRO A C 1
ATOM 2501 O O . PRO A 1 319 ? -0.935 25.362 9.663 1.00 95.94 319 PRO A O 1
ATOM 2504 N N . ASN A 1 320 ? -1.999 27.101 8.713 1.00 95.19 320 ASN A N 1
ATOM 2505 C CA . ASN A 1 320 ? -2.423 26.367 7.511 1.00 95.19 320 ASN A CA 1
ATOM 2506 C C . ASN A 1 320 ? -1.261 25.653 6.798 1.00 95.19 320 ASN A C 1
ATOM 2508 O O . ASN A 1 320 ? -1.421 24.512 6.376 1.00 95.19 320 ASN A O 1
ATOM 2512 N N . ASP A 1 321 ? -0.079 26.275 6.723 1.00 94.75 321 ASP A N 1
ATOM 2513 C CA . ASP A 1 321 ? 1.106 25.666 6.106 1.00 94.75 321 ASP A CA 1
ATOM 2514 C C . ASP A 1 321 ? 1.552 24.389 6.837 1.00 94.75 321 ASP A C 1
ATOM 2516 O O . ASP A 1 321 ? 1.981 23.427 6.201 1.00 94.75 321 ASP A O 1
ATOM 2520 N N . LYS A 1 322 ? 1.404 24.349 8.168 1.00 96.75 322 LYS A N 1
ATOM 2521 C CA . LYS A 1 322 ? 1.708 23.174 8.999 1.00 96.75 322 LYS A CA 1
ATOM 2522 C C . LYS A 1 322 ? 0.602 22.137 8.941 1.00 96.75 322 LYS A C 1
ATOM 2524 O O . LYS A 1 322 ? 0.889 20.946 8.846 1.00 96.75 322 LYS A O 1
ATOM 2529 N N . LEU A 1 323 ? -0.654 22.574 8.943 1.00 96.50 323 LEU A N 1
ATOM 2530 C CA . LEU A 1 323 ? -1.802 21.685 8.810 1.00 96.50 323 LEU A CA 1
ATOM 2531 C C . LEU A 1 323 ? -1.745 20.897 7.494 1.00 96.50 323 LEU A C 1
ATOM 2533 O O . LEU A 1 323 ? -1.969 19.688 7.500 1.00 96.50 323 LEU A O 1
ATOM 2537 N N . ASP A 1 324 ? -1.379 21.551 6.390 1.00 95.75 324 ASP A N 1
ATOM 2538 C CA . ASP A 1 324 ? -1.227 20.900 5.087 1.00 95.75 324 ASP A CA 1
ATOM 2539 C C . ASP A 1 324 ? -0.105 19.854 5.094 1.00 95.75 324 ASP A C 1
ATOM 2541 O O . ASP A 1 324 ? -0.269 18.767 4.536 1.00 95.75 324 ASP A O 1
ATOM 2545 N N . VAL A 1 325 ? 1.020 20.138 5.762 1.00 96.31 325 VAL A N 1
ATOM 2546 C CA . VAL A 1 325 ? 2.105 19.160 5.967 1.00 96.31 325 VAL A CA 1
ATOM 2547 C C . VAL A 1 325 ? 1.595 17.955 6.762 1.00 96.31 325 VAL A C 1
ATOM 2549 O O . VAL A 1 325 ? 1.785 16.815 6.340 1.00 96.31 325 VAL A O 1
ATOM 2552 N N . ILE A 1 326 ? 0.895 18.186 7.877 1.00 97.19 326 ILE A N 1
ATOM 2553 C CA . ILE A 1 326 ? 0.347 17.114 8.722 1.00 97.19 326 ILE A CA 1
ATOM 2554 C C . ILE A 1 326 ? -0.643 16.257 7.926 1.00 97.19 326 ILE A C 1
ATOM 2556 O O . ILE A 1 326 ? -0.551 15.031 7.957 1.00 97.19 326 ILE A O 1
ATOM 2560 N N . LYS A 1 327 ? -1.547 16.870 7.152 1.00 95.69 327 LYS A N 1
ATOM 2561 C CA . LYS A 1 327 ? -2.480 16.139 6.281 1.00 95.69 327 LYS A CA 1
ATOM 2562 C C . LYS A 1 327 ? -1.749 15.248 5.277 1.00 95.69 327 LYS A C 1
ATOM 2564 O O . LYS A 1 327 ? -2.120 14.084 5.142 1.00 95.69 327 LYS A O 1
ATOM 2569 N N . ARG A 1 328 ? -0.690 15.748 4.623 1.00 94.12 328 ARG A N 1
ATOM 2570 C CA . ARG A 1 328 ? 0.126 14.941 3.694 1.00 94.12 328 ARG A CA 1
ATOM 2571 C C . ARG A 1 328 ? 0.796 13.758 4.388 1.00 94.12 328 ARG A C 1
ATOM 2573 O O . ARG A 1 328 ? 0.765 12.656 3.848 1.00 94.12 328 ARG A O 1
ATOM 2580 N N . ILE A 1 329 ? 1.363 13.964 5.579 1.00 96.06 329 ILE A N 1
ATOM 2581 C CA . ILE A 1 329 ? 1.984 12.895 6.377 1.00 96.06 329 ILE A CA 1
ATOM 2582 C C . ILE A 1 329 ? 0.959 11.802 6.688 1.00 96.06 329 ILE A C 1
ATOM 2584 O O . ILE A 1 329 ? 1.214 10.626 6.436 1.00 96.06 329 ILE A O 1
ATOM 2588 N N . ILE A 1 330 ? -0.213 12.181 7.202 1.00 95.38 330 ILE A N 1
ATOM 2589 C CA . ILE A 1 330 ? -1.251 11.221 7.591 1.00 95.38 330 ILE A CA 1
ATOM 2590 C C . ILE A 1 330 ? -1.826 10.487 6.378 1.00 95.38 330 ILE A C 1
ATOM 2592 O O . ILE A 1 330 ? -2.052 9.280 6.464 1.00 95.38 330 ILE A O 1
ATOM 2596 N N . ASP A 1 331 ? -2.016 11.166 5.246 1.00 92.88 331 ASP A N 1
ATOM 2597 C CA . ASP A 1 331 ? -2.455 10.526 4.004 1.00 92.88 331 ASP A CA 1
ATOM 2598 C C . ASP A 1 331 ? -1.421 9.515 3.476 1.00 92.88 331 ASP A C 1
ATOM 2600 O O . ASP A 1 331 ? -1.777 8.376 3.165 1.00 92.88 331 ASP A O 1
ATOM 2604 N N . LEU A 1 332 ? -0.135 9.887 3.434 1.00 92.88 332 LEU A N 1
ATOM 2605 C CA . LEU A 1 332 ? 0.947 8.987 3.019 1.00 92.88 332 LEU A CA 1
ATOM 2606 C C . LEU A 1 332 ? 0.986 7.732 3.892 1.00 92.88 332 LEU A C 1
ATOM 2608 O O . LEU A 1 332 ? 0.969 6.618 3.371 1.00 92.88 332 LEU A O 1
ATOM 2612 N N . LEU A 1 333 ? 0.993 7.909 5.214 1.00 94.88 333 LEU A N 1
ATOM 2613 C CA . LEU A 1 333 ? 1.035 6.801 6.164 1.00 94.88 333 LEU A CA 1
ATOM 2614 C C . LEU A 1 333 ? -0.209 5.922 6.093 1.00 94.88 333 LEU A C 1
ATOM 2616 O O . LEU A 1 333 ? -0.091 4.703 6.183 1.00 94.88 333 LEU A O 1
ATOM 2620 N N . HIS A 1 334 ? -1.391 6.521 5.925 1.00 92.50 334 HIS A N 1
ATOM 2621 C CA . HIS A 1 334 ? -2.632 5.769 5.815 1.00 92.50 334 HIS A CA 1
ATOM 2622 C C . HIS A 1 334 ? -2.635 4.874 4.577 1.00 92.50 334 HIS A C 1
ATOM 2624 O O . HIS A 1 334 ? -2.962 3.694 4.674 1.00 92.50 334 HIS A O 1
ATOM 2630 N N . ASN A 1 335 ? -2.285 5.424 3.415 1.00 92.44 335 ASN A N 1
ATOM 2631 C CA . ASN A 1 335 ? -2.264 4.644 2.184 1.00 92.44 335 ASN A CA 1
ATOM 2632 C C . ASN A 1 335 ? -1.137 3.599 2.222 1.00 92.44 335 ASN A C 1
ATOM 2634 O O . ASN A 1 335 ? -1.359 2.456 1.837 1.00 92.44 335 ASN A O 1
ATOM 2638 N N . ALA A 1 336 ? 0.032 3.937 2.773 1.00 94.38 336 ALA A N 1
ATOM 2639 C CA . ALA A 1 336 ? 1.123 2.985 2.959 1.00 94.38 336 ALA A CA 1
ATOM 2640 C C . ALA A 1 336 ? 0.744 1.822 3.888 1.00 94.38 336 ALA A C 1
ATOM 2642 O O . ALA A 1 336 ? 1.036 0.670 3.575 1.00 94.38 336 ALA A O 1
ATOM 2643 N N . SER A 1 337 ? 0.065 2.090 5.011 1.00 93.94 337 SER A N 1
ATOM 2644 C CA . SER A 1 337 ? -0.381 1.022 5.908 1.00 93.94 337 SER A CA 1
ATOM 2645 C C . SER A 1 337 ? -1.433 0.128 5.260 1.00 93.94 337 SER A C 1
ATOM 2647 O O . SER A 1 337 ? -1.346 -1.078 5.434 1.00 93.94 337 SER A O 1
ATOM 2649 N N . LEU A 1 338 ? -2.351 0.675 4.452 1.00 92.94 338 LEU A N 1
ATOM 2650 C CA . LEU A 1 338 ? -3.316 -0.128 3.689 1.00 92.94 338 LEU A CA 1
ATOM 2651 C C . LEU A 1 338 ? -2.635 -1.091 2.708 1.00 92.94 338 LEU A C 1
ATOM 2653 O O . LEU A 1 338 ? -3.026 -2.248 2.630 1.00 92.94 338 LEU A O 1
ATOM 2657 N N . LEU A 1 339 ? -1.598 -0.639 1.994 1.00 94.56 339 LEU A N 1
ATOM 2658 C CA . LEU A 1 339 ? -0.844 -1.498 1.075 1.00 94.56 339 LEU A CA 1
ATOM 2659 C C . LEU A 1 339 ? -0.196 -2.692 1.791 1.00 94.56 339 LEU A C 1
ATOM 2661 O O . LEU A 1 339 ? -0.180 -3.799 1.253 1.00 94.56 339 LEU A O 1
ATOM 2665 N N . ILE A 1 340 ? 0.358 -2.463 2.986 1.00 96.38 340 ILE A N 1
ATOM 2666 C CA . ILE A 1 340 ? 0.971 -3.516 3.806 1.00 96.38 340 ILE A CA 1
ATOM 2667 C C . ILE A 1 340 ? -0.093 -4.428 4.427 1.00 96.38 340 ILE A C 1
ATOM 2669 O O . ILE A 1 340 ? 0.086 -5.642 4.393 1.00 96.38 340 ILE A O 1
ATOM 2673 N N . ASP A 1 341 ? -1.185 -3.869 4.953 1.00 93.56 341 ASP A N 1
ATOM 2674 C CA . ASP A 1 341 ? -2.308 -4.600 5.564 1.00 93.56 341 ASP A CA 1
ATOM 2675 C C . ASP A 1 341 ? -2.941 -5.561 4.545 1.00 93.56 341 ASP A C 1
ATOM 2677 O O . ASP A 1 341 ? -2.979 -6.762 4.792 1.00 93.56 341 ASP A O 1
ATOM 2681 N N . ASP A 1 342 ? -3.252 -5.084 3.330 1.00 94.12 342 ASP A N 1
ATOM 2682 C CA . ASP A 1 342 ? -3.811 -5.921 2.256 1.00 94.12 342 ASP A CA 1
ATOM 2683 C C . ASP A 1 342 ? -2.894 -7.120 1.916 1.00 94.12 342 ASP A C 1
ATOM 2685 O O . ASP A 1 342 ? -3.371 -8.205 1.587 1.00 94.12 342 ASP A O 1
ATOM 2689 N N . ILE A 1 343 ? -1.563 -6.956 1.990 1.00 95.12 343 ILE A N 1
ATOM 2690 C CA . ILE A 1 343 ? -0.611 -8.069 1.811 1.00 95.12 343 ILE A CA 1
ATOM 2691 C C . ILE A 1 343 ? -0.632 -9.010 3.018 1.00 95.12 343 ILE A C 1
ATOM 2693 O O . ILE A 1 343 ? -0.631 -10.230 2.850 1.00 95.12 343 ILE A O 1
ATOM 2697 N N . GLN A 1 344 ? -0.591 -8.459 4.231 1.00 94.38 344 GLN A N 1
ATOM 2698 C CA . GLN A 1 344 ? -0.538 -9.233 5.470 1.00 94.38 344 GLN A CA 1
ATOM 2699 C C . GLN A 1 344 ? -1.795 -10.078 5.676 1.00 94.38 344 GLN A C 1
ATOM 2701 O O . GLN A 1 344 ? -1.701 -11.170 6.244 1.00 94.38 344 GLN A O 1
ATOM 2706 N N . ASP A 1 345 ? -2.932 -9.598 5.185 1.00 90.12 345 ASP A N 1
ATOM 2707 C CA . ASP A 1 345 ? -4.231 -10.256 5.264 1.00 90.12 345 ASP A CA 1
ATOM 2708 C C . ASP A 1 345 ? -4.566 -11.102 4.036 1.00 90.12 345 ASP A C 1
ATOM 2710 O O . ASP A 1 345 ? -5.507 -11.888 4.073 1.00 90.12 345 ASP A O 1
ATOM 2714 N N . SER A 1 346 ? -3.747 -11.034 2.980 1.00 89.38 346 SER A N 1
ATOM 2715 C CA . SER A 1 346 ? -4.025 -11.702 1.700 1.00 89.38 346 SER A CA 1
ATOM 2716 C C . SER A 1 346 ? -5.372 -11.274 1.100 1.00 89.38 346 SER A C 1
ATOM 2718 O O . SER A 1 346 ? -6.064 -12.080 0.477 1.00 89.38 346 SER A O 1
ATOM 2720 N N . SER A 1 347 ? -5.747 -10.006 1.295 1.00 88.44 347 SER A N 1
ATOM 2721 C CA . SER A 1 347 ? -6.991 -9.440 0.774 1.00 88.44 347 SER A CA 1
ATOM 2722 C C . SER A 1 347 ? -6.986 -9.459 -0.754 1.00 88.44 347 SER A C 1
ATOM 2724 O O . SER A 1 347 ? -5.938 -9.336 -1.389 1.00 88.44 347 SER A O 1
ATOM 2726 N N . THR A 1 348 ? -8.164 -9.582 -1.365 1.00 88.81 348 THR A N 1
ATOM 2727 C CA . THR A 1 348 ? -8.290 -9.651 -2.835 1.00 88.81 348 THR A CA 1
ATOM 2728 C C . THR A 1 348 ? -8.752 -8.332 -3.446 1.00 88.81 348 THR A C 1
ATOM 2730 O O . THR A 1 348 ? -8.322 -7.962 -4.544 1.00 88.81 348 THR A O 1
ATOM 2733 N N . LEU A 1 349 ? -9.584 -7.587 -2.715 1.00 87.12 349 LEU A N 1
ATOM 2734 C CA . LEU A 1 349 ? -10.159 -6.321 -3.145 1.00 87.12 349 LEU A CA 1
ATOM 2735 C C . LEU A 1 349 ? -9.920 -5.224 -2.105 1.00 87.12 349 LEU A C 1
ATOM 2737 O O . LEU A 1 349 ? -9.892 -5.453 -0.899 1.00 87.12 349 LEU A O 1
ATOM 2741 N N . ARG A 1 350 ? -9.820 -3.988 -2.590 1.00 84.94 350 ARG A N 1
ATOM 2742 C CA . ARG A 1 350 ? -9.875 -2.775 -1.779 1.00 84.94 350 ARG A CA 1
ATOM 2743 C C . ARG A 1 350 ? -10.723 -1.740 -2.498 1.00 84.94 350 ARG A C 1
ATOM 2745 O O . ARG A 1 350 ? -10.445 -1.394 -3.637 1.00 84.94 350 ARG A O 1
ATOM 2752 N N . ARG A 1 351 ? -11.740 -1.200 -1.815 1.00 82.75 351 ARG A N 1
ATOM 2753 C CA . ARG A 1 351 ? -12.643 -0.165 -2.369 1.00 82.75 351 ARG A CA 1
ATOM 2754 C C . ARG A 1 351 ? -13.295 -0.611 -3.696 1.00 82.75 351 ARG A C 1
ATOM 2756 O O . ARG A 1 351 ? -13.538 0.212 -4.568 1.00 82.75 351 ARG A O 1
ATOM 2763 N N . GLY A 1 352 ? -13.577 -1.910 -3.833 1.00 79.88 352 GLY A N 1
ATOM 2764 C CA . GLY A 1 352 ? -14.209 -2.504 -5.014 1.00 79.88 352 GLY A CA 1
ATOM 2765 C C . GLY A 1 352 ? -13.272 -2.768 -6.197 1.00 79.88 352 GLY A C 1
ATOM 2766 O O . GLY A 1 352 ? -13.739 -3.264 -7.219 1.00 79.88 352 GLY A O 1
ATOM 2767 N N . VAL A 1 353 ? -11.973 -2.477 -6.077 1.00 83.88 353 VAL A N 1
ATOM 2768 C CA . VAL A 1 353 ? -10.966 -2.747 -7.116 1.00 83.88 353 VAL A CA 1
ATOM 2769 C C . VAL A 1 353 ? -9.913 -3.747 -6.620 1.00 83.88 353 VAL A C 1
ATOM 2771 O O . VAL A 1 353 ? -9.752 -3.897 -5.406 1.00 83.88 353 VAL A O 1
ATOM 2774 N N . PRO A 1 354 ? -9.183 -4.448 -7.509 1.00 86.12 354 PRO A N 1
ATOM 2775 C CA . PRO A 1 354 ? -8.104 -5.347 -7.102 1.00 86.12 354 PRO A CA 1
ATOM 2776 C C . PRO A 1 354 ? -7.058 -4.646 -6.231 1.00 86.12 354 PRO A C 1
ATOM 2778 O O . PRO A 1 354 ? -6.689 -3.500 -6.490 1.00 86.12 354 PRO A O 1
ATOM 2781 N N . VAL A 1 355 ? -6.554 -5.344 -5.216 1.00 89.25 355 VAL A N 1
ATOM 2782 C CA . VAL A 1 355 ? -5.455 -4.861 -4.359 1.00 89.25 355 VAL A CA 1
ATOM 2783 C C . VAL A 1 355 ? -4.174 -4.601 -5.158 1.00 89.25 355 VAL A C 1
ATOM 2785 O O . VAL A 1 355 ? -3.841 -5.331 -6.096 1.00 89.25 355 VAL A O 1
ATOM 2788 N N . ALA A 1 356 ? -3.390 -3.600 -4.748 1.00 87.44 356 ALA A N 1
ATOM 2789 C CA . ALA A 1 356 ? -2.190 -3.177 -5.476 1.00 87.44 356 ALA A CA 1
ATOM 2790 C C . ALA A 1 356 ? -1.169 -4.314 -5.666 1.00 87.44 356 ALA A C 1
ATOM 2792 O O . ALA A 1 356 ? -0.561 -4.436 -6.729 1.00 87.44 356 ALA A O 1
ATOM 2793 N N . HIS A 1 357 ? -1.017 -5.203 -4.679 1.00 87.94 357 HIS A N 1
ATOM 2794 C CA . HIS A 1 357 ? -0.064 -6.309 -4.771 1.00 87.94 357 HIS A CA 1
ATOM 2795 C C . HIS A 1 357 ? -0.453 -7.381 -5.799 1.00 87.94 357 HIS A C 1
ATOM 2797 O O . HIS A 1 357 ? 0.427 -8.114 -6.248 1.00 87.94 357 HIS A O 1
ATOM 2803 N N . SER A 1 358 ? -1.722 -7.438 -6.216 1.00 81.12 358 SER A N 1
ATOM 2804 C CA . SER A 1 358 ? -2.169 -8.291 -7.325 1.00 81.12 358 SER A CA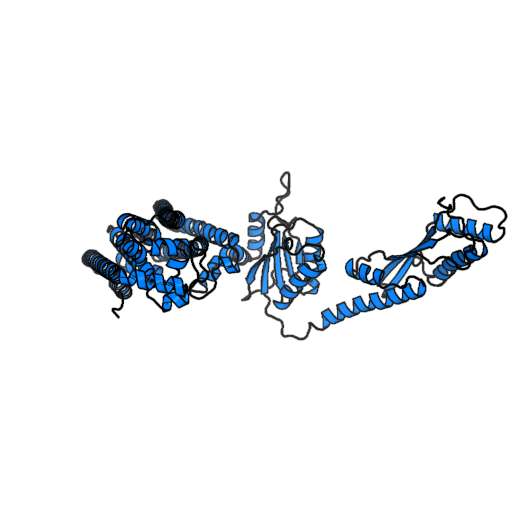 1
ATOM 2805 C C . SER A 1 358 ? -1.783 -7.716 -8.694 1.00 81.12 358 SER A C 1
ATOM 2807 O O . SER A 1 358 ? -1.626 -8.472 -9.648 1.00 81.12 358 SER A O 1
ATOM 2809 N N . ILE A 1 359 ? -1.574 -6.397 -8.790 1.00 78.62 359 ILE A N 1
ATOM 2810 C CA . ILE A 1 359 ? -1.198 -5.692 -10.028 1.00 78.62 359 ILE A CA 1
ATOM 2811 C C . ILE A 1 359 ? 0.324 -5.526 -10.119 1.00 78.62 359 ILE A C 1
ATOM 2813 O O . ILE A 1 359 ? 0.954 -5.925 -11.095 1.00 78.62 359 ILE A O 1
ATOM 2817 N N . PHE A 1 360 ? 0.934 -4.960 -9.077 1.00 75.31 360 PHE A N 1
ATOM 2818 C CA . PHE A 1 360 ? 2.353 -4.588 -9.050 1.00 75.31 360 PHE A CA 1
ATOM 2819 C C . PHE A 1 360 ? 3.257 -5.675 -8.446 1.00 75.31 360 PHE A C 1
ATOM 2821 O O . PHE A 1 360 ? 4.489 -5.586 -8.514 1.00 75.31 360 PHE A O 1
ATOM 2828 N N . GLY A 1 361 ? 2.655 -6.710 -7.856 1.00 80.69 361 GLY A N 1
ATOM 2829 C CA . GLY A 1 361 ? 3.340 -7.751 -7.103 1.00 80.69 361 GLY A CA 1
ATOM 2830 C C . GLY A 1 361 ? 3.624 -7.352 -5.652 1.00 80.69 361 GLY A C 1
ATOM 2831 O O . GLY A 1 361 ? 3.780 -6.176 -5.308 1.00 80.69 361 GLY A O 1
ATOM 2832 N N . VAL A 1 362 ? 3.756 -8.367 -4.794 1.00 85.00 362 VAL A N 1
ATOM 2833 C CA . VAL A 1 362 ? 4.015 -8.208 -3.352 1.00 85.00 362 VAL A CA 1
ATOM 2834 C C . VAL A 1 362 ? 5.289 -7.404 -3.085 1.00 85.00 362 VAL A C 1
ATOM 2836 O O . VAL A 1 362 ? 5.259 -6.431 -2.341 1.00 85.00 362 VAL A O 1
ATOM 2839 N N . ALA A 1 363 ? 6.404 -7.754 -3.735 1.00 84.12 363 ALA A N 1
ATOM 2840 C CA . ALA A 1 363 ? 7.697 -7.116 -3.474 1.00 84.12 363 ALA A CA 1
ATOM 2841 C C . ALA A 1 363 ? 7.696 -5.606 -3.770 1.00 84.12 363 ALA A C 1
ATOM 2843 O O . ALA A 1 363 ? 8.212 -4.824 -2.974 1.00 84.12 363 ALA A O 1
ATOM 2844 N N . GLN A 1 364 ? 7.095 -5.193 -4.892 1.00 81.06 364 GLN A N 1
ATOM 2845 C CA . GLN A 1 364 ? 7.001 -3.776 -5.244 1.00 81.06 364 GLN A CA 1
ATOM 2846 C C . GLN A 1 364 ? 6.087 -3.040 -4.269 1.00 81.06 364 GLN A C 1
ATOM 2848 O O . GLN A 1 364 ? 6.445 -1.972 -3.796 1.00 81.06 364 GLN A O 1
ATOM 2853 N N . THR A 1 365 ? 4.943 -3.633 -3.934 1.00 88.25 365 THR A N 1
ATOM 2854 C CA . THR A 1 365 ? 3.966 -3.017 -3.030 1.00 88.25 365 THR A CA 1
ATOM 2855 C C . THR A 1 365 ? 4.556 -2.784 -1.637 1.00 88.25 365 THR A C 1
ATOM 2857 O O . THR A 1 365 ? 4.412 -1.689 -1.098 1.00 88.25 365 THR A O 1
ATOM 2860 N N . ILE A 1 366 ? 5.316 -3.750 -1.101 1.00 93.38 366 ILE A N 1
ATOM 2861 C CA . ILE A 1 366 ? 6.069 -3.581 0.155 1.00 93.38 366 ILE A CA 1
ATOM 2862 C C . ILE A 1 366 ? 7.089 -2.447 0.032 1.00 93.38 366 ILE A C 1
ATOM 2864 O O . ILE A 1 366 ? 7.169 -1.589 0.909 1.00 93.38 366 ILE A O 1
ATOM 2868 N N . ASN A 1 367 ? 7.877 -2.430 -1.048 1.00 88.62 367 ASN A N 1
ATOM 2869 C CA . ASN A 1 367 ? 8.895 -1.403 -1.249 1.00 88.62 367 ASN A CA 1
ATOM 2870 C C . ASN A 1 367 ? 8.280 0.004 -1.325 1.00 88.62 367 ASN A C 1
ATOM 2872 O O . ASN A 1 367 ? 8.766 0.916 -0.663 1.00 88.62 367 ASN A O 1
ATOM 2876 N N . SER A 1 368 ? 7.194 0.167 -2.080 1.00 89.88 368 SER A N 1
ATOM 2877 C CA . SER A 1 368 ? 6.468 1.430 -2.235 1.00 89.88 368 SER A CA 1
ATOM 2878 C C . SER A 1 368 ? 5.859 1.921 -0.924 1.00 89.88 368 SER A C 1
ATOM 2880 O O . SER A 1 368 ? 5.991 3.097 -0.589 1.00 89.88 368 SER A O 1
ATOM 2882 N N . ALA A 1 369 ? 5.245 1.028 -0.146 1.00 94.69 369 ALA A N 1
ATOM 2883 C CA . ALA A 1 369 ? 4.700 1.377 1.160 1.00 94.69 369 ALA A CA 1
ATOM 2884 C C . ALA A 1 369 ? 5.799 1.782 2.158 1.00 94.69 369 ALA A C 1
ATOM 2886 O O . ALA A 1 369 ? 5.692 2.818 2.813 1.00 94.69 369 ALA A O 1
ATOM 2887 N N . ASN A 1 370 ? 6.900 1.027 2.215 1.00 95.50 370 ASN A N 1
ATOM 2888 C CA . ASN A 1 370 ? 8.039 1.365 3.070 1.00 95.50 370 ASN A CA 1
ATOM 2889 C C . ASN A 1 370 ? 8.684 2.694 2.659 1.00 95.50 370 ASN A C 1
ATOM 2891 O O . ASN A 1 370 ? 9.035 3.503 3.514 1.00 95.50 370 ASN A O 1
ATOM 2895 N N . TYR A 1 371 ? 8.816 2.946 1.356 1.00 91.50 371 TYR A N 1
ATOM 2896 C CA . TYR A 1 371 ? 9.319 4.215 0.838 1.00 91.50 371 TYR A CA 1
ATOM 2897 C C . TYR A 1 371 ? 8.430 5.390 1.267 1.00 91.50 371 TYR A C 1
ATOM 2899 O O . TYR A 1 371 ? 8.942 6.409 1.732 1.00 91.50 371 TYR A O 1
ATOM 2907 N N . ALA A 1 372 ? 7.105 5.224 1.221 1.00 93.31 372 ALA A N 1
ATOM 2908 C CA . ALA A 1 372 ? 6.156 6.231 1.686 1.00 93.31 372 ALA A CA 1
ATOM 2909 C C . ALA A 1 372 ? 6.303 6.556 3.186 1.00 93.31 372 ALA A C 1
ATOM 2911 O O . ALA A 1 372 ? 6.144 7.720 3.557 1.00 93.31 372 ALA A O 1
ATOM 2912 N N . TYR A 1 373 ? 6.688 5.595 4.040 1.00 95.25 373 TYR A N 1
ATOM 2913 C CA . TYR A 1 373 ? 7.042 5.888 5.438 1.00 95.25 373 TYR A CA 1
ATOM 2914 C C . TYR A 1 373 ? 8.227 6.857 5.533 1.00 95.25 373 TYR A C 1
ATOM 2916 O O . TYR A 1 373 ? 8.204 7.800 6.319 1.00 95.25 373 TYR A O 1
ATOM 2924 N N . PHE A 1 374 ? 9.265 6.688 4.716 1.00 95.06 374 PHE A N 1
ATOM 2925 C CA . PHE A 1 374 ? 10.417 7.593 4.756 1.00 95.06 374 PHE A CA 1
ATOM 2926 C C . PHE A 1 374 ? 10.131 8.950 4.103 1.00 95.06 374 PHE A C 1
ATOM 2928 O O . PHE A 1 374 ? 10.657 9.962 4.566 1.00 95.06 374 PHE A O 1
ATOM 2935 N N . ILE A 1 375 ? 9.251 9.013 3.096 1.00 92.50 375 ILE A N 1
ATOM 2936 C CA . ILE A 1 375 ? 8.753 10.296 2.575 1.00 92.50 375 ILE A CA 1
ATOM 2937 C C . ILE A 1 375 ? 7.982 11.041 3.670 1.00 92.50 375 ILE A C 1
ATOM 2939 O O . ILE A 1 375 ? 8.266 12.209 3.923 1.00 92.50 375 ILE A O 1
ATOM 2943 N N . ALA A 1 376 ? 7.057 10.368 4.361 1.00 95.56 376 ALA A N 1
ATOM 2944 C CA . ALA A 1 376 ? 6.300 10.963 5.459 1.00 95.56 376 ALA A CA 1
ATOM 2945 C C . ALA A 1 376 ? 7.225 11.451 6.589 1.00 95.56 376 ALA A C 1
ATOM 2947 O O . ALA A 1 376 ? 7.029 12.541 7.123 1.00 95.56 376 ALA A O 1
ATOM 2948 N N . GLN A 1 377 ? 8.282 10.696 6.904 1.00 96.44 377 GLN A N 1
ATOM 2949 C CA . GLN A 1 377 ? 9.303 11.123 7.859 1.00 96.44 377 GLN A CA 1
ATOM 2950 C C . GLN A 1 377 ? 10.080 12.360 7.376 1.00 96.44 377 GLN A C 1
ATOM 2952 O O . GLN A 1 377 ? 10.373 13.244 8.178 1.00 96.44 377 GLN A O 1
ATOM 2957 N N . ARG A 1 378 ? 10.406 12.454 6.078 1.00 93.94 378 ARG A N 1
ATOM 2958 C CA . ARG A 1 378 ? 11.068 13.631 5.491 1.00 93.94 378 ARG A CA 1
ATOM 2959 C C . ARG A 1 378 ? 10.196 14.880 5.606 1.00 93.94 378 ARG A C 1
ATOM 2961 O O . ARG A 1 378 ? 10.716 15.935 5.942 1.00 93.94 378 ARG A O 1
ATOM 2968 N N . GLU A 1 379 ? 8.887 14.774 5.385 1.00 94.62 379 GLU A N 1
ATOM 2969 C CA . GLU A 1 379 ? 7.958 15.913 5.499 1.00 94.62 379 GLU A CA 1
ATOM 2970 C C . GLU A 1 379 ? 7.958 16.551 6.903 1.00 94.62 379 GLU A C 1
ATOM 2972 O O . GLU A 1 379 ? 7.682 17.744 7.031 1.00 94.62 379 GLU A O 1
ATOM 2977 N N . LEU A 1 380 ? 8.339 15.812 7.956 1.00 96.00 380 LEU A N 1
ATOM 2978 C CA . LEU A 1 380 ? 8.460 16.355 9.317 1.00 96.00 380 LEU A CA 1
ATOM 2979 C C . LEU A 1 380 ? 9.468 17.507 9.414 1.00 96.00 380 LEU A C 1
ATOM 2981 O O . LEU A 1 380 ? 9.339 18.337 10.309 1.00 96.00 380 LEU A O 1
ATOM 2985 N N . THR A 1 381 ? 10.445 17.610 8.501 1.00 94.62 381 THR A N 1
ATOM 2986 C CA . THR A 1 381 ? 11.400 18.734 8.489 1.00 94.62 381 THR A CA 1
ATOM 2987 C C . THR A 1 381 ? 10.746 20.073 8.151 1.00 94.62 381 THR A C 1
ATOM 2989 O O . THR A 1 381 ? 11.376 21.114 8.311 1.00 94.62 381 THR A O 1
ATOM 2992 N N . LEU A 1 382 ? 9.512 20.058 7.639 1.00 95.12 382 LEU A N 1
ATOM 2993 C CA . LEU A 1 382 ? 8.728 21.255 7.324 1.00 95.12 382 LEU A CA 1
ATOM 2994 C C . LEU A 1 382 ? 7.911 21.758 8.528 1.00 95.12 382 LEU A C 1
ATOM 2996 O O . LEU A 1 382 ? 7.346 22.858 8.472 1.00 95.12 382 LEU A O 1
ATOM 3000 N N . LEU A 1 383 ? 7.844 20.970 9.606 1.00 95.69 383 LEU A N 1
ATOM 3001 C CA . LEU A 1 383 ? 7.232 21.347 10.879 1.00 95.69 383 LEU A CA 1
ATOM 3002 C C . LEU A 1 383 ? 8.225 22.130 11.747 1.00 95.69 383 LEU A C 1
ATOM 3004 O O . LEU A 1 383 ? 9.440 22.016 11.588 1.00 95.69 383 LEU A O 1
ATOM 3008 N N . THR A 1 384 ? 7.712 22.965 12.649 1.00 91.81 384 THR A N 1
ATOM 3009 C CA . THR A 1 384 ? 8.541 23.874 13.456 1.00 91.81 384 THR A CA 1
ATOM 3010 C C . THR A 1 384 ? 9.136 23.157 14.663 1.00 91.81 384 THR A C 1
ATOM 3012 O O . THR A 1 384 ? 10.264 23.436 15.076 1.00 91.81 384 THR A O 1
ATOM 3015 N N . ASN A 1 385 ? 8.367 22.249 15.261 1.00 91.75 385 ASN A N 1
ATOM 3016 C CA . ASN A 1 385 ? 8.686 21.639 16.536 1.00 91.75 385 ASN A CA 1
ATOM 3017 C C . ASN A 1 385 ? 9.467 20.327 16.344 1.00 91.75 385 ASN A C 1
ATOM 3019 O O . ASN A 1 385 ? 8.929 19.368 15.778 1.00 91.75 385 ASN A O 1
ATOM 3023 N N . PRO A 1 386 ? 10.708 20.215 16.859 1.00 92.19 386 PRO A N 1
ATOM 3024 C CA . PRO A 1 386 ? 11.528 19.015 16.686 1.00 92.19 386 PRO A CA 1
ATOM 3025 C C . PRO A 1 386 ? 10.942 17.772 17.371 1.00 92.19 386 PRO A C 1
ATOM 3027 O O . PRO A 1 386 ? 11.287 16.653 16.989 1.00 92.19 386 PRO A O 1
ATOM 3030 N N . ILE A 1 387 ? 10.026 17.938 18.337 1.00 95.62 387 ILE A N 1
ATOM 3031 C CA . ILE A 1 387 ? 9.336 16.811 18.985 1.00 95.62 387 ILE A CA 1
ATOM 3032 C C . ILE A 1 387 ? 8.534 15.965 17.984 1.00 95.62 387 ILE A C 1
ATOM 3034 O O . ILE A 1 387 ? 8.279 14.789 18.243 1.00 95.62 387 ILE A O 1
ATOM 3038 N N . SER A 1 388 ? 8.200 16.529 16.818 1.00 96.12 388 SER A N 1
ATOM 3039 C CA . SER A 1 388 ? 7.478 15.857 15.735 1.00 96.12 388 SER A CA 1
ATOM 3040 C C . SER A 1 388 ? 8.147 14.550 15.293 1.00 96.12 388 SER A C 1
ATOM 3042 O O . SER A 1 388 ? 7.449 13.578 15.019 1.00 96.12 388 SER A O 1
ATOM 3044 N N . PHE A 1 389 ? 9.485 14.473 15.297 1.00 96.75 389 PHE A N 1
ATOM 3045 C CA . PHE A 1 389 ? 10.218 13.235 14.984 1.00 96.75 389 PHE A CA 1
ATOM 3046 C C . PHE A 1 389 ? 10.030 12.143 16.042 1.00 96.75 389 PHE A C 1
ATOM 3048 O O . PHE A 1 389 ? 9.867 10.968 15.695 1.00 96.75 389 PHE A O 1
ATOM 3055 N N . SER A 1 390 ? 10.038 12.517 17.323 1.00 97.38 390 SER A N 1
ATOM 3056 C CA . SER A 1 390 ? 9.804 11.582 18.427 1.00 97.38 390 SER A CA 1
ATOM 3057 C C . SER A 1 390 ? 8.365 11.081 18.413 1.00 97.38 390 SER A C 1
ATOM 3059 O O . SER A 1 390 ? 8.155 9.874 18.447 1.00 97.38 390 SER A O 1
ATOM 3061 N N . ILE A 1 391 ? 7.393 11.991 18.256 1.00 97.00 391 ILE A N 1
ATOM 3062 C CA . ILE A 1 391 ? 5.971 11.648 18.114 1.00 97.00 391 ILE A CA 1
ATOM 3063 C C . ILE A 1 391 ? 5.792 10.668 16.953 1.00 97.00 391 ILE A C 1
ATOM 3065 O O . ILE A 1 391 ? 5.224 9.598 17.135 1.00 97.00 391 ILE A O 1
ATOM 3069 N N . TYR A 1 392 ? 6.321 10.995 15.772 1.00 97.25 392 TYR A N 1
ATOM 3070 C CA . TYR A 1 392 ? 6.241 10.125 14.602 1.00 97.25 392 TYR A CA 1
ATOM 3071 C C . TYR A 1 392 ? 6.781 8.720 14.884 1.00 97.25 392 TYR A C 1
ATOM 3073 O O . TYR A 1 392 ? 6.106 7.726 14.630 1.00 97.25 392 TYR A O 1
ATOM 3081 N N . THR A 1 393 ? 7.986 8.635 15.446 1.00 96.69 393 THR A N 1
ATOM 3082 C CA . THR A 1 393 ? 8.644 7.350 15.709 1.00 96.69 393 THR A CA 1
ATOM 3083 C C . THR A 1 393 ? 7.876 6.526 16.740 1.00 96.69 393 THR A C 1
ATOM 3085 O O . THR A 1 393 ? 7.664 5.332 16.535 1.00 96.69 393 THR A O 1
ATOM 3088 N N . GLU A 1 394 ? 7.434 7.152 17.832 1.00 95.81 394 GLU A N 1
ATOM 3089 C CA . GLU A 1 394 ? 6.625 6.504 18.866 1.00 95.81 394 GLU A CA 1
ATOM 3090 C C . GLU A 1 394 ? 5.338 5.928 18.273 1.00 95.81 394 GLU A C 1
ATOM 3092 O O . GLU A 1 394 ? 5.060 4.741 18.439 1.00 95.81 394 GLU A O 1
ATOM 3097 N N . GLU A 1 395 ? 4.579 6.735 17.533 1.00 95.69 395 GLU A N 1
ATOM 3098 C CA . GLU A 1 395 ? 3.278 6.319 17.009 1.00 95.69 395 GLU A CA 1
ATOM 3099 C C . GLU A 1 395 ? 3.383 5.243 15.926 1.00 95.69 395 GLU A C 1
ATOM 3101 O O . GLU A 1 395 ? 2.562 4.325 15.891 1.00 95.69 395 GLU A O 1
ATOM 3106 N N . LEU A 1 396 ? 4.427 5.276 15.092 1.00 95.62 396 LEU A N 1
ATOM 3107 C CA . LEU A 1 396 ? 4.693 4.188 14.150 1.00 95.62 396 LEU A CA 1
ATOM 3108 C C . LEU A 1 396 ? 5.045 2.882 14.873 1.00 95.62 396 LEU A C 1
ATOM 3110 O O . LEU A 1 396 ? 4.611 1.815 14.436 1.00 95.62 396 LEU A O 1
ATOM 3114 N N . LEU A 1 397 ? 5.802 2.939 15.975 1.00 95.81 397 LEU A N 1
ATOM 3115 C CA . LEU A 1 397 ? 6.089 1.754 16.790 1.00 95.81 397 LEU A CA 1
ATOM 3116 C C . LEU A 1 397 ? 4.815 1.198 17.434 1.00 95.81 397 LEU A C 1
ATOM 3118 O O . LEU A 1 397 ? 4.634 -0.018 17.444 1.00 95.81 397 LEU A O 1
ATOM 3122 N N . HIS A 1 398 ? 3.932 2.062 17.942 1.00 94.56 398 HIS A N 1
ATOM 3123 C CA . HIS A 1 398 ? 2.621 1.653 18.452 1.00 94.56 398 HIS A CA 1
ATOM 3124 C C . HIS A 1 398 ? 1.790 0.961 17.367 1.00 94.56 398 HIS A C 1
ATOM 3126 O O . HIS A 1 398 ? 1.356 -0.169 17.577 1.00 94.56 398 HIS A O 1
ATOM 3132 N N . LEU A 1 399 ? 1.689 1.548 16.171 1.00 94.44 399 LEU A N 1
ATOM 3133 C CA . LEU A 1 399 ? 0.960 0.954 15.046 1.00 94.44 399 LEU A CA 1
ATOM 3134 C C . LEU A 1 399 ? 1.446 -0.469 14.726 1.00 94.44 399 LEU A C 1
ATOM 3136 O O . LEU A 1 399 ? 0.638 -1.390 14.602 1.00 94.44 399 LEU A O 1
ATOM 3140 N N . HIS A 1 400 ? 2.765 -0.678 14.662 1.00 95.19 400 HIS A N 1
ATOM 3141 C CA . HIS A 1 400 ? 3.339 -1.998 14.380 1.00 95.19 400 HIS A CA 1
ATOM 3142 C C . HIS A 1 400 ? 3.184 -2.993 15.538 1.00 95.19 400 HIS A C 1
ATOM 3144 O O . HIS A 1 400 ? 3.045 -4.190 15.287 1.00 95.19 400 HIS A O 1
ATOM 3150 N N . ARG A 1 401 ? 3.189 -2.534 16.798 1.00 95.62 401 ARG A N 1
ATOM 3151 C CA . ARG A 1 401 ? 2.889 -3.391 17.960 1.00 95.62 401 ARG A CA 1
ATOM 3152 C C . ARG A 1 401 ? 1.449 -3.890 17.907 1.00 95.62 401 ARG A C 1
ATOM 3154 O O . ARG A 1 401 ? 1.244 -5.094 18.035 1.00 95.62 401 ARG A O 1
ATOM 3161 N N . GLY A 1 402 ? 0.492 -2.995 17.649 1.00 95.25 402 GLY A N 1
ATOM 3162 C CA . GLY A 1 402 ? -0.917 -3.351 17.480 1.00 95.25 402 GLY A CA 1
ATOM 3163 C C . GLY A 1 402 ? -1.108 -4.370 16.355 1.00 95.25 402 GLY A C 1
ATOM 3164 O O . GLY A 1 402 ? -1.657 -5.446 16.585 1.00 95.25 402 GLY A O 1
ATOM 3165 N N . GLN A 1 403 ? -0.546 -4.100 15.172 1.00 95.12 403 GLN A N 1
ATOM 3166 C CA . GLN A 1 403 ? -0.582 -5.052 14.055 1.00 95.12 403 GLN A CA 1
ATOM 3167 C C . GLN A 1 403 ? 0.053 -6.402 14.424 1.00 95.12 403 GLN A C 1
ATOM 3169 O O . GLN A 1 403 ? -0.500 -7.459 14.137 1.00 95.12 403 GLN A O 1
ATOM 3174 N N . GLY A 1 404 ? 1.201 -6.391 15.105 1.00 96.12 404 GLY A N 1
ATOM 3175 C CA . GLY A 1 404 ? 1.882 -7.611 15.535 1.00 96.12 404 GLY A CA 1
ATOM 3176 C C . GLY A 1 404 ? 1.054 -8.471 16.495 1.00 96.12 404 GLY A C 1
ATOM 3177 O O . GLY A 1 404 ? 1.086 -9.696 16.382 1.00 96.12 404 GLY A O 1
ATOM 3178 N N . MET A 1 405 ? 0.296 -7.854 17.408 1.00 95.88 405 MET A N 1
ATOM 3179 C CA . MET A 1 405 ? -0.612 -8.564 18.319 1.00 95.88 405 MET A CA 1
ATOM 3180 C C . MET A 1 405 ? -1.732 -9.274 17.551 1.00 95.88 405 MET A C 1
ATOM 3182 O O . MET A 1 405 ? -1.952 -10.466 17.760 1.00 95.88 405 MET A O 1
ATOM 3186 N N . GLU A 1 406 ? -2.388 -8.576 16.621 1.00 95.25 406 GLU A N 1
ATOM 3187 C CA . GLU A 1 406 ? -3.451 -9.144 15.784 1.00 95.25 406 GLU A CA 1
ATOM 3188 C C . GLU A 1 406 ? -2.943 -10.322 14.938 1.00 95.25 406 GLU A C 1
ATOM 3190 O O . GLU A 1 406 ? -3.543 -11.401 14.960 1.00 95.25 406 GLU A O 1
ATOM 3195 N N . LEU A 1 407 ? -1.801 -10.151 14.258 1.00 95.50 407 LEU A N 1
ATOM 3196 C CA . LEU A 1 407 ? -1.162 -11.209 13.469 1.00 95.50 407 LEU A CA 1
ATOM 3197 C C . LEU A 1 407 ? -0.806 -12.419 14.339 1.00 95.50 407 LEU A C 1
ATOM 3199 O O . LEU A 1 407 ? -1.067 -13.560 13.954 1.00 95.50 407 LEU A O 1
ATOM 3203 N N . HIS A 1 408 ? -0.254 -12.182 15.533 1.00 96.38 408 HIS A N 1
ATOM 3204 C CA . HIS A 1 408 ? 0.082 -13.247 16.471 1.00 96.38 408 HIS A CA 1
ATOM 3205 C C . HIS A 1 408 ? -1.152 -14.061 16.863 1.00 96.38 408 HIS A C 1
ATOM 3207 O O . HIS A 1 408 ? -1.114 -15.289 16.783 1.00 96.38 408 HIS A O 1
ATOM 3213 N N . TRP A 1 409 ? -2.252 -13.409 17.244 1.00 96.62 409 TRP A N 1
ATOM 3214 C CA . TRP A 1 409 ? -3.493 -14.098 17.608 1.00 96.62 409 TRP A CA 1
ATOM 3215 C C . TRP A 1 409 ? -4.057 -14.896 16.440 1.00 96.62 409 TRP A C 1
ATOM 3217 O O . TRP A 1 409 ? -4.333 -16.085 16.592 1.00 96.62 409 TRP A O 1
ATOM 3227 N N . ARG A 1 410 ? -4.151 -14.272 15.261 1.00 94.50 410 ARG A N 1
ATOM 3228 C CA . ARG A 1 410 ? -4.631 -14.889 14.018 1.00 94.50 410 ARG A CA 1
ATOM 3229 C C . ARG A 1 410 ? -3.839 -16.145 13.646 1.00 94.50 410 ARG A C 1
ATOM 3231 O O . ARG A 1 410 ? -4.428 -17.164 13.288 1.00 94.50 410 ARG A O 1
ATOM 3238 N N . ASP A 1 411 ? -2.512 -16.091 13.734 1.00 93.12 411 ASP A N 1
ATOM 3239 C CA . ASP A 1 411 ? -1.637 -17.174 13.270 1.00 93.12 411 ASP A CA 1
ATOM 3240 C C . ASP A 1 411 ? -1.443 -18.279 14.328 1.00 93.12 411 ASP A C 1
ATOM 3242 O O . ASP A 1 411 ? -1.230 -19.441 13.978 1.00 93.12 411 ASP A O 1
ATOM 3246 N N . THR A 1 412 ? -1.575 -17.956 15.619 1.00 95.38 412 THR A N 1
ATOM 3247 C CA . THR A 1 412 ? -1.543 -18.941 16.723 1.00 95.38 412 THR A CA 1
ATOM 3248 C C . THR A 1 412 ? -2.916 -19.493 17.100 1.00 95.38 412 THR A C 1
ATOM 3250 O O . THR A 1 412 ? -2.998 -20.460 17.859 1.00 95.38 412 THR A O 1
ATOM 3253 N N . LEU A 1 413 ? -3.989 -18.911 16.555 1.00 93.69 413 LEU A N 1
ATOM 3254 C CA . LEU A 1 413 ? -5.388 -19.182 16.904 1.00 93.69 413 LEU A CA 1
ATOM 3255 C C . LEU A 1 413 ? -5.700 -18.972 18.391 1.00 93.69 413 LEU A C 1
ATOM 3257 O O . LEU A 1 413 ? -6.587 -19.621 18.952 1.00 93.69 413 LEU A O 1
ATOM 3261 N N . GLN A 1 414 ? -4.980 -18.056 19.033 1.00 94.12 414 GLN A N 1
ATOM 3262 C CA . GLN A 1 414 ? -5.228 -17.676 20.413 1.00 94.12 414 GLN A CA 1
ATOM 3263 C C . GLN A 1 414 ? -6.208 -16.502 20.453 1.00 94.12 414 GLN A C 1
ATOM 3265 O O . GLN A 1 414 ? -5.845 -15.372 20.144 1.00 94.12 414 GLN A O 1
ATOM 3270 N N . CYS A 1 415 ? -7.450 -16.766 20.866 1.00 96.25 415 CYS A N 1
ATOM 3271 C CA . CYS A 1 415 ? -8.443 -15.710 21.052 1.00 96.25 415 CYS A CA 1
ATOM 3272 C C . CYS A 1 415 ? -8.027 -14.783 22.212 1.00 96.25 415 CYS A C 1
ATOM 3274 O O . CYS A 1 415 ? -7.893 -15.278 23.339 1.00 96.25 415 CYS A O 1
ATOM 3276 N N . PRO A 1 416 ? -7.882 -13.465 21.985 1.00 97.19 416 PRO A N 1
ATOM 3277 C CA . PRO A 1 416 ? -7.524 -12.519 23.040 1.00 97.19 416 PRO A CA 1
ATOM 3278 C C . PRO A 1 416 ? -8.666 -12.299 24.044 1.00 97.19 416 PRO A C 1
ATOM 3280 O O . PRO A 1 416 ? -9.815 -12.721 23.838 1.00 97.19 416 PRO A O 1
ATOM 3283 N N . SER A 1 417 ? -8.356 -11.641 25.161 1.00 97.19 417 SER A N 1
ATOM 3284 C CA . SER A 1 417 ? -9.351 -11.004 26.026 1.00 97.19 417 SER A CA 1
ATOM 3285 C C . SER A 1 417 ? -9.884 -9.708 25.401 1.00 97.19 417 SER A C 1
ATOM 3287 O O . SER A 1 417 ? -9.337 -9.186 24.429 1.00 97.19 417 SER A O 1
ATOM 3289 N N . GLU A 1 418 ? -10.975 -9.177 25.956 1.00 95.88 418 GLU A N 1
ATOM 3290 C CA . GLU A 1 418 ? -11.492 -7.879 25.513 1.00 95.88 418 GLU A CA 1
ATOM 3291 C C . GLU A 1 418 ? -10.498 -6.746 25.819 1.00 95.88 418 GLU A C 1
ATOM 3293 O O . GLU A 1 418 ? -10.308 -5.856 24.996 1.00 95.88 418 GLU A O 1
ATOM 3298 N N . GLU A 1 419 ? -9.827 -6.793 26.969 1.00 96.75 419 GLU A N 1
ATOM 3299 C CA . GLU A 1 419 ? -8.814 -5.810 27.364 1.00 96.75 419 GLU A CA 1
ATOM 3300 C C . GLU A 1 419 ? -7.603 -5.833 26.426 1.00 96.75 419 GLU A C 1
ATOM 3302 O O . GLU A 1 419 ? -7.128 -4.779 26.003 1.00 96.75 419 GLU A O 1
ATOM 3307 N N . GLU A 1 420 ? -7.133 -7.028 26.057 1.00 97.38 420 GLU A N 1
ATOM 3308 C CA . GLU A 1 420 ? -6.048 -7.198 25.087 1.00 97.38 420 GLU A CA 1
ATOM 3309 C C . GLU A 1 420 ? -6.439 -6.635 23.716 1.00 97.38 420 GLU A C 1
ATOM 3311 O O . GLU A 1 420 ? -5.657 -5.900 23.109 1.00 97.38 420 GLU A O 1
ATOM 3316 N N . TYR A 1 421 ? -7.663 -6.915 23.252 1.00 97.31 421 TYR A N 1
ATOM 3317 C CA . TYR A 1 421 ? -8.185 -6.349 22.008 1.00 97.31 421 TYR A CA 1
ATOM 3318 C C . TYR A 1 421 ? -8.249 -4.819 22.055 1.00 97.31 421 TYR A C 1
ATOM 3320 O O . TYR A 1 421 ? -7.835 -4.164 21.100 1.00 97.31 421 TYR A O 1
ATOM 3328 N N . ILE A 1 422 ? -8.734 -4.235 23.157 1.00 95.56 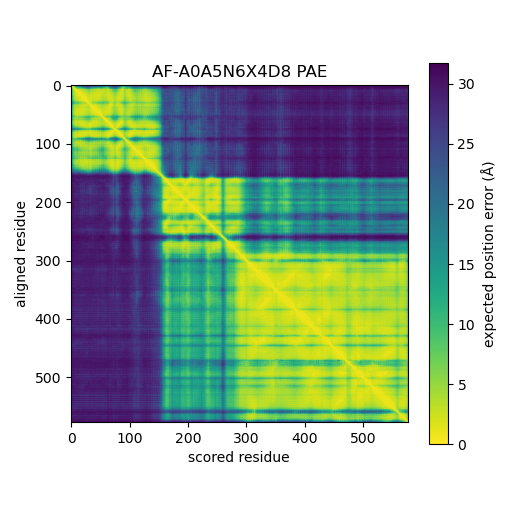422 ILE A N 1
ATOM 3329 C CA . ILE A 1 422 ? -8.800 -2.776 23.316 1.00 95.56 422 ILE A CA 1
ATOM 3330 C C . ILE A 1 422 ? -7.399 -2.169 23.204 1.00 95.56 422 ILE A C 1
ATOM 3332 O O . ILE A 1 422 ? -7.219 -1.203 22.465 1.00 95.56 422 ILE A O 1
ATOM 3336 N N . GLN A 1 423 ? -6.402 -2.752 23.877 1.00 95.56 423 GLN A N 1
ATOM 3337 C CA . GLN A 1 423 ? -5.019 -2.281 23.784 1.00 95.56 423 GLN A CA 1
ATOM 3338 C C . GLN A 1 423 ? -4.491 -2.358 22.345 1.00 95.56 423 GLN A C 1
ATOM 3340 O O . GLN A 1 423 ? -3.928 -1.386 21.844 1.00 95.56 423 GLN A O 1
ATOM 3345 N N . MET A 1 424 ? -4.734 -3.474 21.652 1.00 95.88 424 MET A N 1
ATOM 3346 C CA . MET A 1 424 ? -4.364 -3.629 20.243 1.00 95.88 424 MET A CA 1
ATOM 3347 C C . MET A 1 424 ? -5.023 -2.562 19.359 1.00 95.88 424 MET A C 1
ATOM 3349 O O . MET A 1 424 ? -4.341 -1.937 18.548 1.00 95.88 424 MET A O 1
ATOM 3353 N N . ALA A 1 425 ? -6.320 -2.299 19.540 1.00 94.25 425 ALA A N 1
ATOM 3354 C CA . ALA A 1 425 ? -7.060 -1.310 18.758 1.00 94.25 425 ALA A CA 1
ATOM 3355 C C . ALA A 1 425 ? -6.543 0.126 18.980 1.00 94.25 425 ALA A C 1
ATOM 3357 O O . ALA A 1 425 ? -6.437 0.906 18.024 1.00 94.25 425 ALA A O 1
ATOM 3358 N N . LEU A 1 426 ? -6.183 0.468 20.223 1.00 92.69 426 LEU A N 1
ATOM 3359 C CA . LEU A 1 426 ? -5.566 1.751 20.584 1.00 92.69 426 LEU A CA 1
ATOM 3360 C C . LEU A 1 426 ? -4.174 1.933 19.964 1.00 92.69 426 LEU A C 1
ATOM 3362 O O . LEU A 1 426 ? -3.785 3.057 19.634 1.00 92.69 426 LEU A O 1
ATOM 3366 N N . ASP A 1 427 ? -3.438 0.840 19.782 1.00 92.62 427 ASP A N 1
ATOM 3367 C CA . ASP A 1 427 ? -2.127 0.836 19.141 1.00 92.62 427 ASP A CA 1
ATOM 3368 C C . ASP A 1 427 ? -2.237 0.883 17.602 1.00 92.62 427 ASP A C 1
ATOM 3370 O O . ASP A 1 427 ? -1.635 1.759 16.982 1.00 92.62 427 ASP A O 1
ATOM 3374 N N . LYS A 1 428 ? -3.061 0.026 16.978 1.00 88.44 428 LYS A N 1
ATOM 3375 C CA . LYS A 1 428 ? -3.217 -0.098 15.511 1.00 88.44 428 LYS A CA 1
ATOM 3376 C C . LYS A 1 428 ? -3.954 1.095 14.889 1.00 88.44 428 LYS A C 1
ATOM 3378 O O . LYS A 1 428 ? -3.384 1.850 14.102 1.00 88.44 428 LYS A O 1
ATOM 3383 N N . THR A 1 429 ? -5.228 1.276 15.238 1.00 80.00 429 THR A N 1
ATOM 3384 C CA . THR A 1 429 ? -6.090 2.311 14.635 1.00 80.00 429 THR A CA 1
ATOM 3385 C C . THR A 1 429 ? -5.994 3.629 15.389 1.00 80.00 429 THR A C 1
ATOM 3387 O O . THR A 1 429 ? -5.950 4.693 14.765 1.00 80.00 429 THR A O 1
ATOM 3390 N N . GLY A 1 430 ? -5.881 3.571 16.719 1.00 79.94 430 GLY A N 1
ATOM 3391 C CA . GLY A 1 430 ? -5.625 4.749 17.545 1.00 79.94 430 GLY A CA 1
ATOM 3392 C C . GLY A 1 430 ? -4.289 5.423 17.223 1.00 79.94 430 GLY A C 1
ATOM 3393 O O . GLY A 1 430 ? -4.242 6.649 17.198 1.00 79.94 430 GLY A O 1
ATOM 3394 N N . GLY A 1 431 ? -3.241 4.662 16.876 1.00 83.25 431 GLY A N 1
ATOM 3395 C CA . GLY A 1 431 ? -1.897 5.194 16.617 1.00 83.25 431 GLY A CA 1
ATOM 3396 C C . GLY A 1 431 ? -1.835 6.252 15.516 1.00 83.25 431 GLY A C 1
ATOM 3397 O O . GLY A 1 431 ? -1.257 7.318 15.715 1.00 83.25 431 GLY A O 1
ATOM 3398 N N . LEU A 1 432 ? -2.495 6.032 14.373 1.00 89.69 432 LEU A N 1
ATOM 3399 C CA . LEU A 1 432 ? -2.463 7.014 13.281 1.00 89.69 432 LEU A CA 1
ATOM 3400 C C . LEU A 1 432 ? -3.298 8.270 13.589 1.00 89.69 432 LEU A C 1
ATOM 3402 O O . LEU A 1 432 ? -2.910 9.376 13.210 1.00 89.69 432 LEU A O 1
ATOM 3406 N N . PHE A 1 433 ? -4.423 8.128 14.299 1.00 91.50 433 PHE A N 1
ATOM 3407 C CA . PHE A 1 433 ? -5.189 9.290 14.757 1.00 91.50 433 PHE A CA 1
ATOM 3408 C C . PHE A 1 433 ? -4.430 10.076 15.833 1.00 91.50 433 PHE A C 1
ATOM 3410 O O . PHE A 1 433 ? -4.379 11.305 15.781 1.00 91.50 433 PHE A O 1
ATOM 3417 N N . ARG A 1 434 ? -3.800 9.375 16.780 1.00 94.31 434 ARG A N 1
ATOM 3418 C CA . ARG A 1 434 ? -2.984 9.965 17.843 1.00 94.31 434 ARG A CA 1
ATOM 3419 C C . ARG A 1 434 ? -1.769 10.679 17.263 1.00 94.31 434 ARG A C 1
ATOM 3421 O O . ARG A 1 434 ? -1.489 11.793 17.688 1.00 94.31 434 ARG A O 1
ATOM 3428 N N . LEU A 1 435 ? -1.131 10.123 16.231 1.00 96.38 435 LEU A N 1
ATOM 3429 C CA . LEU A 1 435 ? -0.085 10.806 15.468 1.00 96.38 435 LEU A CA 1
ATOM 3430 C C . LEU A 1 435 ? -0.570 12.140 14.904 1.00 96.38 435 LEU A C 1
ATOM 3432 O O . LEU A 1 435 ? 0.068 13.162 15.145 1.00 96.38 435 LEU A O 1
ATOM 3436 N N . ALA A 1 436 ? -1.707 12.147 14.201 1.00 96.06 436 ALA A N 1
ATOM 3437 C CA . ALA A 1 436 ? -2.257 13.366 13.614 1.00 96.06 436 ALA A CA 1
ATOM 3438 C C . ALA A 1 436 ? -2.453 14.455 14.677 1.00 96.06 436 ALA A C 1
ATOM 3440 O O . ALA A 1 436 ? -1.951 15.568 14.533 1.00 96.06 436 ALA A O 1
ATOM 3441 N N . ILE A 1 437 ? -3.119 14.113 15.780 1.00 95.81 437 ILE A N 1
ATOM 3442 C CA . ILE A 1 437 ? -3.466 15.083 16.819 1.00 95.81 437 ILE A CA 1
ATOM 3443 C C . ILE A 1 437 ? -2.260 15.504 17.661 1.00 95.81 437 ILE A C 1
ATOM 3445 O O . ILE A 1 437 ? -2.140 16.684 17.979 1.00 95.81 437 ILE A O 1
ATOM 3449 N N . ARG A 1 438 ? -1.313 14.606 17.960 1.00 96.50 438 ARG A N 1
ATOM 3450 C CA . ARG A 1 438 ? -0.067 14.973 18.654 1.00 96.50 438 ARG A CA 1
ATOM 3451 C C . ARG A 1 438 ? 0.803 15.905 17.805 1.00 96.50 438 ARG A C 1
ATOM 3453 O O . ARG A 1 438 ? 1.364 16.849 18.356 1.00 96.50 438 ARG A O 1
ATOM 3460 N N . LEU A 1 439 ? 0.885 15.692 16.486 1.00 97.25 439 LEU A N 1
ATOM 3461 C CA . LEU A 1 439 ? 1.574 16.621 15.578 1.00 97.25 439 LEU A CA 1
ATOM 3462 C C . LEU A 1 439 ? 0.867 17.981 15.527 1.00 97.25 439 LEU A C 1
ATOM 3464 O O . LEU A 1 439 ? 1.524 19.013 15.609 1.00 97.25 439 LEU A O 1
ATOM 3468 N N . MET A 1 440 ? -0.467 17.994 15.458 1.00 97.12 440 MET A N 1
ATOM 3469 C CA . MET A 1 440 ? -1.238 19.240 15.505 1.00 97.12 440 MET A CA 1
ATOM 3470 C C . MET A 1 440 ? -1.047 19.983 16.832 1.00 97.12 440 MET A C 1
ATOM 3472 O O . MET A 1 440 ? -0.830 21.189 16.824 1.00 97.12 440 MET A O 1
ATOM 3476 N N . GLN A 1 441 ? -1.074 19.279 17.968 1.00 95.69 441 GLN A N 1
ATOM 3477 C CA . GLN A 1 441 ? -0.794 19.850 19.290 1.00 95.69 441 GLN A CA 1
ATOM 3478 C C . GLN A 1 441 ? 0.618 20.446 19.368 1.00 95.69 441 GLN A C 1
ATOM 3480 O O . GLN A 1 441 ? 0.795 21.498 19.971 1.00 95.69 441 GLN A O 1
ATOM 3485 N N . ALA A 1 442 ? 1.614 19.813 18.743 1.00 95.81 442 ALA A N 1
ATOM 3486 C CA . ALA A 1 442 ? 2.992 20.305 18.738 1.00 95.81 442 ALA A CA 1
ATOM 3487 C C . ALA A 1 442 ? 3.177 21.623 17.959 1.00 95.81 442 ALA A C 1
ATOM 3489 O O . ALA A 1 442 ? 4.111 22.370 18.261 1.00 95.81 442 ALA A O 1
ATOM 3490 N N . GLU A 1 443 ? 2.295 21.901 16.994 1.00 96.06 443 GLU A N 1
ATOM 3491 C CA . GLU A 1 443 ? 2.272 23.116 16.162 1.00 96.06 443 GLU A CA 1
ATOM 3492 C C . GLU A 1 443 ? 1.137 24.088 16.555 1.00 96.06 443 GLU A C 1
ATOM 3494 O O . GLU A 1 443 ? 0.894 25.082 15.870 1.00 96.06 443 GLU A O 1
ATOM 3499 N N . SER A 1 444 ? 0.431 23.810 17.655 1.00 94.50 444 SER A N 1
ATOM 3500 C CA . SER A 1 444 ? -0.672 24.614 18.184 1.00 94.50 444 SER A CA 1
ATOM 3501 C C . SER A 1 444 ? -0.249 25.380 19.441 1.00 94.50 444 SER A C 1
ATOM 3503 O O . SER A 1 444 ? 0.617 24.949 20.197 1.00 94.50 444 SER A O 1
ATOM 3505 N N . ALA A 1 445 ? -0.914 26.506 19.711 1.00 90.94 445 ALA A N 1
ATOM 3506 C CA . ALA A 1 445 ? -0.812 27.204 20.995 1.00 90.94 445 ALA A CA 1
ATOM 3507 C C . ALA A 1 445 ? -1.713 26.593 22.093 1.00 90.94 445 ALA A C 1
ATOM 3509 O O . ALA A 1 445 ? -1.663 27.027 23.246 1.00 90.94 445 ALA A O 1
ATOM 3510 N N . SER A 1 446 ? -2.569 25.625 21.748 1.00 87.69 446 SER A N 1
ATOM 3511 C CA . SER A 1 446 ? -3.510 24.998 22.677 1.00 87.69 446 SER A CA 1
ATOM 3512 C C . SER A 1 446 ? -2.779 24.148 23.720 1.00 87.69 446 SER A C 1
ATOM 3514 O O . SER A 1 446 ? -1.983 23.278 23.381 1.00 87.69 446 SER A O 1
ATOM 3516 N N . GLY A 1 447 ? -3.082 24.368 25.002 1.00 84.06 447 GLY A N 1
ATOM 3517 C CA . GLY A 1 447 ? -2.550 23.573 26.118 1.00 84.06 447 GLY A CA 1
ATOM 3518 C C . GLY A 1 447 ? -3.448 22.411 26.557 1.00 84.06 447 GLY A C 1
ATOM 3519 O O . GLY A 1 447 ? -3.182 21.800 27.589 1.00 84.06 447 GLY A O 1
ATOM 3520 N N . ILE A 1 448 ? -4.541 22.149 25.836 1.00 89.19 448 ILE A N 1
ATOM 3521 C CA . ILE A 1 448 ? -5.481 21.065 26.145 1.00 89.19 448 ILE A CA 1
ATOM 3522 C C . ILE A 1 448 ? -4.922 19.752 25.589 1.00 89.19 448 ILE A C 1
ATOM 3524 O O . ILE A 1 448 ? -4.412 19.715 24.470 1.00 89.19 448 ILE A O 1
ATOM 3528 N N . ASP A 1 449 ? -5.036 18.674 26.363 1.00 90.25 449 ASP A N 1
ATOM 3529 C CA . ASP A 1 449 ? -4.714 17.331 25.891 1.00 90.25 449 ASP A CA 1
ATOM 3530 C C . ASP A 1 449 ? -5.932 16.694 25.209 1.00 90.25 449 ASP A C 1
ATOM 3532 O O . ASP A 1 449 ? -6.962 16.453 25.843 1.00 90.25 449 ASP A O 1
ATOM 3536 N N . TYR A 1 450 ? -5.814 16.434 23.908 1.00 92.25 450 TYR A N 1
ATOM 3537 C CA . TYR A 1 450 ? -6.875 15.837 23.100 1.00 92.25 450 TYR A CA 1
ATOM 3538 C C . TYR A 1 450 ? -6.703 14.321 22.937 1.00 92.25 450 TYR A C 1
ATOM 3540 O O . TYR A 1 450 ? -7.605 13.665 22.409 1.00 92.25 450 TYR A O 1
ATOM 3548 N N . VAL A 1 451 ? -5.590 13.740 23.405 1.00 92.31 451 VAL A N 1
ATOM 3549 C CA . VAL A 1 451 ? -5.285 12.308 23.253 1.00 92.31 451 VAL A CA 1
ATOM 3550 C C . VAL A 1 451 ? -6.398 11.399 23.802 1.00 92.31 451 VAL A C 1
ATOM 3552 O O . VAL A 1 451 ? -6.806 10.501 23.064 1.00 92.31 451 VAL A O 1
ATOM 3555 N N . PRO A 1 452 ? -6.997 11.639 24.990 1.00 93.81 452 PRO A N 1
ATOM 3556 C CA . PRO A 1 452 ? -8.059 10.768 25.512 1.00 93.81 452 PRO A CA 1
ATOM 3557 C C . PRO A 1 452 ? -9.308 10.688 24.618 1.00 93.81 452 PRO A C 1
ATOM 3559 O O . PRO A 1 452 ? -9.948 9.636 24.507 1.00 93.81 452 PRO A O 1
ATOM 3562 N N . LEU A 1 453 ? -9.663 11.798 23.958 1.00 92.88 453 LEU A N 1
ATOM 3563 C CA . LEU A 1 453 ? -10.767 11.822 22.997 1.00 92.88 453 LEU A CA 1
ATOM 3564 C C . LEU A 1 453 ? -10.402 11.020 21.746 1.00 92.88 453 LEU A C 1
ATOM 3566 O O . LEU A 1 453 ? -11.205 10.235 21.247 1.00 92.88 453 LEU A O 1
ATOM 3570 N N . VAL A 1 454 ? -9.179 11.190 21.254 1.00 92.88 454 VAL A N 1
ATOM 3571 C CA . VAL A 1 454 ? -8.686 10.494 20.063 1.00 92.88 454 VAL A CA 1
ATOM 3572 C C . VAL A 1 454 ? -8.608 8.987 20.273 1.00 92.88 454 VAL A C 1
ATOM 3574 O O . VAL A 1 454 ? -8.978 8.233 19.379 1.00 92.88 454 VAL A O 1
ATOM 3577 N N . GLU A 1 455 ? -8.187 8.537 21.451 1.00 93.56 455 GLU A N 1
ATOM 3578 C CA . GLU A 1 455 ? -8.166 7.120 21.821 1.00 93.56 455 GLU A CA 1
ATOM 3579 C C . GLU A 1 455 ? -9.575 6.520 21.845 1.00 93.56 455 GLU A C 1
ATOM 3581 O O . GLU A 1 455 ? -9.810 5.452 21.276 1.00 93.56 455 GLU A O 1
ATOM 3586 N N . THR A 1 456 ? -10.539 7.254 22.408 1.00 94.94 456 THR A N 1
ATOM 3587 C CA . THR A 1 456 ? -11.954 6.853 22.410 1.00 94.94 456 THR A CA 1
ATOM 3588 C C . THR A 1 456 ? -12.501 6.746 20.985 1.00 94.94 456 THR A C 1
ATOM 3590 O O . THR A 1 456 ? -13.156 5.759 20.643 1.00 94.94 456 THR A O 1
ATOM 3593 N N . LEU A 1 457 ? -12.196 7.728 20.129 1.00 92.56 457 LEU A N 1
ATOM 3594 C CA . LEU A 1 457 ? -12.568 7.707 18.714 1.00 92.56 457 LEU A CA 1
ATOM 3595 C C . LEU A 1 457 ? -11.899 6.544 17.975 1.00 92.56 457 LEU A C 1
ATOM 3597 O O . LEU A 1 457 ? -12.573 5.842 17.230 1.00 92.56 457 LEU A O 1
ATOM 3601 N N . GLY A 1 458 ? -10.605 6.304 18.191 1.00 92.62 458 GLY A N 1
ATOM 3602 C CA . GLY A 1 458 ? -9.859 5.212 17.564 1.00 92.62 458 GLY A CA 1
ATOM 3603 C C . GLY A 1 458 ? -10.452 3.841 17.888 1.00 92.62 458 GLY A C 1
ATOM 3604 O O . GLY A 1 458 ? -10.678 3.041 16.980 1.00 92.62 458 GLY A O 1
ATOM 3605 N N . LEU A 1 459 ? -10.789 3.604 19.159 1.00 95.06 459 LEU A N 1
ATOM 3606 C CA . LEU A 1 459 ? -11.455 2.375 19.590 1.00 95.06 459 LEU A CA 1
ATOM 3607 C C . LEU A 1 459 ? -12.859 2.238 18.983 1.00 95.06 459 LEU A C 1
ATOM 3609 O O . LEU A 1 459 ? -13.221 1.167 18.495 1.00 95.06 459 LEU A O 1
ATOM 3613 N N . LEU A 1 460 ? -13.636 3.325 18.972 1.00 94.31 460 LEU A N 1
ATOM 3614 C CA . LEU A 1 460 ? -14.953 3.371 18.335 1.00 94.31 460 LEU A CA 1
ATOM 3615 C C . LEU A 1 460 ? -14.867 3.036 16.837 1.00 94.31 460 LEU A C 1
ATOM 3617 O O . LEU A 1 460 ? -15.670 2.248 16.342 1.00 94.31 460 LEU A O 1
ATOM 3621 N N . PHE A 1 461 ? -13.890 3.603 16.124 1.00 91.50 461 PHE A N 1
ATOM 3622 C CA . PHE A 1 461 ? -13.655 3.336 14.706 1.00 91.50 461 PHE A CA 1
ATOM 3623 C C . PHE A 1 461 ? -13.333 1.869 14.442 1.00 91.50 461 PHE A C 1
ATOM 3625 O O . PHE A 1 461 ? -13.914 1.298 13.522 1.00 91.50 461 PHE A O 1
ATOM 3632 N N . GLN A 1 462 ? -12.451 1.265 15.244 1.00 93.62 462 GLN A N 1
ATOM 3633 C CA . GLN A 1 462 ? -12.068 -0.135 15.069 1.00 93.62 462 GLN A CA 1
ATOM 3634 C C . GLN A 1 462 ? -13.256 -1.074 15.308 1.00 93.62 462 GLN A C 1
ATOM 3636 O O . GLN A 1 462 ? -13.603 -1.854 14.429 1.00 93.62 462 GLN A O 1
ATOM 3641 N N . ILE A 1 463 ? -13.942 -0.945 16.449 1.00 95.19 463 ILE A N 1
ATOM 3642 C CA . ILE A 1 463 ? -15.077 -1.822 16.783 1.00 95.19 463 ILE A CA 1
ATOM 3643 C C . ILE A 1 463 ? -16.207 -1.676 15.756 1.00 95.19 463 ILE A C 1
ATOM 3645 O O . ILE A 1 463 ? -16.884 -2.647 15.415 1.00 95.19 463 ILE A O 1
ATOM 3649 N N . ARG A 1 464 ? -16.419 -0.461 15.239 1.00 92.25 464 ARG A N 1
ATOM 3650 C CA . ARG A 1 464 ? -17.403 -0.215 14.187 1.00 92.25 464 ARG A CA 1
ATOM 3651 C C . ARG A 1 464 ? -16.988 -0.825 12.845 1.00 92.25 464 ARG A C 1
ATOM 3653 O O . ARG A 1 464 ? -17.871 -1.330 12.159 1.00 92.25 464 ARG A O 1
ATOM 3660 N N . ASP A 1 465 ? -15.710 -0.783 12.458 1.00 90.56 465 ASP A N 1
ATOM 3661 C CA . ASP A 1 465 ? -15.234 -1.436 11.224 1.00 90.56 465 ASP A CA 1
ATOM 3662 C C . ASP A 1 465 ? -15.422 -2.956 11.310 1.00 90.56 465 ASP A C 1
ATOM 3664 O O . ASP A 1 465 ? -16.025 -3.537 10.409 1.00 90.56 465 ASP A O 1
ATOM 3668 N N . ASP A 1 466 ? -15.042 -3.561 12.439 1.00 94.00 466 ASP A N 1
ATOM 3669 C CA . ASP A 1 466 ? -15.234 -4.986 12.740 1.00 94.00 466 ASP A CA 1
ATOM 3670 C C . ASP A 1 466 ? -16.719 -5.396 12.680 1.00 94.00 466 ASP A C 1
ATOM 3672 O O . ASP A 1 466 ? -17.083 -6.428 12.114 1.00 94.00 466 ASP A O 1
ATOM 3676 N N . TYR A 1 467 ? -17.614 -4.574 13.243 1.00 93.56 467 TYR A N 1
ATOM 3677 C CA . TYR A 1 467 ? -19.059 -4.802 13.156 1.00 93.56 467 TYR A CA 1
ATOM 3678 C C . TYR A 1 467 ? -19.558 -4.702 11.704 1.00 93.56 467 TYR A C 1
ATOM 3680 O O . TYR A 1 467 ? -20.306 -5.562 11.234 1.00 93.56 467 TYR A O 1
ATOM 3688 N N . GLN A 1 468 ? -19.136 -3.668 10.968 1.00 90.50 468 GLN A N 1
ATOM 3689 C CA . GLN A 1 468 ? -19.576 -3.438 9.590 1.00 90.50 468 GLN A CA 1
ATOM 3690 C C . GLN A 1 468 ? -19.056 -4.492 8.613 1.00 90.50 468 GLN A C 1
ATOM 3692 O O . GLN A 1 468 ? -19.779 -4.821 7.673 1.00 90.50 468 GLN A O 1
ATOM 3697 N N . ASN A 1 469 ? -17.873 -5.063 8.853 1.00 90.62 469 ASN A N 1
ATOM 3698 C CA . ASN A 1 469 ? -17.329 -6.166 8.059 1.00 90.62 469 ASN A CA 1
ATOM 3699 C C . ASN A 1 469 ? -18.292 -7.368 8.011 1.00 90.62 469 ASN A C 1
ATOM 3701 O O . ASN A 1 469 ? -18.444 -8.005 6.968 1.00 90.62 469 ASN A O 1
ATOM 3705 N N . LEU A 1 470 ? -19.000 -7.635 9.115 1.00 89.81 470 LEU A N 1
ATOM 3706 C CA . LEU A 1 470 ? -19.898 -8.786 9.236 1.00 89.81 470 LEU A CA 1
ATOM 3707 C C . LEU A 1 470 ? -21.373 -8.488 8.914 1.00 89.81 470 LEU A C 1
ATOM 3709 O O . LEU A 1 470 ? -22.103 -9.414 8.575 1.00 89.81 470 LEU A O 1
ATOM 3713 N N . GLN A 1 471 ? -21.824 -7.233 9.024 1.00 86.56 471 GLN A N 1
ATOM 3714 C CA . GLN A 1 471 ? -23.249 -6.860 8.904 1.00 86.56 471 GLN A CA 1
ATOM 3715 C C . GLN A 1 471 ? -23.607 -6.019 7.664 1.00 86.56 471 GLN A C 1
ATOM 3717 O O . GLN A 1 471 ? -24.790 -5.870 7.351 1.00 86.56 471 GLN A O 1
ATOM 3722 N N . SER A 1 472 ? -22.637 -5.420 6.961 1.00 80.56 472 SER A N 1
ATOM 3723 C CA . SER A 1 472 ? -22.924 -4.456 5.886 1.00 80.56 472 SER A CA 1
ATOM 3724 C C . SER A 1 472 ? -22.776 -5.039 4.474 1.00 80.56 472 SER A C 1
ATOM 3726 O O . SER A 1 472 ? -21.695 -5.457 4.050 1.00 80.56 472 SER A O 1
ATOM 3728 N N . ASP A 1 473 ? -23.851 -4.940 3.685 1.00 76.12 473 ASP A N 1
ATOM 3729 C CA . ASP A 1 473 ? -23.863 -5.294 2.255 1.00 76.12 473 ASP A CA 1
ATOM 3730 C C . ASP A 1 473 ? -22.916 -4.402 1.429 1.00 76.12 473 ASP A C 1
ATOM 3732 O O . ASP A 1 473 ? -22.210 -4.865 0.530 1.00 76.12 473 ASP A O 1
ATOM 3736 N N . THR A 1 474 ? -22.835 -3.108 1.764 1.00 68.62 474 THR A N 1
ATOM 3737 C CA . THR A 1 474 ? -21.901 -2.170 1.120 1.00 68.62 474 THR A CA 1
ATOM 3738 C C . THR A 1 474 ? -20.444 -2.553 1.389 1.00 68.62 474 THR A C 1
ATOM 3740 O O . THR A 1 474 ? -19.615 -2.478 0.484 1.00 68.62 474 THR A O 1
ATOM 3743 N N . TYR A 1 475 ? -20.111 -2.973 2.615 1.00 75.06 475 TYR A N 1
ATOM 3744 C CA . TYR A 1 475 ? -18.770 -3.489 2.925 1.00 75.06 475 TYR A CA 1
ATOM 3745 C C . TYR A 1 475 ? -18.486 -4.778 2.160 1.00 75.06 475 TYR A C 1
ATOM 3747 O O . TYR A 1 475 ? -17.418 -4.900 1.564 1.00 75.06 475 TYR A O 1
ATOM 3755 N N . SER A 1 476 ? -19.473 -5.674 2.093 1.00 74.44 476 SER A N 1
ATOM 3756 C CA . SER A 1 476 ? -19.372 -6.921 1.331 1.00 74.44 476 SER A CA 1
ATOM 3757 C C . SER A 1 476 ? -19.068 -6.683 -0.150 1.00 74.44 476 SER A C 1
ATOM 3759 O O . SER A 1 476 ? -18.349 -7.466 -0.759 1.00 74.44 476 SER A O 1
ATOM 3761 N N . THR A 1 477 ? -19.567 -5.582 -0.717 1.00 70.25 477 THR A N 1
ATOM 3762 C CA . THR A 1 477 ? -19.293 -5.185 -2.109 1.00 70.25 477 THR A CA 1
ATOM 3763 C C . THR A 1 477 ? -17.883 -4.604 -2.290 1.00 70.25 477 THR A C 1
ATOM 3765 O O . THR A 1 477 ? -17.251 -4.824 -3.316 1.00 70.25 477 THR A O 1
ATOM 3768 N N . ASN A 1 478 ? -17.379 -3.852 -1.306 1.00 72.19 478 ASN A N 1
ATOM 3769 C CA . ASN A 1 478 ? -16.120 -3.103 -1.430 1.00 72.19 478 ASN A CA 1
ATOM 3770 C C . ASN A 1 478 ? -14.865 -3.877 -1.010 1.00 72.19 478 ASN A C 1
ATOM 3772 O O . ASN A 1 478 ? -13.770 -3.546 -1.467 1.00 72.19 478 ASN A O 1
ATOM 3776 N N . LYS A 1 479 ? -15.018 -4.805 -0.068 1.00 73.69 479 LYS A N 1
ATOM 3777 C CA . LYS A 1 479 ? -13.944 -5.604 0.530 1.00 73.69 479 LYS A CA 1
ATOM 3778 C C . LYS A 1 479 ? -14.145 -7.074 0.157 1.00 73.69 479 LYS A C 1
ATOM 3780 O O . LYS A 1 479 ? -13.304 -7.685 -0.473 1.00 73.69 479 LYS A O 1
ATOM 3785 N N . GLY A 1 480 ? -15.345 -7.586 0.395 1.00 76.94 480 GLY A N 1
ATOM 3786 C CA . GLY A 1 480 ? -15.718 -8.974 0.148 1.00 76.94 480 GLY A CA 1
ATOM 3787 C C . GLY A 1 480 ? -16.649 -9.440 1.261 1.00 76.94 480 GLY A C 1
ATOM 3788 O O . GLY A 1 480 ? -16.691 -8.839 2.336 1.00 76.94 480 GLY A O 1
ATOM 3789 N N . PHE A 1 481 ? -17.442 -10.484 1.020 1.00 83.38 481 PHE A N 1
ATOM 3790 C CA . PHE A 1 481 ? -18.415 -10.949 2.011 1.00 83.38 481 PHE A CA 1
ATOM 3791 C C . PHE A 1 481 ? -17.711 -11.493 3.266 1.00 83.38 481 PHE A C 1
ATOM 3793 O O . PHE A 1 481 ? -17.076 -12.547 3.193 1.00 83.38 481 PHE A O 1
ATOM 3800 N N . CYS A 1 482 ? -17.838 -10.784 4.394 1.00 84.50 482 CYS A N 1
ATOM 3801 C CA . CYS A 1 482 ? -17.267 -11.126 5.704 1.00 84.50 482 CYS A CA 1
ATOM 3802 C C . CYS A 1 482 ? -15.782 -11.519 5.643 1.00 84.50 482 CYS A C 1
ATOM 3804 O O . CYS A 1 482 ? -15.402 -12.613 6.074 1.00 84.50 482 CYS A O 1
ATOM 3806 N N . GLU A 1 483 ? -14.952 -10.649 5.062 1.00 87.00 483 GLU A N 1
ATOM 3807 C CA . GLU A 1 483 ? -13.518 -10.908 4.891 1.00 87.00 483 GLU A CA 1
ATOM 3808 C C . GLU A 1 483 ? -12.798 -11.226 6.201 1.00 87.00 483 GLU A C 1
ATOM 3810 O O . GLU A 1 483 ? -11.970 -12.128 6.181 1.00 87.00 483 GLU A O 1
ATOM 3815 N N . ASP A 1 484 ? -13.172 -10.631 7.341 1.00 91.19 484 ASP A N 1
ATOM 3816 C CA . ASP A 1 484 ? -12.499 -10.908 8.623 1.00 91.19 484 ASP A CA 1
ATOM 3817 C C . ASP A 1 484 ? -12.517 -12.413 8.965 1.00 91.19 484 ASP A C 1
ATOM 3819 O O . ASP A 1 484 ? -11.564 -12.955 9.529 1.00 91.19 484 ASP A O 1
ATOM 3823 N N . ILE A 1 485 ? -13.588 -13.123 8.581 1.00 92.69 485 ILE A N 1
ATOM 3824 C CA . ILE A 1 485 ? -13.709 -14.578 8.762 1.00 92.69 485 ILE A CA 1
ATOM 3825 C C . ILE A 1 485 ? -12.781 -15.325 7.797 1.00 92.69 485 ILE A C 1
ATOM 3827 O O . ILE A 1 485 ? -12.158 -16.315 8.181 1.00 92.69 485 ILE A O 1
ATOM 3831 N N . GLY A 1 486 ? -12.686 -14.853 6.552 1.00 88.50 486 GLY A N 1
ATOM 3832 C CA . GLY A 1 486 ? -11.778 -15.388 5.538 1.00 88.50 486 GLY A CA 1
ATOM 3833 C C . GLY A 1 486 ? -10.306 -15.191 5.890 1.00 88.50 486 GLY A C 1
ATOM 3834 O O . GLY A 1 486 ? -9.500 -16.086 5.683 1.00 88.50 486 GLY A O 1
ATOM 3835 N N . GLU A 1 487 ? -9.969 -14.062 6.499 1.00 91.06 487 GLU A N 1
ATOM 3836 C CA . GLU A 1 487 ? -8.623 -13.736 6.975 1.00 91.06 487 GLU A CA 1
ATOM 3837 C C . GLU A 1 487 ? -8.281 -14.505 8.268 1.00 91.06 487 GLU A C 1
ATOM 3839 O O . GLU A 1 487 ? -7.113 -14.675 8.625 1.00 91.06 487 GLU A O 1
ATOM 3844 N N . GLY A 1 488 ? -9.299 -15.024 8.966 1.00 92.44 488 GLY A N 1
ATOM 3845 C CA . GLY A 1 488 ? -9.162 -15.704 10.254 1.00 92.44 488 GLY A CA 1
ATOM 3846 C C . GLY A 1 488 ? -8.929 -14.737 11.418 1.00 92.44 488 GLY A C 1
ATOM 3847 O O . GLY A 1 488 ? -8.362 -15.134 12.438 1.00 92.44 488 GLY A O 1
ATOM 3848 N N . LYS A 1 489 ? -9.324 -13.468 11.263 1.00 94.00 489 LYS A N 1
ATOM 3849 C CA . LYS A 1 489 ? -9.126 -12.413 12.257 1.00 94.00 489 LYS A CA 1
ATOM 3850 C C . LYS A 1 489 ? -10.014 -12.604 13.480 1.00 94.00 489 LYS A C 1
ATOM 3852 O O . LYS A 1 489 ? -11.160 -13.046 13.410 1.00 94.00 489 LYS A O 1
ATOM 3857 N N . PHE A 1 490 ? -9.482 -12.185 14.622 1.00 96.19 490 PHE A N 1
ATOM 3858 C CA . PHE A 1 490 ? -10.223 -12.074 15.874 1.00 96.19 490 PHE A CA 1
ATOM 3859 C C . PHE A 1 490 ? -10.824 -10.672 15.990 1.00 96.19 490 PHE A C 1
ATOM 3861 O O . PHE A 1 490 ? -10.355 -9.857 16.779 1.00 96.19 490 PHE A O 1
ATOM 3868 N N . SER A 1 491 ? -11.850 -10.383 15.188 1.00 95.50 491 SER A N 1
ATOM 3869 C CA . SER A 1 491 ? -12.585 -9.117 15.287 1.00 95.50 491 SER A CA 1
ATOM 3870 C C . SER A 1 491 ? -13.450 -9.068 16.556 1.00 95.50 491 SER A C 1
ATOM 3872 O O . SER A 1 491 ? -13.772 -10.102 17.150 1.00 95.50 491 SER A O 1
ATOM 3874 N N . TYR A 1 492 ? -13.843 -7.876 17.004 1.00 97.25 492 TYR A N 1
ATOM 3875 C CA . TYR A 1 492 ? -14.584 -7.686 18.259 1.00 97.25 492 TYR A CA 1
ATOM 3876 C C . TYR A 1 492 ? -15.828 -8.596 18.431 1.00 97.25 492 TYR A C 1
ATOM 3878 O O . TYR A 1 492 ? -15.926 -9.275 19.463 1.00 97.25 492 TYR A O 1
ATOM 3886 N N . PRO A 1 493 ? -16.760 -8.706 17.454 1.00 96.75 493 PRO A N 1
ATOM 3887 C CA . PRO A 1 493 ? -17.905 -9.622 17.562 1.00 96.75 493 PRO A CA 1
ATOM 3888 C C . PRO A 1 493 ? -17.499 -11.104 17.615 1.00 96.75 493 PRO A C 1
ATOM 3890 O O . PRO A 1 493 ? -18.157 -11.904 18.293 1.00 96.75 493 PRO A O 1
ATOM 3893 N N . ILE A 1 494 ? -16.410 -11.473 16.933 1.00 96.81 494 ILE A N 1
ATOM 3894 C CA . ILE A 1 494 ? -15.861 -12.834 16.912 1.00 96.81 494 ILE A CA 1
ATOM 3895 C C . ILE A 1 494 ? -15.278 -13.188 18.283 1.00 96.81 494 ILE A C 1
ATOM 3897 O O . ILE A 1 494 ? -15.608 -14.242 18.830 1.00 96.81 494 ILE A O 1
ATOM 3901 N N . ILE A 1 495 ? -14.480 -12.293 18.875 1.00 97.69 495 ILE A N 1
ATOM 3902 C CA . ILE A 1 495 ? -13.911 -12.468 20.219 1.00 97.69 495 ILE A CA 1
ATOM 3903 C C . ILE A 1 495 ? -15.027 -12.680 21.238 1.00 97.69 495 ILE A C 1
ATOM 3905 O O . ILE A 1 495 ? -15.001 -13.661 21.984 1.00 97.69 495 ILE A O 1
ATOM 3909 N N . HIS A 1 496 ? -16.038 -11.806 21.246 1.00 97.88 496 HIS A N 1
ATOM 3910 C CA . HIS A 1 496 ? -17.174 -11.960 22.152 1.00 97.88 496 HIS A CA 1
ATOM 3911 C C . HIS A 1 496 ? -17.884 -13.307 21.938 1.00 97.88 496 HIS A C 1
ATOM 3913 O O . HIS A 1 496 ? -18.159 -14.016 22.906 1.00 97.88 496 HIS A O 1
ATOM 3919 N N . SER A 1 497 ? -18.120 -13.707 20.682 1.00 97.12 497 SER A N 1
ATOM 3920 C CA . SER A 1 497 ? -18.792 -14.974 20.363 1.00 97.12 497 SER A CA 1
ATOM 3921 C C . SER A 1 497 ? -18.037 -16.181 20.928 1.00 97.12 497 SER A C 1
ATOM 3923 O O . SER A 1 497 ? -18.620 -16.981 21.664 1.00 97.12 497 SER A O 1
ATOM 3925 N N . ILE A 1 498 ? -16.726 -16.273 20.677 1.00 96.69 498 ILE A N 1
ATOM 3926 C CA . ILE A 1 498 ? -15.867 -17.362 21.172 1.00 96.69 498 ILE A CA 1
ATOM 3927 C C . ILE A 1 498 ? -15.869 -17.398 22.703 1.00 96.69 498 ILE A C 1
ATOM 3929 O O . ILE A 1 498 ? -16.046 -18.455 23.312 1.00 96.69 498 ILE A O 1
ATOM 3933 N N . ARG A 1 499 ? -15.715 -16.238 23.348 1.00 95.69 499 ARG A N 1
ATOM 3934 C CA . ARG A 1 499 ? -15.629 -16.146 24.812 1.00 95.69 499 ARG A CA 1
ATOM 3935 C C . ARG A 1 499 ? -16.965 -16.382 25.513 1.00 95.69 499 ARG A C 1
ATOM 3937 O O . ARG A 1 499 ? -16.968 -16.856 26.645 1.00 95.69 499 ARG A O 1
ATOM 3944 N N . SER A 1 500 ? -18.088 -16.106 24.850 1.00 95.12 500 SER A N 1
ATOM 3945 C CA . SER A 1 500 ? -19.428 -16.394 25.375 1.00 95.12 500 SER A CA 1
ATOM 3946 C C . SER A 1 500 ? -19.725 -17.898 25.455 1.00 95.12 500 SER A C 1
ATOM 3948 O O . SER A 1 500 ? -20.551 -18.325 26.264 1.00 95.12 500 SER A O 1
ATOM 3950 N N . ARG A 1 501 ? -19.033 -18.719 24.646 1.00 93.31 501 ARG A N 1
ATOM 3951 C CA . ARG A 1 501 ? -19.164 -20.185 24.614 1.00 93.31 501 ARG A CA 1
ATOM 3952 C C . ARG A 1 501 ? -17.788 -20.878 24.545 1.00 93.31 501 ARG A C 1
ATOM 3954 O O . ARG A 1 501 ? -17.480 -21.505 23.536 1.00 93.31 501 ARG A O 1
ATOM 3961 N N . PRO A 1 502 ? -16.976 -20.869 25.623 1.00 88.69 502 PRO A N 1
ATOM 3962 C CA . PRO A 1 502 ? -15.588 -21.360 25.588 1.00 88.69 502 PRO A CA 1
ATOM 3963 C C . PRO A 1 502 ? -15.418 -22.841 25.211 1.00 88.69 502 PRO A C 1
ATOM 3965 O O . PRO A 1 502 ? -14.354 -23.243 24.751 1.00 88.69 502 PRO A O 1
ATOM 3968 N N . GLY A 1 503 ? -16.446 -23.670 25.429 1.00 90.62 503 GLY A N 1
ATOM 3969 C CA . GLY A 1 503 ? -16.434 -25.089 25.055 1.00 90.62 503 GLY A CA 1
ATOM 3970 C C . GLY A 1 503 ? -16.773 -25.360 23.586 1.00 90.62 503 GLY A C 1
ATOM 3971 O O . GLY A 1 503 ? -16.674 -26.501 23.142 1.00 90.62 503 GLY A O 1
ATOM 3972 N N . ASP A 1 504 ? -17.193 -24.340 22.836 1.00 93.62 504 ASP A N 1
ATOM 3973 C CA . ASP A 1 504 ? -17.623 -24.467 21.449 1.00 93.62 504 ASP A CA 1
ATOM 3974 C C . ASP A 1 504 ? -16.524 -24.006 20.484 1.00 93.62 504 ASP A C 1
ATOM 3976 O O . ASP A 1 504 ? -16.298 -22.817 20.263 1.00 93.62 504 ASP A O 1
ATOM 3980 N N . LEU A 1 505 ? -15.834 -24.975 19.882 1.00 93.88 505 LEU A N 1
ATOM 3981 C CA . LEU A 1 505 ? -14.701 -24.723 18.989 1.00 93.88 505 LEU A CA 1
ATOM 3982 C C . LEU A 1 505 ? -15.112 -24.472 17.531 1.00 93.88 505 LEU A C 1
ATOM 3984 O O . LEU A 1 505 ? -14.236 -24.372 16.668 1.00 93.88 505 LEU A O 1
ATOM 3988 N N . ARG A 1 506 ? -16.415 -24.394 17.220 1.00 93.75 506 ARG A N 1
ATOM 3989 C CA . ARG A 1 506 ? -16.898 -24.247 15.836 1.00 93.75 506 ARG A CA 1
ATOM 3990 C C . ARG A 1 506 ? -16.326 -23.004 15.165 1.00 93.75 506 ARG A C 1
ATOM 3992 O O . ARG A 1 506 ? -15.735 -23.118 14.096 1.00 93.75 506 ARG A O 1
ATOM 3999 N N . LEU A 1 507 ? -16.437 -21.846 15.816 1.00 94.25 507 LEU A N 1
ATOM 4000 C CA . LEU A 1 507 ? -15.967 -20.582 15.247 1.00 94.25 507 LEU A CA 1
ATOM 4001 C C . LEU A 1 507 ? -14.437 -20.559 15.096 1.00 94.25 507 LEU A C 1
ATOM 4003 O O . LEU A 1 507 ? -13.943 -20.217 14.029 1.00 94.25 507 LEU A O 1
ATOM 4007 N N . LEU A 1 508 ? -13.689 -21.048 16.092 1.00 94.75 508 LEU A N 1
ATOM 4008 C CA . LEU A 1 508 ? -12.229 -21.215 15.992 1.00 94.75 508 LEU A CA 1
ATOM 4009 C C . LEU A 1 508 ? -11.823 -22.123 14.820 1.00 94.75 508 LEU A C 1
ATOM 4011 O O . LEU A 1 508 ? -10.866 -21.834 14.103 1.00 94.75 508 LEU A O 1
ATOM 4015 N N . SER A 1 509 ? -12.564 -23.211 14.603 1.00 94.00 509 SER A N 1
ATOM 4016 C CA . SER A 1 509 ? -12.309 -24.146 13.502 1.00 94.00 509 SER A CA 1
ATOM 4017 C C . SER A 1 509 ? -12.590 -23.522 12.136 1.00 94.00 509 SER A C 1
ATOM 4019 O O . SER A 1 509 ? -11.918 -23.876 11.170 1.00 94.00 509 SER A O 1
ATOM 4021 N N . ILE A 1 510 ? -13.558 -22.605 12.047 1.00 94.44 510 ILE A N 1
ATOM 4022 C CA . ILE A 1 510 ? -13.860 -21.856 10.822 1.00 94.44 510 ILE A CA 1
ATOM 4023 C C . ILE A 1 510 ? -12.756 -20.834 10.536 1.00 94.44 510 ILE A C 1
ATOM 4025 O O . ILE A 1 510 ? -12.222 -20.826 9.430 1.00 94.44 510 ILE A O 1
ATOM 4029 N N . LEU A 1 511 ? -12.344 -20.043 11.533 1.00 94.31 511 LEU A N 1
ATOM 4030 C CA . LEU A 1 511 ? -11.264 -19.057 11.375 1.00 94.31 511 LEU A CA 1
ATOM 4031 C C . LEU A 1 511 ? -9.944 -19.716 10.964 1.00 94.31 511 LEU A C 1
ATOM 4033 O O . LEU A 1 511 ? -9.236 -19.211 10.097 1.00 94.31 511 LEU A O 1
ATOM 4037 N N . LYS A 1 512 ? -9.643 -20.896 11.522 1.00 93.75 512 LYS A N 1
ATOM 4038 C CA . LYS A 1 512 ? -8.472 -21.694 11.137 1.00 93.75 512 LYS A CA 1
ATOM 4039 C C . LYS A 1 512 ? -8.463 -22.080 9.657 1.00 93.75 512 LYS A C 1
ATOM 4041 O O . LYS A 1 512 ? -7.387 -22.212 9.082 1.00 93.75 512 LYS A O 1
ATOM 4046 N N . GLN A 1 513 ? -9.632 -22.317 9.063 1.00 92.62 513 GLN A N 1
ATOM 4047 C CA . GLN A 1 513 ? -9.732 -22.739 7.665 1.00 92.62 513 GLN A CA 1
ATOM 4048 C C . GLN A 1 513 ? -9.472 -21.598 6.686 1.00 92.62 513 GLN A C 1
ATOM 4050 O O . GLN A 1 513 ? -9.120 -21.894 5.548 1.00 92.62 513 GLN A O 1
ATOM 4055 N N . ARG A 1 5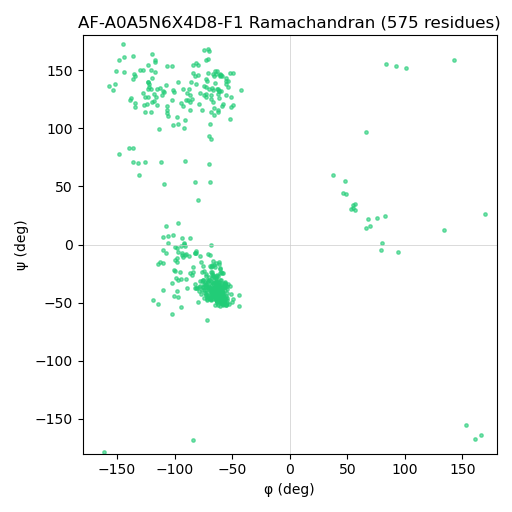14 ? -9.653 -20.335 7.106 1.00 90.75 514 ARG A N 1
ATOM 4056 C CA . ARG A 1 514 ? -9.527 -19.156 6.231 1.00 90.75 514 ARG A CA 1
ATOM 4057 C C . ARG A 1 514 ? -10.307 -19.326 4.924 1.00 90.75 514 ARG A C 1
ATOM 4059 O O . ARG A 1 514 ? -9.811 -19.091 3.828 1.00 90.75 514 ARG A O 1
ATOM 4066 N N . SER A 1 515 ? -11.526 -19.854 5.050 1.00 87.38 515 SER A N 1
ATOM 4067 C CA . SER A 1 515 ? -12.303 -20.301 3.896 1.00 87.38 515 SER A CA 1
ATOM 4068 C C . SER A 1 515 ? -12.838 -19.117 3.088 1.00 87.38 515 SER A C 1
ATOM 4070 O O . SER A 1 515 ? -13.400 -18.160 3.632 1.00 87.38 515 SER A O 1
ATOM 4072 N N . GLU A 1 516 ? -12.714 -19.213 1.766 1.00 86.12 516 GLU A N 1
ATOM 4073 C CA . GLU A 1 516 ? -13.374 -18.324 0.803 1.00 86.12 516 GLU A CA 1
ATOM 4074 C C . GLU A 1 516 ? -14.828 -18.728 0.519 1.00 86.12 516 GLU A C 1
ATOM 4076 O O . GLU A 1 516 ? -15.572 -17.982 -0.114 1.00 86.12 516 GLU A O 1
ATOM 4081 N N . ASP A 1 517 ? -15.267 -19.884 1.027 1.00 90.06 517 ASP A N 1
ATOM 4082 C CA . ASP A 1 517 ? -16.630 -20.369 0.835 1.00 90.06 517 ASP A CA 1
ATOM 4083 C C . ASP A 1 517 ? -17.651 -19.489 1.577 1.00 90.06 517 ASP A C 1
ATOM 4085 O O . ASP A 1 517 ? -17.730 -19.455 2.811 1.00 90.06 517 ASP A O 1
ATOM 4089 N N . ILE A 1 518 ? -18.492 -18.812 0.793 1.00 89.06 518 ILE A N 1
ATOM 4090 C CA . ILE A 1 518 ? -19.567 -17.937 1.270 1.00 89.06 518 ILE A CA 1
ATOM 4091 C C . ILE A 1 518 ? -20.524 -18.681 2.212 1.00 89.06 518 ILE A C 1
ATOM 4093 O O . ILE A 1 518 ? -21.032 -18.082 3.157 1.00 89.06 518 ILE A O 1
ATOM 4097 N N . THR A 1 519 ? -20.781 -19.973 1.990 1.00 92.12 519 THR A N 1
ATOM 4098 C CA . THR A 1 519 ? -21.677 -20.767 2.848 1.00 92.12 519 THR A CA 1
ATOM 4099 C C . THR A 1 519 ? -21.099 -20.946 4.251 1.00 92.12 519 THR A C 1
ATOM 4101 O O . THR A 1 519 ? -21.818 -20.776 5.237 1.00 92.12 519 THR A O 1
ATOM 4104 N N . VAL A 1 520 ? -19.786 -21.179 4.354 1.00 92.44 520 VAL A N 1
ATOM 4105 C CA . VAL A 1 520 ? -19.067 -21.272 5.632 1.00 92.44 520 VAL A CA 1
ATOM 4106 C C . VAL A 1 520 ? -19.085 -19.924 6.352 1.00 92.44 520 VAL A C 1
ATOM 4108 O O . VAL A 1 520 ? -19.361 -19.872 7.553 1.00 92.44 520 VAL A O 1
ATOM 4111 N N . ARG A 1 521 ? -18.857 -18.823 5.623 1.00 92.19 521 ARG A N 1
ATOM 4112 C CA . ARG A 1 521 ? -18.903 -17.464 6.189 1.00 92.19 521 ARG A CA 1
ATOM 4113 C C . ARG A 1 521 ? -20.302 -17.104 6.699 1.00 92.19 521 ARG A C 1
ATOM 4115 O O . ARG A 1 521 ? -20.422 -16.613 7.817 1.00 92.19 521 ARG A O 1
ATOM 4122 N N . LYS A 1 522 ? -21.361 -17.421 5.944 1.00 92.44 522 LYS A N 1
ATOM 4123 C CA . LYS A 1 522 ? -22.760 -17.216 6.371 1.00 92.44 522 LYS A CA 1
ATOM 4124 C C . LYS A 1 522 ? -23.081 -17.974 7.654 1.00 92.44 522 LYS A C 1
ATOM 4126 O O . LYS A 1 522 ? -23.598 -17.383 8.594 1.00 92.44 522 LYS A O 1
ATOM 4131 N N . TYR A 1 523 ? -22.700 -19.248 7.724 1.00 94.62 523 TYR A N 1
ATOM 4132 C CA . TYR A 1 523 ? -22.897 -20.053 8.928 1.00 94.62 523 TYR A CA 1
ATOM 4133 C C . TYR A 1 523 ? -22.169 -19.466 10.151 1.00 94.62 523 TYR A C 1
ATOM 4135 O O . TYR A 1 523 ? -22.714 -19.448 11.254 1.00 94.62 523 TYR A O 1
ATOM 4143 N N . ALA A 1 524 ? -20.947 -18.953 9.975 1.00 95.31 524 ALA A N 1
ATOM 4144 C CA . ALA A 1 524 ? -20.225 -18.280 11.052 1.00 95.31 524 ALA A CA 1
ATOM 4145 C C . ALA A 1 524 ? -20.927 -16.992 11.516 1.00 95.31 524 ALA A C 1
ATOM 4147 O O . ALA A 1 524 ? -21.025 -16.772 12.722 1.00 95.31 524 ALA A O 1
ATOM 4148 N N . VAL A 1 525 ? -21.460 -16.182 10.597 1.00 94.94 525 VAL A N 1
ATOM 4149 C CA . VAL A 1 525 ? -22.244 -14.978 10.932 1.00 94.94 525 VAL A CA 1
ATOM 4150 C C . VAL A 1 525 ? -23.510 -15.335 11.717 1.00 94.94 525 VAL A C 1
ATOM 4152 O O . VAL A 1 525 ? -23.734 -14.763 12.782 1.00 94.94 525 VAL A O 1
ATOM 4155 N N . GLU A 1 526 ? -24.285 -16.324 11.262 1.00 94.75 526 GLU A N 1
ATOM 4156 C CA . GLU A 1 526 ? -25.474 -16.820 11.977 1.00 94.75 526 GLU A CA 1
ATOM 4157 C C . GLU A 1 526 ? -25.115 -17.335 13.382 1.00 94.75 526 GLU A C 1
ATOM 4159 O O . GLU A 1 526 ? -25.827 -17.105 14.364 1.00 94.75 526 GLU A O 1
ATOM 4164 N N . TYR A 1 527 ? -23.970 -18.009 13.514 1.00 95.62 527 TYR A N 1
ATOM 4165 C CA . TYR A 1 527 ? -23.477 -18.460 14.810 1.00 95.62 527 TYR A CA 1
ATOM 4166 C C . TYR A 1 527 ? -23.117 -17.286 15.739 1.00 95.62 527 TYR A C 1
ATOM 4168 O O . TYR A 1 527 ? -23.513 -17.309 16.909 1.00 95.62 527 TYR A O 1
ATOM 4176 N N . ILE A 1 528 ? -22.423 -16.260 15.230 1.00 96.31 528 ILE A N 1
ATOM 4177 C CA . ILE A 1 528 ? -22.065 -15.029 15.963 1.00 96.31 528 ILE A CA 1
ATOM 4178 C C . ILE A 1 528 ? -23.326 -14.273 16.416 1.00 96.31 528 ILE A C 1
ATOM 4180 O O . ILE A 1 528 ? -23.391 -13.782 17.550 1.00 96.31 528 ILE A O 1
ATOM 4184 N N . GLU A 1 529 ? -24.359 -14.234 15.575 1.00 95.25 529 GLU A N 1
ATOM 4185 C CA . GLU A 1 529 ? -25.670 -13.684 15.925 1.00 95.25 529 GLU A CA 1
ATOM 4186 C C . GLU A 1 529 ? -26.319 -14.478 17.066 1.00 95.25 529 GLU A C 1
ATOM 4188 O O . GLU A 1 529 ? -26.743 -13.899 18.066 1.00 95.25 529 GLU A O 1
ATOM 4193 N N . SER A 1 530 ? -26.286 -15.816 17.000 1.00 95.62 530 SER A N 1
ATOM 4194 C CA . SER A 1 530 ? -26.848 -16.700 18.037 1.00 95.62 530 SER A CA 1
ATOM 4195 C C . SER A 1 530 ? -26.198 -16.551 19.422 1.00 95.62 530 SER A C 1
ATOM 4197 O O . SER A 1 530 ? -26.742 -17.043 20.417 1.00 95.62 530 SER A O 1
ATOM 4199 N N . THR A 1 531 ? -25.013 -15.937 19.499 1.00 96.38 531 THR A N 1
ATOM 4200 C CA . THR A 1 531 ? -24.313 -15.624 20.754 1.00 96.38 531 THR A CA 1
ATOM 4201 C C . THR A 1 531 ? -24.637 -14.231 21.303 1.00 96.38 531 THR A C 1
ATOM 4203 O O . THR A 1 531 ? -24.107 -13.855 22.345 1.00 96.38 531 THR A O 1
ATOM 4206 N N . GLY A 1 532 ? -25.499 -13.459 20.631 1.00 96.25 532 GLY A N 1
ATOM 4207 C CA . GLY A 1 532 ? -25.825 -12.080 21.010 1.00 96.25 532 GLY A CA 1
ATOM 4208 C C . GLY A 1 532 ? -24.651 -11.113 20.833 1.00 96.25 532 GLY A C 1
ATOM 4209 O O . GLY A 1 532 ? -24.600 -10.074 21.493 1.00 96.25 532 GLY A O 1
ATOM 4210 N N . SER A 1 533 ? -23.674 -11.465 19.985 1.00 96.62 533 SER A N 1
ATOM 4211 C CA . SER A 1 533 ? -22.455 -10.670 19.810 1.00 96.62 533 SER A CA 1
ATOM 4212 C C . SER A 1 533 ? -22.716 -9.347 19.109 1.00 96.62 533 SER A C 1
ATOM 4214 O O . SER A 1 533 ? -22.114 -8.351 19.493 1.00 96.62 533 SER A O 1
ATOM 4216 N N . PHE A 1 534 ? -23.626 -9.303 18.133 1.00 95.25 534 PHE A N 1
ATOM 4217 C CA . PHE A 1 534 ? -23.969 -8.051 17.456 1.00 95.25 534 PHE A CA 1
ATOM 4218 C C . PHE A 1 534 ? -24.588 -7.041 18.429 1.00 95.25 534 PHE A C 1
ATOM 4220 O O . PHE A 1 534 ? -24.071 -5.931 18.546 1.00 95.25 534 PHE A O 1
ATOM 4227 N N . ASP A 1 535 ? -25.562 -7.460 19.243 1.00 95.38 535 ASP A N 1
ATOM 4228 C CA . ASP A 1 535 ? -26.137 -6.616 20.299 1.00 95.38 535 ASP A CA 1
ATOM 4229 C C . ASP A 1 535 ? -25.082 -6.144 21.315 1.00 95.38 535 ASP A C 1
ATOM 4231 O O . ASP A 1 535 ? -25.151 -5.029 21.839 1.00 95.38 535 ASP A O 1
ATOM 4235 N N . TYR A 1 536 ? -24.109 -7.002 21.645 1.00 95.88 536 TYR A N 1
ATOM 4236 C CA . TYR A 1 536 ? -23.003 -6.640 22.532 1.00 95.88 536 TYR A CA 1
ATOM 4237 C C . TYR A 1 536 ? -22.133 -5.533 21.923 1.00 95.88 536 TYR A C 1
ATOM 4239 O O . TYR A 1 536 ? -21.862 -4.529 22.588 1.00 95.88 536 TYR A O 1
ATOM 4247 N N . CYS A 1 537 ? -21.756 -5.675 20.650 1.00 95.38 537 CYS A N 1
ATOM 4248 C CA . CYS A 1 537 ? -20.997 -4.667 19.917 1.00 95.38 537 CYS A CA 1
ATOM 4249 C C . CYS A 1 537 ? -21.760 -3.343 19.807 1.00 95.38 537 CYS A C 1
ATOM 4251 O O . CYS A 1 537 ? -21.184 -2.291 20.074 1.00 95.38 537 CYS A O 1
ATOM 4253 N N . GLU A 1 538 ? -23.057 -3.376 19.498 1.00 94.50 538 GLU A N 1
ATOM 4254 C CA . GLU A 1 538 ? -23.895 -2.175 19.415 1.00 94.50 538 GLU A CA 1
ATOM 4255 C C . GLU A 1 538 ? -23.951 -1.415 20.743 1.00 94.50 538 GLU A C 1
ATOM 4257 O O . GLU A 1 538 ? -23.783 -0.193 20.769 1.00 94.50 538 GLU A O 1
ATOM 4262 N N . ARG A 1 539 ? -24.114 -2.124 21.871 1.00 95.88 539 ARG A N 1
ATOM 4263 C CA . ARG A 1 539 ? -24.068 -1.503 23.206 1.00 95.88 539 ARG A CA 1
ATOM 4264 C C . ARG A 1 539 ? -22.708 -0.875 23.495 1.00 95.88 539 ARG A C 1
ATOM 4266 O O . ARG A 1 539 ? -22.659 0.229 24.040 1.00 95.88 539 ARG A O 1
ATOM 4273 N N . LYS A 1 540 ? -21.612 -1.547 23.128 1.00 95.94 540 LYS A N 1
ATOM 4274 C CA . LYS A 1 540 ? -20.258 -1.006 23.305 1.00 95.94 540 LYS A CA 1
ATOM 4275 C C . LYS A 1 540 ? -20.050 0.261 22.475 1.00 95.94 540 LYS A C 1
ATOM 4277 O O . LYS A 1 540 ? -19.581 1.262 23.010 1.00 95.94 540 LYS A O 1
ATOM 4282 N N . ILE A 1 541 ? -20.448 0.238 21.204 1.00 95.44 541 ILE A N 1
ATOM 4283 C CA . ILE A 1 541 ? -20.378 1.382 20.287 1.00 95.44 541 ILE A CA 1
ATOM 4284 C C . ILE A 1 541 ? -21.191 2.559 20.834 1.00 95.44 541 ILE A C 1
ATOM 4286 O O . ILE A 1 541 ? -20.673 3.671 20.911 1.00 95.44 541 ILE A O 1
ATOM 4290 N N . ALA A 1 542 ? -22.421 2.320 21.299 1.00 95.00 542 ALA A N 1
ATOM 4291 C CA . ALA A 1 542 ? -23.257 3.352 21.911 1.00 95.00 542 ALA A CA 1
ATOM 4292 C C . ALA A 1 542 ? -22.613 3.959 23.172 1.00 95.00 542 ALA A C 1
ATOM 4294 O O . ALA A 1 542 ? -22.621 5.178 23.345 1.00 95.00 542 ALA A O 1
ATOM 4295 N N . SER A 1 543 ? -22.004 3.127 24.025 1.00 96.12 543 SER A N 1
ATOM 4296 C CA . SER A 1 543 ? -21.280 3.591 25.214 1.00 96.12 543 SER A CA 1
ATOM 4297 C C . SER A 1 543 ? -20.063 4.449 24.856 1.00 96.12 543 SER A C 1
ATOM 4299 O O . SER A 1 543 ? -19.833 5.470 25.502 1.00 96.12 543 SER A O 1
ATOM 4301 N N . LEU A 1 544 ? -19.287 4.061 23.839 1.00 95.75 544 LEU A N 1
ATOM 4302 C CA . LEU A 1 544 ? -18.122 4.824 23.378 1.00 95.75 544 LEU A CA 1
ATOM 4303 C C . LEU A 1 544 ? -18.532 6.150 22.729 1.00 95.75 544 LEU A C 1
ATOM 4305 O O . LEU A 1 544 ? -17.908 7.173 22.993 1.00 95.75 544 LEU A O 1
ATOM 4309 N N . LEU A 1 545 ? -19.612 6.158 21.944 1.00 94.50 545 LEU A N 1
ATOM 4310 C CA . LEU A 1 545 ? -20.198 7.377 21.381 1.00 94.50 545 LEU A CA 1
ATOM 4311 C C . LEU A 1 545 ? -20.642 8.350 22.474 1.00 94.50 545 LEU A C 1
ATOM 4313 O O . LEU A 1 545 ? -20.363 9.545 22.384 1.00 94.50 545 LEU A O 1
ATOM 4317 N N . GLN A 1 546 ? -21.316 7.855 23.516 1.00 94.75 546 GLN A N 1
ATOM 4318 C CA . GLN A 1 546 ? -21.709 8.689 24.648 1.00 94.75 546 GLN A CA 1
ATOM 4319 C C . GLN A 1 546 ? -20.481 9.275 25.354 1.00 94.75 546 GLN A C 1
ATOM 4321 O O . GLN A 1 546 ? -20.443 10.480 25.604 1.00 94.75 546 GLN A O 1
ATOM 4326 N N . HIS A 1 547 ? -19.467 8.450 25.621 1.00 95.31 547 HIS A N 1
ATOM 4327 C CA . HIS A 1 547 ? -18.240 8.905 26.267 1.00 95.31 547 HIS A CA 1
ATOM 4328 C C . HIS A 1 547 ? -17.510 9.971 25.435 1.00 95.31 547 HIS A C 1
ATOM 4330 O O . HIS A 1 547 ? -17.142 11.023 25.959 1.00 95.31 547 HIS A O 1
ATOM 4336 N N . ALA A 1 548 ? -17.392 9.761 24.120 1.00 93.88 548 ALA A N 1
ATOM 4337 C CA . ALA A 1 548 ? -16.794 10.731 23.208 1.00 93.88 548 ALA A CA 1
ATOM 4338 C C . ALA A 1 548 ? -17.569 12.062 23.200 1.00 93.88 548 ALA A C 1
ATOM 4340 O O . ALA A 1 548 ? -16.962 13.129 23.249 1.00 93.88 548 ALA A O 1
ATOM 4341 N N . ARG A 1 549 ? -18.911 12.027 23.217 1.00 92.12 549 ARG A N 1
ATOM 4342 C CA . ARG A 1 549 ? -19.748 13.239 23.324 1.00 92.12 549 ARG A CA 1
ATOM 4343 C C . ARG A 1 549 ? -19.518 13.995 24.632 1.00 92.12 549 ARG A C 1
ATOM 4345 O O . ARG A 1 549 ? -19.477 15.222 24.636 1.00 92.12 549 ARG A O 1
ATOM 4352 N N . GLU A 1 550 ? -19.364 13.293 25.750 1.00 92.50 550 GLU A N 1
ATOM 4353 C CA . GLU A 1 550 ? -19.066 13.914 27.048 1.00 92.50 550 GLU A CA 1
ATOM 4354 C C . GLU A 1 550 ? -17.686 14.597 27.049 1.00 92.50 550 GLU A C 1
ATOM 4356 O O . GLU A 1 550 ? -17.555 15.738 27.509 1.00 92.50 550 GLU A O 1
ATOM 4361 N N . GLN A 1 551 ? -16.676 13.951 26.458 1.00 91.88 551 GLN A N 1
ATOM 4362 C CA . GLN A 1 551 ? -15.339 14.525 26.276 1.00 91.88 551 GLN A CA 1
ATOM 4363 C C . GLN A 1 551 ? -15.373 15.764 25.368 1.00 91.88 551 GLN A C 1
ATOM 4365 O O . GLN A 1 551 ? -14.837 16.810 25.737 1.00 91.88 551 GLN A O 1
ATOM 4370 N N . VAL A 1 552 ? -16.068 15.691 24.226 1.00 89.25 552 VAL A N 1
ATOM 4371 C CA . VAL A 1 552 ? -16.238 16.826 23.303 1.00 89.25 552 VAL A CA 1
ATOM 4372 C C . VAL A 1 552 ? -16.932 17.993 23.990 1.00 89.25 552 VAL A C 1
ATOM 4374 O O . VAL A 1 552 ? -16.449 19.113 23.884 1.00 89.25 552 VAL A O 1
ATOM 4377 N N . ARG A 1 553 ? -18.009 17.763 24.751 1.00 87.50 553 ARG A N 1
ATOM 4378 C CA . ARG A 1 553 ? -18.682 18.828 25.519 1.00 87.50 553 ARG A CA 1
ATOM 4379 C C . ARG A 1 553 ? -17.751 19.489 26.527 1.00 87.50 553 ARG A C 1
ATOM 4381 O O . ARG A 1 553 ? -17.788 20.707 26.680 1.00 87.50 553 ARG A O 1
ATOM 4388 N N . THR A 1 554 ? -16.916 18.702 27.199 1.00 86.81 554 THR A N 1
ATOM 4389 C CA . THR A 1 554 ? -15.937 19.218 28.164 1.00 86.81 554 THR A CA 1
ATOM 4390 C C . THR A 1 554 ? -14.937 20.146 27.474 1.00 86.81 554 THR A C 1
ATOM 4392 O O . THR A 1 554 ? -14.748 21.272 27.923 1.00 86.81 554 THR A O 1
ATOM 4395 N N . ILE A 1 555 ? -14.384 19.725 26.333 1.00 85.25 555 ILE A N 1
ATOM 4396 C CA . ILE A 1 555 ? -13.442 20.517 25.527 1.00 85.25 555 ILE A CA 1
ATOM 4397 C C . ILE A 1 555 ? -14.130 21.756 24.921 1.00 85.25 555 ILE A C 1
ATOM 4399 O O . ILE A 1 555 ? -13.601 22.866 24.976 1.00 85.25 555 ILE A O 1
ATOM 4403 N N . ALA A 1 556 ? -15.337 21.592 24.379 1.00 80.12 556 ALA A N 1
ATOM 4404 C CA . ALA A 1 556 ? -16.123 22.646 23.743 1.00 80.12 556 ALA A CA 1
ATOM 4405 C C . ALA A 1 556 ? -16.530 23.751 24.721 1.00 80.12 556 ALA A C 1
ATOM 4407 O O . ALA A 1 556 ? -16.532 24.922 24.351 1.00 80.12 556 ALA A O 1
ATOM 4408 N N . ASN A 1 557 ? -16.824 23.412 25.976 1.00 73.62 557 ASN A N 1
ATOM 4409 C CA . ASN A 1 557 ? -17.096 24.407 27.012 1.00 73.62 557 ASN A CA 1
ATOM 4410 C C . ASN A 1 557 ? -15.863 25.262 27.336 1.00 73.62 557 ASN A C 1
ATOM 4412 O O . ASN A 1 557 ? -16.013 26.415 27.733 1.00 73.62 557 ASN A O 1
ATOM 4416 N N . THR A 1 558 ? -14.658 24.723 27.142 1.00 65.25 558 THR A N 1
ATOM 4417 C CA . THR A 1 558 ? -13.394 25.449 27.320 1.00 65.25 558 THR A CA 1
ATOM 4418 C C . THR A 1 558 ? -13.024 26.287 26.090 1.00 65.25 558 THR A C 1
ATOM 4420 O O . THR A 1 558 ? -12.455 27.363 26.243 1.00 65.25 558 THR A O 1
ATOM 4423 N N . ALA A 1 559 ? -13.357 25.823 24.880 1.00 61.69 559 ALA A N 1
ATOM 4424 C CA . ALA A 1 559 ? -12.921 26.429 23.614 1.00 61.69 559 ALA A CA 1
ATOM 4425 C C . ALA A 1 559 ? -14.018 27.185 22.826 1.00 61.69 559 ALA A C 1
ATOM 4427 O O . ALA A 1 559 ? -13.717 27.825 21.821 1.00 61.69 559 ALA A O 1
ATOM 4428 N N . HIS A 1 560 ? -15.287 27.109 23.246 1.00 60.44 560 HIS A N 1
ATOM 4429 C CA . HIS A 1 560 ? -16.478 27.653 22.567 1.00 60.44 560 HIS A CA 1
ATOM 4430 C C . HIS A 1 560 ? -16.653 27.223 21.089 1.00 60.44 560 HIS A C 1
ATOM 4432 O O . HIS A 1 560 ? -17.201 27.973 20.279 1.00 60.44 560 HIS A O 1
ATOM 4438 N N . ARG A 1 561 ? -16.191 26.018 20.724 1.00 70.69 561 ARG A N 1
ATOM 4439 C CA . ARG A 1 561 ? -16.187 25.443 19.355 1.00 70.69 561 ARG A CA 1
ATOM 4440 C C . ARG A 1 561 ? -16.434 23.924 19.397 1.00 70.69 561 ARG A C 1
ATOM 4442 O O . ARG A 1 561 ? -16.489 23.377 20.493 1.00 70.69 561 ARG A O 1
ATOM 4449 N N . GLY A 1 562 ? -16.616 23.241 18.254 1.00 68.25 562 GLY A N 1
ATOM 4450 C CA . GLY A 1 562 ? -16.753 21.768 18.219 1.00 68.25 562 GLY A CA 1
ATOM 4451 C C . GLY A 1 562 ? -17.874 21.173 17.372 1.00 68.25 562 GLY A C 1
ATOM 4452 O O . GLY A 1 562 ? -18.175 19.983 17.487 1.00 68.25 562 GLY A O 1
ATOM 4453 N N . SER A 1 563 ? -18.506 21.973 16.515 1.00 78.94 563 SER A N 1
ATOM 4454 C CA . SER A 1 563 ? -19.655 21.522 15.723 1.00 78.94 563 SER A CA 1
ATOM 4455 C C . SER A 1 563 ? -19.301 20.412 14.725 1.00 78.94 563 SER A C 1
ATOM 4457 O O . SER A 1 563 ? -20.159 19.606 14.370 1.00 78.94 563 SER A O 1
ATOM 4459 N N . GLN A 1 564 ? -18.044 20.351 14.272 1.00 83.88 564 GLN A N 1
ATOM 4460 C CA . GLN A 1 564 ? -17.608 19.375 13.270 1.00 83.88 564 GLN A CA 1
ATOM 4461 C C . GLN A 1 564 ? -17.332 18.001 13.878 1.00 83.88 564 GLN A C 1
ATOM 4463 O O . GLN A 1 564 ? -17.698 16.999 13.268 1.00 83.88 564 GLN A O 1
ATOM 4468 N N . ILE A 1 565 ? -16.768 17.929 15.091 1.00 83.69 565 ILE A N 1
ATOM 4469 C CA . ILE A 1 565 ? -16.574 16.634 15.761 1.00 83.69 565 ILE A CA 1
ATOM 4470 C C . ILE A 1 565 ? -17.934 15.995 16.062 1.00 83.69 565 ILE A C 1
ATOM 4472 O O . ILE A 1 565 ? -18.111 14.808 15.809 1.00 83.69 565 ILE A O 1
ATOM 4476 N N . GLU A 1 566 ? -18.930 16.774 16.490 1.00 84.31 566 GLU A N 1
ATOM 4477 C CA . GLU A 1 566 ? -20.295 16.263 16.689 1.00 84.31 566 GLU A CA 1
ATOM 4478 C C . GLU A 1 566 ? -20.909 15.710 15.391 1.00 84.31 566 GLU A C 1
ATOM 4480 O O . GLU A 1 566 ? -21.549 14.659 15.403 1.00 84.31 566 GLU A O 1
ATOM 4485 N N . LYS A 1 567 ? -20.663 16.347 14.235 1.00 85.69 567 LYS A N 1
ATOM 4486 C CA . LYS A 1 567 ? -21.086 15.793 12.935 1.00 85.69 567 LYS A CA 1
ATOM 4487 C C . LYS A 1 567 ? -20.410 14.456 12.636 1.00 85.69 567 LYS A C 1
ATOM 4489 O O . LYS A 1 567 ? -21.083 13.548 12.156 1.00 85.69 567 LYS A O 1
ATOM 4494 N N . ILE A 1 568 ? -19.113 14.323 12.926 1.00 85.75 568 ILE A N 1
ATOM 4495 C CA . ILE A 1 568 ? -18.391 13.053 12.761 1.00 85.75 568 ILE A CA 1
ATOM 4496 C C . ILE A 1 568 ? -18.992 11.988 13.679 1.00 85.75 568 ILE A C 1
ATOM 4498 O O . ILE A 1 568 ? -19.285 10.896 13.207 1.00 85.75 568 ILE A O 1
ATOM 4502 N N . LEU A 1 569 ? -19.248 12.306 14.950 1.00 86.69 569 LEU A N 1
ATOM 4503 C CA . LEU A 1 569 ? -19.870 11.377 15.897 1.00 86.69 569 LEU A CA 1
ATOM 4504 C C . LEU A 1 569 ? -21.246 10.900 15.416 1.00 86.69 569 LEU A C 1
ATOM 4506 O O . LEU A 1 569 ? -21.528 9.708 15.485 1.00 86.69 569 LEU A O 1
ATOM 4510 N N . ASN A 1 570 ? -22.061 11.790 14.847 1.00 86.25 570 ASN A N 1
ATOM 4511 C CA . ASN A 1 570 ? -23.354 11.415 14.268 1.00 86.25 570 ASN A CA 1
ATOM 4512 C C . ASN A 1 570 ? -23.204 10.469 13.064 1.00 86.25 570 ASN A C 1
ATOM 4514 O O . ASN A 1 570 ? -23.997 9.551 12.904 1.00 86.25 570 ASN A O 1
ATOM 4518 N N . MET A 1 571 ? -22.166 10.637 12.236 1.00 83.62 571 MET A N 1
ATOM 4519 C CA . MET A 1 571 ? -21.880 9.707 11.131 1.00 83.62 571 MET A CA 1
ATOM 4520 C C . MET A 1 571 ? -21.414 8.318 11.601 1.00 83.62 571 MET A C 1
ATOM 4522 O O . MET A 1 571 ? -21.428 7.364 10.815 1.00 83.62 571 MET A O 1
ATOM 4526 N N . LEU A 1 572 ? -20.946 8.203 12.846 1.00 83.25 572 LEU A N 1
ATOM 4527 C CA . LEU A 1 572 ? -20.477 6.948 13.433 1.00 83.25 572 LEU A CA 1
ATOM 4528 C C . LEU A 1 572 ? -21.581 6.162 14.137 1.00 83.25 572 LEU A C 1
ATOM 4530 O O . LEU A 1 572 ? -21.346 5.003 14.482 1.00 83.25 572 LEU A O 1
ATOM 4534 N N . GLU A 1 573 ? -22.774 6.733 14.299 1.00 83.38 573 GLU A N 1
ATOM 4535 C CA . GLU A 1 573 ? -23.930 5.987 14.788 1.00 83.38 573 GLU A CA 1
ATOM 4536 C C . GLU A 1 573 ? -24.260 4.812 13.853 1.00 83.38 573 GLU A C 1
ATOM 4538 O O . GLU A 1 573 ? -24.027 4.853 12.641 1.00 83.38 573 GLU A O 1
ATOM 4543 N N . ILE A 1 574 ? -24.737 3.718 14.448 1.00 76.94 574 ILE A N 1
ATOM 4544 C CA . ILE A 1 574 ? -25.268 2.574 13.707 1.00 76.94 574 ILE A CA 1
ATOM 4545 C C . ILE A 1 574 ? -26.762 2.821 13.526 1.00 76.94 574 ILE A C 1
ATOM 4547 O O . ILE A 1 574 ? -27.479 3.015 14.512 1.00 76.94 574 ILE A O 1
ATOM 4551 N N . ASP A 1 575 ? -27.226 2.793 12.278 1.00 66.19 575 ASP A N 1
ATOM 4552 C CA . ASP A 1 575 ? -28.653 2.808 11.974 1.00 66.19 575 ASP A CA 1
ATOM 4553 C C . ASP A 1 575 ? -29.291 1.545 12.564 1.00 66.19 575 ASP A C 1
ATOM 4555 O O . ASP A 1 575 ? -28.962 0.427 12.163 1.00 66.19 575 ASP A O 1
ATOM 4559 N N . LYS A 1 576 ? -30.195 1.711 13.535 1.00 54.66 576 LYS A N 1
ATOM 4560 C CA . LYS A 1 576 ? -30.986 0.587 14.048 1.00 54.66 576 LYS A CA 1
ATOM 4561 C C . LYS A 1 576 ? -31.906 0.099 12.929 1.00 54.66 576 LYS A C 1
ATOM 4563 O O . LYS A 1 576 ? -32.734 0.879 12.456 1.00 54.66 576 LYS A O 1
ATOM 4568 N N . LYS A 1 577 ? -31.729 -1.155 12.507 1.00 46.56 577 LYS A N 1
ATOM 4569 C CA . LYS A 1 577 ? -32.664 -1.841 11.605 1.00 46.56 577 LYS A CA 1
ATOM 4570 C C . LYS A 1 577 ? -33.998 -2.114 12.291 1.00 46.56 577 LYS A C 1
ATOM 4572 O O . LYS A 1 577 ? -33.989 -2.404 13.510 1.00 46.56 577 LYS A O 1
#

Organism: NCBI:txid1034303

Mean predicted aligned error: 16.36 Å